Protein AF-0000000081573800 (afdb_homodimer)

InterPro domains:
  IPR002562 3'-5' exonuclease domain [PF01612] (38-206)
  IPR002562 3'-5' exonuclease domain [SM00474] (36-210)
  IPR012337 Ribonuclease H-like superfamily [SSF53098] (54-209)
  IPR036397 Ribonuclease H superfamily [G3DSA:3.30.420.10] (18-210)
  IPR051132 3'-5' Exonuclease domain-containing protein [PTHR13620] (17-208)

Secondary structure (DSSP, 8-state):
----EEEEE--S-TTEEEEEEEETTEEEEEEEE--HHHHHHHHHHHHHHTTT-SSEEEEEEEEE----S--SSPPPEEEEEEEETTEEEEE-GGG-SS--HHHHHHHH-TTEEEEESSHHHHHHHHHHHHS--TT--EEEHHHHHHHHHT-GGGGG--HHHHIIIII--PPPP-HHHHTS-TTSSS--HHHHHHHHHHHHHHHHHHHHHT-/----EEEEE--S-TTEEEEEEEETTEEEEEEEE--HHHHHHHHHHHHHHTTT-SSEEEEEEEEE----S--SSPPPEEEEEEEETTEEEEE-GGG-SS--HHHHHHHH-TTEEEEETTHHHHHHHHHHHHS--TT--EEEHHHHHHHHHT-GGGGG--HHHHIIIII--PPPP-HHHHTS-TTSSS--HHHHHHHHHHHHHHHHHHHHHT-

Solvent-accessible surface area (backbone atoms only — not comparable to full-atom values): 22426 Å² total; per-residue (Å²): 122,62,62,70,45,74,43,82,41,91,61,93,52,82,63,42,45,36,31,41,34,32,52,85,73,43,64,29,46,31,39,39,33,37,38,39,65,58,51,38,52,53,51,51,52,52,49,64,77,43,69,89,49,76,69,42,63,29,3,36,46,68,42,31,39,65,75,85,58,43,61,88,66,77,61,56,66,11,30,42,22,41,11,48,82,53,38,29,41,39,33,33,56,65,70,26,91,55,82,42,63,58,57,45,50,55,35,56,35,86,41,39,34,37,19,10,71,63,33,67,60,48,33,51,48,36,28,62,67,67,71,31,39,69,86,40,47,69,44,48,46,20,51,53,48,11,63,75,66,74,35,72,74,35,46,63,42,52,62,53,56,47,35,32,72,75,68,69,39,82,65,88,82,52,26,68,58,68,60,31,73,44,67,48,91,75,72,51,72,65,48,50,48,51,48,46,46,56,5,38,50,24,25,52,51,46,53,62,69,73,100,123,63,64,70,44,72,42,81,41,91,62,91,53,83,63,44,46,38,30,42,36,32,53,85,74,42,66,29,44,31,39,39,32,39,38,40,65,58,51,38,52,52,51,53,50,52,49,64,76,45,69,88,49,77,70,42,63,27,3,37,45,70,43,31,39,66,73,85,58,43,61,86,66,77,61,55,65,10,30,41,22,41,10,49,82,54,38,29,39,38,35,31,57,66,69,28,89,54,83,43,64,58,58,46,50,55,35,55,35,86,41,40,35,37,18,11,73,62,33,67,60,48,32,50,48,35,29,62,67,66,71,31,39,67,85,37,46,67,45,50,45,19,51,52,49,11,62,76,66,74,36,73,74,35,46,64,41,52,63,54,56,46,36,34,72,76,68,70,39,83,65,87,83,52,26,68,60,68,60,32,73,43,66,48,92,74,72,50,72,66,50,50,47,52,48,47,48,54,6,36,51,24,25,52,50,46,53,61,70,72,100

Radius of gyration: 23.15 Å; Cα contacts (8 Å, |Δi|>4): 867; chains: 2; bounding box: 46×72×55 Å

Structure (mmCIF, N/CA/C/O backbone):
data_AF-0000000081573800-model_v1
#
loop_
_entity.id
_entity.type
_entity.pdbx_description
1 polymer '3-5 exonuclease domain-containing protein'
#
loop_
_atom_site.group_PDB
_atom_site.id
_atom_site.type_symbol
_atom_site.label_atom_id
_atom_site.label_alt_id
_atom_site.label_comp_id
_atom_site.label_asym_id
_atom_site.label_entity_id
_atom_site.label_seq_id
_atom_site.pdbx_PDB_ins_code
_atom_site.Cartn_x
_atom_site.Cartn_y
_atom_site.Cartn_z
_atom_site.occupancy
_atom_site.B_iso_or_equiv
_atom_site.auth_seq_id
_atom_site.auth_comp_id
_atom_site.auth_asym_id
_atom_site.auth_atom_id
_atom_site.pdbx_PDB_model_num
ATOM 1 N N . MET A 1 1 ? -22.828 26.766 14.102 1 31.8 1 MET A N 1
ATOM 2 C CA . MET A 1 1 ? -22.406 25.562 13.383 1 31.8 1 MET A CA 1
ATOM 3 C C . MET A 1 1 ? -21.031 25.75 12.75 1 31.8 1 MET A C 1
ATOM 5 O O . MET A 1 1 ? -20.844 26.656 11.922 1 31.8 1 MET A O 1
ATOM 9 N N . ALA A 1 2 ? -20.047 25.562 13.578 1 44.03 2 ALA A N 1
ATOM 10 C CA . ALA A 1 2 ? -18.719 25.953 13.117 1 44.03 2 ALA A CA 1
ATOM 11 C C . ALA A 1 2 ? -18.469 25.469 11.688 1 44.03 2 ALA A C 1
ATOM 13 O O . ALA A 1 2 ? -18.672 24.297 11.383 1 44.03 2 ALA A O 1
ATOM 14 N N . ILE A 1 3 ? -18.734 26.25 10.695 1 49.31 3 ILE A N 1
ATOM 15 C CA . ILE A 1 3 ? -18.656 25.922 9.273 1 49.31 3 ILE A CA 1
ATOM 16 C C . ILE A 1 3 ? -17.281 25.375 8.938 1 49.31 3 ILE A C 1
ATOM 18 O O . ILE A 1 3 ? -16.266 25.969 9.305 1 49.31 3 ILE A O 1
ATOM 22 N N . ASP A 1 4 ? -17.188 24.031 8.648 1 69.5 4 ASP A N 1
ATOM 23 C CA . ASP A 1 4 ? -15.977 23.5 8.023 1 69.5 4 ASP A CA 1
ATOM 24 C C . ASP A 1 4 ? -15.539 24.359 6.844 1 69.5 4 ASP A C 1
ATOM 26 O O . ASP A 1 4 ? -16.328 24.609 5.93 1 69.5 4 ASP A O 1
ATOM 30 N N . GLY A 1 5 ? -14.469 25.281 7.18 1 86.56 5 GLY A N 1
ATOM 31 C CA . GLY A 1 5 ? -14.039 26.219 6.145 1 86.56 5 GLY A CA 1
ATOM 32 C C . GLY A 1 5 ? -12.531 26.391 6.098 1 86.56 5 GLY A C 1
ATOM 33 O O . GLY A 1 5 ? -11.797 25.719 6.82 1 86.56 5 GLY A O 1
ATOM 34 N N . ILE A 1 6 ? -12.039 27.062 5.113 1 93.12 6 ILE A N 1
ATOM 35 C CA . ILE A 1 6 ? -10.633 27.406 4.922 1 93.12 6 ILE A CA 1
ATOM 36 C C . ILE A 1 6 ? -10.516 28.906 4.648 1 93.12 6 ILE A C 1
ATOM 38 O O . ILE A 1 6 ? -11.289 29.469 3.869 1 93.12 6 ILE A O 1
ATOM 42 N N . ILE A 1 7 ? -9.602 29.578 5.414 1 94.12 7 ILE A N 1
ATOM 43 C CA . ILE A 1 7 ? -9.375 31 5.27 1 94.12 7 ILE A CA 1
ATOM 44 C C . ILE A 1 7 ? -7.887 31.281 5.055 1 94.12 7 ILE A C 1
ATOM 46 O O . ILE A 1 7 ? -7.047 30.797 5.828 1 94.12 7 ILE A O 1
ATOM 50 N N . TYR A 1 8 ? -7.594 31.938 4.039 1 93.69 8 TYR A N 1
ATOM 51 C CA . TYR A 1 8 ? -6.219 32.344 3.779 1 93.69 8 TYR A CA 1
ATOM 52 C C . TYR A 1 8 ? -5.77 33.406 4.785 1 93.69 8 TYR A C 1
ATOM 54 O O . TYR A 1 8 ? -6.52 34.344 5.102 1 93.69 8 TYR A O 1
ATOM 62 N N . ARG A 1 9 ? -4.551 33.219 5.277 1 91.81 9 ARG A N 1
ATOM 63 C CA . ARG A 1 9 ? -3.957 34.188 6.188 1 91.81 9 ARG A CA 1
ATOM 64 C C . ARG A 1 9 ? -2.764 34.875 5.543 1 91.81 9 ARG A C 1
ATOM 66 O O . ARG A 1 9 ? -1.711 34.281 5.348 1 91.81 9 ARG A O 1
ATOM 73 N N . HIS A 1 10 ? -2.941 36.094 5.309 1 87.81 10 HIS A N 1
ATOM 74 C CA . HIS A 1 10 ? -1.877 36.875 4.656 1 87.81 10 HIS A CA 1
ATOM 75 C C . HIS A 1 10 ? -0.611 36.875 5.508 1 87.81 10 HIS A C 1
ATOM 77 O O . HIS A 1 10 ? -0.682 37 6.73 1 87.81 10 HIS A O 1
ATOM 83 N N . SER A 1 11 ? 0.415 36.469 4.852 1 84.06 11 SER A N 1
ATOM 84 C CA . SER A 1 11 ? 1.737 36.531 5.465 1 84.06 11 SER A CA 1
ATOM 85 C C . SER A 1 11 ? 2.74 37.219 4.527 1 84.06 11 SER A C 1
ATOM 87 O O . SER A 1 11 ? 2.701 37 3.312 1 84.06 11 SER A O 1
ATOM 89 N N . PRO A 1 12 ? 3.668 38.062 5.137 1 88.19 12 PRO A N 1
ATOM 90 C CA . PRO A 1 12 ? 4.68 38.719 4.309 1 88.19 12 PRO A CA 1
ATOM 91 C C . PRO A 1 12 ? 5.711 37.75 3.75 1 88.19 12 PRO A C 1
ATOM 93 O O . PRO A 1 12 ? 6.438 38.062 2.809 1 88.19 12 PRO A O 1
ATOM 96 N N . ASP A 1 13 ? 5.82 36.594 4.309 1 91.31 13 ASP A N 1
ATOM 97 C CA . ASP A 1 13 ? 6.777 35.594 3.846 1 91.31 13 ASP A CA 1
ATOM 98 C C . ASP A 1 13 ? 6.273 34.906 2.588 1 91.31 13 ASP A C 1
ATOM 100 O O . ASP A 1 13 ? 5.371 34.062 2.658 1 91.31 13 ASP A O 1
ATOM 104 N N . ARG A 1 14 ? 6.883 35.156 1.521 1 88.56 14 ARG A N 1
ATOM 105 C CA . ARG A 1 14 ? 6.434 34.656 0.227 1 88.56 14 ARG A CA 1
ATOM 106 C C . ARG A 1 14 ? 6.805 33.188 0.052 1 88.56 14 ARG A C 1
ATOM 108 O O . ARG A 1 14 ? 6.34 32.531 -0.883 1 88.56 14 ARG A O 1
ATOM 115 N N . ARG A 1 15 ? 7.66 32.75 0.927 1 91.44 15 ARG A N 1
ATOM 116 C CA . ARG A 1 15 ? 8.117 31.375 0.814 1 91.44 15 ARG A CA 1
ATOM 117 C C . ARG A 1 15 ? 7.035 30.406 1.259 1 91.44 15 ARG A C 1
ATOM 119 O O . ARG A 1 15 ? 7.152 29.188 1.042 1 91.44 15 ARG A O 1
ATOM 126 N N . LYS A 1 16 ? 5.961 30.938 1.878 1 96.12 16 LYS A N 1
ATOM 127 C CA . LYS A 1 16 ? 4.918 30.047 2.385 1 96.12 16 LYS A CA 1
ATOM 128 C C . LYS A 1 16 ? 3.553 30.734 2.348 1 96.12 16 LYS A C 1
ATOM 130 O O . LYS A 1 16 ? 3.469 31.969 2.309 1 96.12 16 LYS A O 1
ATOM 135 N N . GLN A 1 17 ? 2.541 29.938 2.217 1 96.88 17 GLN A N 1
ATOM 136 C CA . GLN A 1 17 ? 1.153 30.359 2.383 1 96.88 17 GLN A CA 1
ATOM 137 C C . GLN A 1 17 ? 0.564 29.812 3.68 1 96.88 17 GLN A C 1
ATOM 139 O O . GLN A 1 17 ? 0.837 28.672 4.059 1 96.88 17 GLN A O 1
ATOM 144 N N . ASN A 1 18 ? -0.19 30.625 4.359 1 97.56 18 ASN A N 1
ATOM 145 C CA . ASN A 1 18 ? -0.8 30.219 5.617 1 97.56 18 ASN A CA 1
ATOM 146 C C . ASN A 1 18 ? -2.324 30.25 5.543 1 97.56 18 ASN A C 1
ATOM 148 O O . ASN A 1 18 ? -2.896 31.156 4.934 1 97.56 18 ASN A O 1
ATOM 152 N N . TYR A 1 19 ? -2.924 29.281 6.109 1 97.88 19 TYR A N 1
ATOM 153 C CA . TYR A 1 19 ? -4.375 29.156 6.148 1 97.88 19 TYR A CA 1
ATOM 154 C C . TYR A 1 19 ? -4.852 28.766 7.539 1 97.88 19 TYR A C 1
ATOM 156 O O . TYR A 1 19 ? -4.09 28.188 8.32 1 97.88 19 TYR A O 1
ATOM 164 N N . ASP A 1 20 ? -6.055 29.141 7.871 1 97.81 20 ASP A N 1
ATOM 165 C CA . ASP A 1 20 ? -6.812 28.547 8.969 1 97.81 20 ASP A CA 1
ATOM 166 C C . ASP A 1 20 ? -7.895 27.609 8.438 1 97.81 20 ASP A C 1
ATOM 168 O O . ASP A 1 20 ? -8.797 28.031 7.715 1 97.81 20 ASP A O 1
ATOM 172 N N . VAL A 1 21 ? -7.746 26.344 8.773 1 97.62 21 VAL A N 1
ATOM 173 C CA . VAL A 1 21 ? -8.766 25.375 8.398 1 97.62 21 VAL A CA 1
ATOM 174 C C . VAL A 1 21 ? -9.625 25.031 9.617 1 97.62 21 VAL A C 1
ATOM 176 O O . VAL A 1 21 ? -9.109 24.766 10.695 1 97.62 21 VAL A O 1
ATOM 179 N N . SER A 1 22 ? -10.906 25.141 9.445 1 96.44 22 SER A N 1
ATOM 180 C CA . SER A 1 22 ? -11.836 24.859 10.531 1 96.44 22 SER A CA 1
ATOM 181 C C . SER A 1 22 ? -12.492 23.5 10.352 1 96.44 22 SER A C 1
ATOM 183 O O . SER A 1 22 ? -12.836 23.109 9.227 1 96.44 22 SER A O 1
ATOM 185 N N . PHE A 1 23 ? -12.633 22.781 11.477 1 95.69 23 PHE A N 1
ATOM 186 C CA . PHE A 1 23 ? -13.219 21.453 11.484 1 95.69 23 PHE A CA 1
ATOM 187 C C . PHE A 1 23 ? -13.875 21.156 12.828 1 95.69 23 PHE A C 1
ATOM 189 O O . PHE A 1 23 ? -13.18 20.906 13.82 1 95.69 23 PHE A O 1
ATOM 196 N N . PHE A 1 24 ? -15.211 21.141 12.914 1 95 24 PHE A N 1
ATOM 197 C CA . PHE A 1 24 ? -16 20.844 14.094 1 95 24 PHE A CA 1
ATOM 198 C C . PHE A 1 24 ? -15.508 21.656 15.289 1 95 24 PHE A C 1
ATOM 200 O O . PHE A 1 24 ? -15.258 21.094 16.359 1 95 24 PHE A O 1
ATOM 207 N N . GLY A 1 25 ? -15.281 22.906 15.109 1 93.94 25 GLY A N 1
ATOM 208 C CA . GLY A 1 25 ? -14.914 23.812 16.188 1 93.94 25 GLY A CA 1
ATOM 209 C C . GLY A 1 25 ? -13.414 23.969 16.359 1 93.94 25 GLY A C 1
ATOM 210 O O . GLY A 1 25 ? -12.953 24.891 17.031 1 93.94 25 GLY A O 1
ATOM 211 N N . ASP A 1 26 ? -12.656 23.109 15.789 1 96.31 26 ASP A N 1
ATOM 212 C CA . ASP A 1 26 ? -11.203 23.25 15.812 1 96.31 26 ASP A CA 1
ATOM 213 C C . ASP A 1 26 ? -10.719 24.172 14.703 1 96.31 26 ASP A C 1
ATOM 215 O O . ASP A 1 26 ? -11.305 24.219 13.617 1 96.31 26 ASP A O 1
ATOM 219 N N . THR A 1 27 ? -9.773 24.922 14.977 1 97.69 27 THR A N 1
ATOM 220 C CA . THR A 1 27 ? -9.062 25.703 13.977 1 97.69 27 THR A CA 1
ATOM 221 C C . THR A 1 27 ? -7.613 25.25 13.852 1 97.69 27 THR A C 1
ATOM 223 O O . THR A 1 27 ? -6.859 25.266 14.828 1 97.69 27 THR A O 1
ATOM 226 N N . ILE A 1 28 ? -7.199 24.859 12.688 1 98.44 28 ILE A N 1
ATOM 227 C CA . ILE A 1 28 ? -5.871 24.297 12.438 1 98.44 28 ILE A CA 1
ATOM 228 C C . ILE A 1 28 ? -5.039 25.297 11.641 1 98.44 28 ILE A C 1
ATOM 230 O O . ILE A 1 28 ? -5.379 25.625 10.5 1 98.44 28 ILE A O 1
ATOM 234 N N . ALA A 1 29 ? -3.988 25.812 12.227 1 98.56 29 ALA A N 1
ATOM 235 C CA . ALA A 1 29 ? -3.041 26.656 11.5 1 98.56 29 ALA A CA 1
ATOM 236 C C . ALA A 1 29 ? -2.258 25.844 10.469 1 98.56 29 ALA A C 1
ATOM 238 O O . ALA A 1 29 ? -1.488 24.953 10.836 1 98.56 29 ALA A O 1
ATOM 239 N N . THR A 1 30 ? -2.445 26.172 9.203 1 98.69 30 THR A N 1
ATOM 240 C CA . THR A 1 30 ? -1.918 25.328 8.133 1 98.69 30 THR A CA 1
ATOM 241 C C . THR A 1 30 ? -0.919 26.109 7.281 1 98.69 30 THR A C 1
ATOM 243 O O . THR A 1 30 ? -1.263 27.141 6.699 1 98.69 30 THR A O 1
ATOM 246 N N . THR A 1 31 ? 0.257 25.641 7.238 1 98.75 31 THR A N 1
ATOM 247 C CA . THR A 1 31 ? 1.308 26.219 6.41 1 98.75 31 THR A CA 1
ATOM 248 C C . THR A 1 31 ? 1.514 25.391 5.145 1 98.75 31 THR A C 1
ATOM 250 O O . THR A 1 31 ? 1.706 24.188 5.215 1 98.75 31 THR A O 1
ATOM 253 N N . VAL A 1 32 ? 1.409 26 3.99 1 98.75 32 VAL A N 1
ATOM 254 C CA . VAL A 1 32 ? 1.66 25.359 2.701 1 98.75 32 VAL A CA 1
ATOM 255 C C . VAL A 1 32 ? 2.953 25.906 2.098 1 98.75 32 VAL A C 1
ATOM 257 O O . VAL A 1 32 ? 3.113 27.125 1.95 1 98.75 32 VAL A O 1
ATOM 260 N N . THR A 1 33 ? 3.92 25.031 1.763 1 98.69 33 THR A N 1
ATOM 261 C CA . THR A 1 33 ? 5.188 25.547 1.252 1 98.69 33 THR A CA 1
ATOM 262 C C . THR A 1 33 ? 5.93 24.469 0.47 1 98.69 33 THR A C 1
ATOM 264 O O . THR A 1 33 ? 5.668 23.266 0.652 1 98.69 33 THR A O 1
ATOM 267 N N . HIS A 1 34 ? 6.734 24.828 -0.453 1 98.62 34 HIS A N 1
ATOM 268 C CA . HIS A 1 34 ? 7.727 23.953 -1.068 1 98.62 34 HIS A CA 1
ATOM 269 C C . HIS A 1 34 ? 9.141 24.391 -0.719 1 98.62 34 HIS A C 1
ATOM 271 O O . HIS A 1 34 ? 10.117 23.844 -1.241 1 98.62 34 HIS A O 1
ATOM 277 N N . ASP A 1 35 ? 9.297 25.375 0.152 1 98.5 35 ASP A N 1
ATOM 278 C CA . ASP A 1 35 ? 10.594 25.938 0.52 1 98.5 35 ASP A CA 1
ATOM 279 C C . ASP A 1 35 ? 11.203 25.188 1.705 1 98.5 35 ASP A C 1
ATOM 281 O O . ASP A 1 35 ? 10.594 25.125 2.777 1 98.5 35 ASP A O 1
ATOM 285 N N . PRO A 1 36 ? 12.445 24.672 1.543 1 98.5 36 PRO A N 1
ATOM 286 C CA . PRO A 1 36 ? 13.062 23.875 2.615 1 98.5 36 PRO A CA 1
ATOM 287 C C . PRO A 1 36 ? 13.32 24.703 3.877 1 98.5 36 PRO A C 1
ATOM 289 O O . PRO A 1 36 ? 13.266 24.172 4.988 1 98.5 36 PRO A O 1
ATOM 292 N N . GLU A 1 37 ? 13.562 25.969 3.732 1 98.38 37 GLU A N 1
ATOM 293 C CA . GLU A 1 37 ? 13.805 26.812 4.902 1 98.38 37 GLU A CA 1
ATOM 294 C C . GLU A 1 37 ? 12.523 27.016 5.707 1 98.38 37 GLU A C 1
ATOM 296 O O . GLU A 1 37 ? 12.547 27 6.941 1 98.38 37 GLU A O 1
ATOM 301 N N . ALA A 1 38 ? 11.453 27.219 5.004 1 98.38 38 ALA A N 1
ATOM 302 C CA . ALA A 1 38 ? 10.164 27.359 5.68 1 98.38 38 ALA A CA 1
ATOM 303 C C . ALA A 1 38 ? 9.805 26.062 6.426 1 98.38 38 ALA A C 1
ATOM 305 O O . ALA A 1 38 ? 9.258 26.109 7.527 1 98.38 38 ALA A O 1
ATOM 306 N N . VAL A 1 39 ? 10.109 24.922 5.84 1 98.75 39 VAL A N 1
ATOM 307 C CA . VAL A 1 39 ? 9.875 23.625 6.484 1 98.75 39 VAL A CA 1
ATOM 308 C C . VAL A 1 39 ? 10.719 23.516 7.75 1 98.75 39 VAL A C 1
ATOM 310 O O . VAL A 1 39 ? 10.227 23.109 8.805 1 98.75 39 VAL A O 1
ATOM 313 N N . THR A 1 40 ? 11.961 23.906 7.629 1 98.69 40 THR A N 1
ATOM 314 C CA . THR A 1 40 ? 12.867 23.875 8.773 1 98.69 40 THR A CA 1
ATOM 315 C C . THR A 1 40 ? 12.328 24.719 9.914 1 98.69 40 THR A C 1
ATOM 317 O O . THR A 1 40 ? 12.352 24.297 11.078 1 98.69 40 THR A O 1
ATOM 320 N N . GLU A 1 41 ? 11.836 25.906 9.57 1 98.44 41 GLU A N 1
ATOM 321 C CA . GLU A 1 41 ? 11.266 26.812 10.578 1 98.44 41 GLU A CA 1
ATOM 322 C C . GLU A 1 41 ? 10.055 26.172 11.25 1 98.44 41 GLU A C 1
ATOM 324 O O . GLU A 1 41 ? 9.906 26.25 12.477 1 98.44 41 GLU A O 1
ATOM 329 N N . TRP A 1 42 ? 9.211 25.578 10.516 1 98.56 42 TRP A N 1
ATOM 330 C CA . TRP A 1 42 ? 8.008 24.938 11.055 1 98.56 42 TRP A CA 1
ATOM 331 C C . TRP A 1 42 ? 8.375 23.797 12.008 1 98.56 42 TRP A C 1
ATOM 333 O O . TRP A 1 42 ? 7.812 23.703 13.102 1 98.56 42 TRP A O 1
ATOM 343 N N . ILE A 1 43 ? 9.305 22.969 11.625 1 98.44 43 ILE A N 1
ATOM 344 C CA . ILE A 1 43 ? 9.734 21.812 12.398 1 98.44 43 ILE A CA 1
ATOM 345 C C . ILE A 1 43 ? 10.375 22.281 13.703 1 98.44 43 ILE A C 1
ATOM 347 O O . ILE A 1 43 ? 10.062 21.75 14.781 1 98.44 43 ILE A O 1
ATOM 351 N N . THR A 1 44 ? 11.258 23.266 13.578 1 98.12 44 THR A N 1
ATOM 352 C CA . THR A 1 44 ? 11.938 23.797 14.758 1 98.12 44 THR A CA 1
ATOM 353 C C . THR A 1 44 ? 10.93 24.312 15.781 1 98.12 44 THR A C 1
ATOM 355 O O . THR A 1 44 ? 11.039 24 16.969 1 98.12 44 THR A O 1
ATOM 358 N N . LEU A 1 45 ? 10 25.078 15.297 1 98 45 LEU A N 1
ATOM 359 C CA . LEU A 1 45 ? 8.969 25.594 16.188 1 98 45 LEU A CA 1
ATOM 360 C C . LEU A 1 45 ? 8.164 24.438 16.812 1 98 45 LEU A C 1
ATOM 362 O O . LEU A 1 45 ? 7.848 24.469 18 1 98 45 LEU A O 1
ATOM 366 N N . THR A 1 46 ? 7.777 23.438 16.062 1 97.62 46 THR A N 1
ATOM 367 C CA . THR A 1 46 ? 7.031 22.281 16.547 1 97.62 46 THR A CA 1
ATOM 368 C C . THR A 1 46 ? 7.812 21.547 17.641 1 97.62 46 THR A C 1
ATOM 370 O O . THR A 1 46 ? 7.242 21.156 18.656 1 97.62 46 THR A O 1
ATOM 373 N N . GLU A 1 47 ? 9.086 21.359 17.406 1 96.62 47 GLU A N 1
ATOM 374 C CA . GLU A 1 47 ? 9.945 20.688 18.391 1 96.62 47 GLU A CA 1
ATOM 375 C C . GLU A 1 47 ? 10.031 21.5 19.672 1 96.62 47 GLU A C 1
ATOM 377 O O . GLU A 1 47 ? 9.984 20.938 20.766 1 96.62 47 GLU A O 1
ATOM 382 N N . GLU A 1 48 ? 10.148 22.844 19.531 1 96.88 48 GLU A N 1
ATOM 383 C CA . GLU A 1 48 ? 10.203 23.734 20.688 1 96.88 48 GLU A CA 1
ATOM 384 C C . GLU A 1 48 ? 8.922 23.656 21.516 1 96.88 48 GLU A C 1
ATOM 386 O O . GLU A 1 48 ? 8.969 23.656 22.75 1 96.88 48 GLU A O 1
ATOM 391 N N . LEU A 1 49 ? 7.84 23.562 20.859 1 96.81 49 LEU A N 1
ATOM 392 C CA . LEU A 1 49 ? 6.539 23.531 21.516 1 96.81 49 LEU A CA 1
ATOM 393 C C . LEU A 1 49 ? 6.305 22.203 22.203 1 96.81 49 LEU A C 1
ATOM 395 O O . LEU A 1 49 ? 5.414 22.078 23.047 1 96.81 49 LEU A O 1
ATOM 399 N N . ASN A 1 50 ? 7.098 21.141 21.875 1 95.88 50 ASN A N 1
ATOM 400 C CA . ASN A 1 50 ? 6.863 19.797 22.391 1 95.88 50 ASN A CA 1
ATOM 401 C C . ASN A 1 50 ? 8.094 19.25 23.109 1 95.88 50 ASN A C 1
ATOM 403 O O . ASN A 1 50 ? 8.281 18.031 23.203 1 95.88 50 ASN A O 1
ATOM 407 N N . LEU A 1 51 ? 8.984 20.062 23.594 1 91.19 51 LEU A N 1
ATOM 408 C CA . LEU A 1 51 ? 10.258 19.703 24.203 1 91.19 51 LEU A CA 1
ATOM 409 C C . LEU A 1 51 ? 10.039 18.828 25.438 1 91.19 51 LEU A C 1
ATOM 411 O O . LEU A 1 51 ? 10.844 17.938 25.719 1 91.19 51 LEU A O 1
ATOM 415 N N . ASP A 1 52 ? 8.977 19.016 26.156 1 91.62 52 ASP A N 1
ATOM 416 C CA . ASP A 1 52 ? 8.773 18.328 27.422 1 91.62 52 ASP A CA 1
ATOM 417 C C . ASP A 1 52 ? 7.762 17.188 27.266 1 91.62 52 ASP A C 1
ATOM 419 O O . ASP A 1 52 ? 7.195 16.719 28.266 1 91.62 52 ASP A O 1
ATOM 423 N N . VAL A 1 53 ? 7.488 16.828 26.109 1 91.69 53 VAL A N 1
ATOM 424 C CA . VAL A 1 53 ? 6.516 15.773 25.859 1 91.69 53 VAL A CA 1
ATOM 425 C C . VAL A 1 53 ? 7.246 14.461 25.578 1 91.69 53 VAL A C 1
ATOM 427 O O . VAL A 1 53 ? 8.125 14.406 24.703 1 91.69 53 VAL A O 1
ATOM 430 N N . ASP A 1 54 ? 6.988 13.422 26.281 1 92.19 54 ASP A N 1
ATOM 431 C CA . ASP A 1 54 ? 7.668 12.133 26.156 1 92.19 54 ASP A CA 1
ATOM 432 C C . ASP A 1 54 ? 7.352 11.461 24.828 1 92.19 54 ASP A C 1
ATOM 434 O O . ASP A 1 54 ? 8.234 10.906 24.188 1 92.19 54 ASP A O 1
ATOM 438 N N . GLN A 1 55 ? 6.086 11.523 24.469 1 95.25 55 GLN A N 1
ATOM 439 C CA . GLN A 1 55 ? 5.656 10.938 23.203 1 95.25 55 GLN A CA 1
ATOM 440 C C . GLN A 1 55 ? 4.781 11.914 22.406 1 95.25 55 GLN A C 1
ATOM 442 O O . GLN A 1 55 ? 3.67 12.234 22.828 1 95.25 55 GLN A O 1
ATOM 447 N N . VAL A 1 56 ? 5.328 12.297 21.328 1 97.56 56 VAL A N 1
ATOM 448 C CA . VAL A 1 56 ? 4.605 13.234 20.484 1 97.56 56 VAL A CA 1
ATOM 449 C C . VAL A 1 56 ? 3.906 12.477 19.359 1 97.56 56 VAL A C 1
ATOM 451 O O . VAL A 1 56 ? 4.551 11.766 18.578 1 97.56 56 VAL A O 1
ATOM 454 N N . ILE A 1 57 ? 2.574 12.555 19.297 1 98.38 57 ILE A N 1
ATOM 455 C CA . ILE A 1 57 ? 1.8 11.945 18.219 1 98.38 57 ILE A CA 1
ATOM 456 C C . ILE A 1 57 ? 1.778 12.875 17 1 98.38 57 ILE A C 1
ATOM 458 O O . ILE A 1 57 ? 1.517 14.078 17.141 1 98.38 57 ILE A O 1
ATOM 462 N N . VAL A 1 58 ? 2.086 12.375 15.875 1 98.81 58 VAL A N 1
ATOM 463 C CA . VAL A 1 58 ? 2.172 13.156 14.641 1 98.81 58 VAL A CA 1
ATOM 464 C C . VAL A 1 58 ? 1.251 12.555 13.586 1 98.81 58 VAL A C 1
ATOM 466 O O . VAL A 1 58 ? 1.434 11.406 13.172 1 98.81 58 VAL A O 1
ATOM 469 N N . GLY A 1 59 ? 0.189 13.273 13.141 1 98.88 59 GLY A N 1
ATOM 470 C CA . GLY A 1 59 ? -0.579 12.844 11.984 1 98.88 59 GLY A CA 1
ATOM 471 C C . GLY A 1 59 ? 0.193 12.953 10.68 1 98.88 59 GLY A C 1
ATOM 472 O O . GLY A 1 59 ? 0.842 13.969 10.422 1 98.88 59 GLY A O 1
ATOM 473 N N . LEU A 1 60 ? 0.202 11.938 9.867 1 98.88 60 LEU A N 1
ATOM 474 C CA . LEU A 1 60 ? 0.945 11.906 8.617 1 98.88 60 LEU A CA 1
ATOM 475 C C . LEU A 1 60 ? 0.063 11.414 7.473 1 98.88 60 LEU A C 1
ATOM 477 O O . LEU A 1 60 ? -0.702 10.461 7.641 1 98.88 60 LEU A O 1
ATOM 481 N N . ASP A 1 61 ? 0.146 12.008 6.402 1 98.25 61 ASP A N 1
ATOM 482 C CA . ASP A 1 61 ? -0.46 11.578 5.148 1 98.25 61 ASP A CA 1
ATOM 483 C C . ASP A 1 61 ? 0.358 12.055 3.951 1 98.25 61 ASP A C 1
ATOM 485 O O . ASP A 1 61 ? 1.352 12.766 4.113 1 98.25 61 ASP A O 1
ATOM 489 N N . ALA A 1 62 ? 0.047 11.594 2.766 1 98.12 62 ALA A N 1
ATOM 490 C CA . ALA A 1 62 ? 0.751 12.016 1.557 1 98.12 62 ALA A CA 1
ATOM 491 C C . ALA A 1 62 ? -0.164 11.945 0.338 1 98.12 62 ALA A C 1
ATOM 493 O O . ALA A 1 62 ? -1.127 11.172 0.32 1 98.12 62 ALA A O 1
ATOM 494 N N . GLU A 1 63 ? 0.09 12.758 -0.61 1 97.06 63 GLU A N 1
ATOM 495 C CA . GLU A 1 63 ? -0.638 12.789 -1.875 1 97.06 63 GLU A CA 1
ATOM 496 C C . GLU A 1 63 ? 0.32 12.82 -3.062 1 97.06 63 GLU A C 1
ATOM 498 O O . GLU A 1 63 ? 1.435 13.336 -2.953 1 97.06 63 GLU A O 1
ATOM 503 N N . TRP A 1 64 ? -0.08 12.312 -4.191 1 95.06 64 TRP A N 1
ATOM 504 C CA . TRP A 1 64 ? 0.675 12.32 -5.441 1 95.06 64 TRP A CA 1
ATOM 505 C C . TRP A 1 64 ? -0.261 12.359 -6.645 1 95.06 64 TRP A C 1
ATOM 507 O O . TRP A 1 64 ? -1.482 12.273 -6.488 1 95.06 64 TRP A O 1
ATOM 517 N N . ARG A 1 65 ? 0.322 12.539 -7.762 1 91.94 65 ARG A N 1
ATOM 518 C CA . ARG A 1 65 ? -0.469 12.539 -8.992 1 91.94 65 ARG A CA 1
ATOM 519 C C . ARG A 1 65 ? -1.024 11.148 -9.281 1 91.94 65 ARG A C 1
ATOM 521 O O . ARG A 1 65 ? -0.268 10.18 -9.375 1 91.94 65 ARG A O 1
ATOM 528 N N . PRO A 1 66 ? -2.334 11.039 -9.406 1 83 66 PRO A N 1
ATOM 529 C CA . PRO A 1 66 ? -2.9 9.734 -9.766 1 83 66 PRO A CA 1
ATOM 530 C C . PRO A 1 66 ? -2.412 9.234 -11.125 1 83 66 PRO A C 1
ATOM 532 O O . PRO A 1 66 ? -2.158 10.031 -12.031 1 83 66 PRO A O 1
ATOM 535 N N . SER A 1 67 ? -2.023 7.984 -11.203 1 74 67 SER A N 1
ATOM 536 C CA . SER A 1 67 ? -1.563 7.398 -12.461 1 74 67 SER A CA 1
ATOM 537 C C . SER A 1 67 ? -2.723 6.797 -13.25 1 74 67 SER A C 1
ATOM 539 O O . SER A 1 67 ? -3.514 6.023 -12.703 1 74 67 SER A O 1
ATOM 541 N N . TYR A 1 68 ? -3.041 7.473 -14.289 1 59.75 68 TYR A N 1
ATOM 542 C CA . TYR A 1 68 ? -4.066 6.93 -15.18 1 59.75 68 TYR A CA 1
ATOM 543 C C . TYR A 1 68 ? -3.449 6.023 -16.234 1 59.75 68 TYR A C 1
ATOM 545 O O . TYR A 1 68 ? -4.164 5.328 -16.969 1 59.75 68 TYR A O 1
ATOM 553 N N . THR A 1 69 ? -2.186 6.301 -16.312 1 49.88 69 THR A N 1
ATOM 554 C CA . THR A 1 69 ? -1.547 5.551 -17.391 1 49.88 69 THR A CA 1
ATOM 555 C C . THR A 1 69 ? -0.844 4.312 -16.844 1 49.88 69 THR A C 1
ATOM 557 O O . THR A 1 69 ? -0.544 4.238 -15.648 1 49.88 69 THR A O 1
ATOM 560 N N . GLY A 1 70 ? -1.017 3.197 -17.375 1 44.94 70 GLY A N 1
ATOM 561 C CA . GLY A 1 70 ? -0.445 1.886 -17.125 1 44.94 70 GLY A CA 1
ATOM 562 C C . GLY A 1 70 ? 1.032 1.935 -16.781 1 44.94 70 GLY A C 1
ATOM 563 O O . GLY A 1 70 ? 1.728 0.92 -16.859 1 44.94 70 GLY A O 1
ATOM 564 N N . SER A 1 71 ? 1.587 3.119 -16.734 1 44.97 71 SER A N 1
ATOM 565 C CA . SER A 1 71 ? 3.021 3.043 -16.484 1 44.97 71 SER A CA 1
ATOM 566 C C . SER A 1 71 ? 3.312 2.385 -15.141 1 44.97 71 SER A C 1
ATOM 568 O O . SER A 1 71 ? 2.529 2.516 -14.195 1 44.97 71 SER A O 1
ATOM 570 N N . SER A 1 72 ? 3.984 1.318 -15.195 1 50.66 72 SER A N 1
ATOM 571 C CA . SER A 1 72 ? 4.461 0.526 -14.07 1 50.66 72 SER A CA 1
ATOM 572 C C . SER A 1 72 ? 5.105 1.411 -13.008 1 50.66 72 SER A C 1
ATOM 574 O O . SER A 1 72 ? 5.312 0.975 -11.875 1 50.66 72 SER A O 1
ATOM 576 N N . MET A 1 73 ? 5.406 2.729 -13.391 1 58.38 73 MET A N 1
ATOM 577 C CA . MET A 1 73 ? 6.129 3.5 -12.383 1 58.38 73 MET A CA 1
ATOM 578 C C . MET A 1 73 ? 5.184 4.426 -11.625 1 58.38 73 MET A C 1
ATOM 580 O O . MET A 1 73 ? 4.438 5.191 -12.234 1 58.38 73 MET A O 1
ATOM 584 N N . ARG A 1 74 ? 5.086 4.16 -10.398 1 72.44 74 ARG A N 1
ATOM 585 C CA . ARG A 1 74 ? 4.281 5.008 -9.531 1 72.44 74 ARG A CA 1
ATOM 586 C C . ARG A 1 74 ? 4.82 6.434 -9.5 1 72.44 74 ARG A C 1
ATOM 588 O O . ARG A 1 74 ? 6.035 6.645 -9.492 1 72.44 74 ARG A O 1
ATOM 595 N N . ASN A 1 75 ? 3.922 7.422 -9.695 1 88.69 75 ASN A N 1
ATOM 596 C CA . ASN A 1 75 ? 4.316 8.812 -9.508 1 88.69 75 ASN A CA 1
ATOM 597 C C . ASN A 1 75 ? 4.879 9.055 -8.109 1 88.69 75 ASN A C 1
ATOM 599 O O . ASN A 1 75 ? 4.426 8.445 -7.141 1 88.69 75 ASN A O 1
ATOM 603 N N . PRO A 1 76 ? 5.879 9.891 -8.047 1 94.5 76 PRO A N 1
ATOM 604 C CA . PRO A 1 76 ? 6.434 10.18 -6.723 1 94.5 76 PRO A CA 1
ATOM 605 C C . PRO A 1 76 ? 5.457 10.938 -5.824 1 94.5 76 PRO A C 1
ATOM 607 O O . PRO A 1 76 ? 4.531 11.586 -6.32 1 94.5 76 PRO A O 1
ATOM 610 N N . VAL A 1 77 ? 5.703 10.859 -4.57 1 97.25 77 VAL A N 1
ATOM 611 C CA . VAL A 1 77 ? 4.945 11.656 -3.613 1 97.25 77 VAL A CA 1
ATOM 612 C C . VAL A 1 77 ? 5.094 13.141 -3.943 1 97.25 77 VAL A C 1
ATOM 614 O O . VAL A 1 77 ? 6.207 13.625 -4.16 1 97.25 77 VAL A O 1
ATOM 617 N N . ALA A 1 78 ? 3.986 13.82 -4.031 1 98.44 78 ALA A N 1
ATOM 618 C CA . ALA A 1 78 ? 4.004 15.242 -4.387 1 98.44 78 ALA A CA 1
ATOM 619 C C . ALA A 1 78 ? 3.855 16.125 -3.146 1 98.44 78 ALA A C 1
ATOM 621 O O . ALA A 1 78 ? 4.469 17.188 -3.055 1 98.44 78 ALA A O 1
ATOM 622 N N . VAL A 1 79 ? 3.031 15.711 -2.201 1 98.69 79 VAL A N 1
ATOM 623 C CA . VAL A 1 79 ? 2.676 16.5 -1.027 1 98.69 79 VAL A CA 1
ATOM 624 C C . VAL A 1 79 ? 2.764 15.633 0.227 1 98.69 79 VAL A C 1
ATOM 626 O O . VAL A 1 79 ? 2.252 14.516 0.25 1 98.69 79 VAL A O 1
ATOM 629 N N . VAL A 1 80 ? 3.418 16.109 1.247 1 98.75 80 VAL A N 1
ATOM 630 C CA . VAL A 1 80 ? 3.457 15.492 2.566 1 98.75 80 VAL A CA 1
ATOM 631 C C . VAL A 1 80 ? 2.699 16.359 3.568 1 98.75 80 VAL A C 1
ATOM 633 O O . VAL A 1 80 ? 2.893 17.578 3.611 1 98.75 80 VAL A O 1
ATOM 636 N N . GLN A 1 81 ? 1.809 15.742 4.289 1 98.88 81 GLN A N 1
ATOM 637 C CA . GLN A 1 81 ? 1.036 16.453 5.305 1 98.88 81 GLN A CA 1
ATOM 638 C C . GLN A 1 81 ? 1.432 15.992 6.707 1 98.88 81 GLN A C 1
ATOM 640 O O . GLN A 1 81 ? 1.465 14.797 6.992 1 98.88 81 GLN A O 1
ATOM 645 N N . ILE A 1 82 ? 1.777 16.906 7.543 1 98.94 82 ILE A N 1
ATOM 646 C CA . ILE A 1 82 ? 2.191 16.625 8.914 1 98.94 82 ILE A CA 1
ATOM 647 C C . ILE A 1 82 ? 1.388 17.5 9.883 1 98.94 82 ILE A C 1
ATOM 649 O O . ILE A 1 82 ? 1.324 18.719 9.719 1 98.94 82 ILE A O 1
ATOM 653 N N . CYS A 1 83 ? 0.812 16.859 10.836 1 98.88 83 CYS A N 1
ATOM 654 C CA . CYS A 1 83 ? 0.025 17.609 11.805 1 98.88 83 CYS A CA 1
ATOM 655 C C . CYS A 1 83 ? 0.407 17.25 13.227 1 98.88 83 CYS A C 1
ATOM 657 O O . CYS A 1 83 ? 0.49 16.062 13.57 1 98.88 83 CYS A O 1
ATOM 659 N N . VAL A 1 84 ? 0.675 18.156 14.07 1 98.56 84 VAL A N 1
ATOM 660 C CA . VAL A 1 84 ? 0.899 18.031 15.508 1 98.56 84 VAL A CA 1
ATOM 661 C C . VAL A 1 84 ? 0.036 19.047 16.25 1 98.56 84 VAL A C 1
ATOM 663 O O . VAL A 1 84 ? 0.252 20.25 16.141 1 98.56 84 VAL A O 1
ATOM 666 N N . GLY A 1 85 ? -0.926 18.594 16.969 1 97.25 85 GLY A N 1
ATOM 667 C CA . GLY A 1 85 ? -1.875 19.516 17.578 1 97.25 85 GLY A CA 1
ATOM 668 C C . GLY A 1 85 ? -2.699 20.281 16.562 1 97.25 85 GLY A C 1
ATOM 669 O O . GLY A 1 85 ? -3.299 19.672 15.664 1 97.25 85 GLY A O 1
ATOM 670 N N . ASP A 1 86 ? -2.721 21.547 16.75 1 97.81 86 ASP A N 1
ATOM 671 C CA . ASP A 1 86 ? -3.504 22.406 15.844 1 97.81 86 ASP A CA 1
ATOM 672 C C . ASP A 1 86 ? -2.619 23.031 14.781 1 97.81 86 ASP A C 1
ATOM 674 O O . ASP A 1 86 ? -2.957 24.094 14.234 1 97.81 86 ASP A O 1
ATOM 678 N N . ARG A 1 87 ? -1.461 22.438 14.516 1 98.69 87 ARG A N 1
ATOM 679 C CA . ARG A 1 87 ? -0.531 22.906 13.492 1 98.69 87 ARG A CA 1
ATOM 680 C C . ARG A 1 87 ? -0.328 21.875 12.398 1 98.69 87 ARG A C 1
ATOM 682 O O . ARG A 1 87 ? -0.012 20.719 12.688 1 98.69 87 ARG A O 1
ATOM 689 N N . CYS A 1 88 ? -0.525 22.297 11.227 1 98.88 88 CYS A N 1
ATOM 690 C CA . CYS A 1 88 ? -0.406 21.391 10.078 1 98.88 88 CYS A CA 1
ATOM 691 C C . CYS A 1 88 ? 0.564 21.969 9.047 1 98.88 88 CYS A C 1
ATOM 693 O O . CYS A 1 88 ? 0.534 23.156 8.75 1 98.88 88 CYS A O 1
ATOM 695 N N . LEU A 1 89 ? 1.454 21.203 8.586 1 98.94 89 LEU A N 1
ATOM 696 C CA . LEU A 1 89 ? 2.354 21.516 7.48 1 98.94 89 LEU A CA 1
ATOM 697 C C . LEU A 1 89 ? 1.956 20.75 6.227 1 98.94 89 LEU A C 1
ATOM 699 O O . LEU A 1 89 ? 1.812 19.531 6.258 1 98.94 89 LEU A O 1
ATOM 703 N N . ILE A 1 90 ? 1.63 21.422 5.211 1 98.88 90 ILE A N 1
ATOM 704 C CA . ILE A 1 90 ? 1.484 20.844 3.877 1 98.88 90 ILE A CA 1
ATOM 705 C C . ILE A 1 90 ? 2.723 21.172 3.043 1 98.88 90 ILE A C 1
ATOM 707 O O . ILE A 1 90 ? 2.891 22.297 2.578 1 98.88 90 ILE A O 1
ATOM 711 N N . TYR A 1 91 ? 3.611 20.234 2.859 1 98.94 91 TYR A N 1
ATOM 712 C CA . TYR A 1 91 ? 4.887 20.391 2.172 1 98.94 91 TYR A CA 1
ATOM 713 C C . TYR A 1 91 ? 4.816 19.844 0.755 1 98.94 91 TYR A C 1
ATOM 715 O O . TYR A 1 91 ? 4.703 18.625 0.564 1 98.94 91 TYR A O 1
ATOM 723 N N . GLN A 1 92 ? 4.883 20.734 -0.218 1 98.81 92 GLN A N 1
ATOM 724 C CA . GLN A 1 92 ? 4.953 20.297 -1.608 1 98.81 92 GLN A CA 1
ATOM 725 C C . GLN A 1 92 ? 6.355 19.812 -1.962 1 98.81 92 GLN A C 1
ATOM 727 O O . GLN A 1 92 ? 7.066 20.453 -2.738 1 98.81 92 GLN A O 1
ATOM 732 N N . ILE A 1 93 ? 6.617 18.672 -1.559 1 98.75 93 ILE A N 1
ATOM 733 C CA . ILE A 1 93 ? 7.965 18.125 -1.553 1 98.75 93 ILE A CA 1
ATOM 734 C C . ILE A 1 93 ? 8.453 17.938 -2.988 1 98.75 93 ILE A C 1
ATOM 736 O O . ILE A 1 93 ? 9.648 18.078 -3.268 1 98.75 93 ILE A O 1
ATOM 740 N N . ILE A 1 94 ? 7.57 17.719 -3.92 1 98.44 9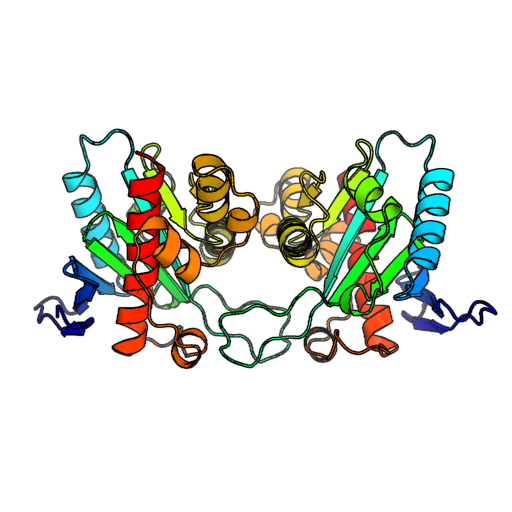4 ILE A N 1
ATOM 741 C CA . ILE A 1 94 ? 7.941 17.469 -5.309 1 98.44 94 ILE A CA 1
ATOM 742 C C . ILE A 1 94 ? 8.586 18.719 -5.906 1 98.44 94 ILE A C 1
ATOM 744 O O . ILE A 1 94 ? 9.367 18.625 -6.855 1 98.44 94 ILE A O 1
ATOM 748 N N . HIS A 1 95 ? 8.32 19.891 -5.359 1 98.44 95 HIS A N 1
ATOM 749 C CA . HIS A 1 95 ? 8.82 21.156 -5.883 1 98.44 95 HIS A CA 1
ATOM 750 C C . HIS A 1 95 ? 9.938 21.703 -5.012 1 98.44 95 HIS A C 1
ATOM 752 O O . HIS A 1 95 ? 10.445 22.812 -5.266 1 98.44 95 HIS A O 1
ATOM 758 N N . SER A 1 96 ? 10.312 20.969 -4.008 1 98.44 96 SER A N 1
ATOM 759 C CA . SER A 1 96 ? 11.344 21.453 -3.09 1 98.44 96 SER A CA 1
ATOM 760 C C . SER A 1 96 ? 12.719 21.422 -3.744 1 98.44 96 SER A C 1
ATOM 762 O O . SER A 1 96 ? 13.047 20.484 -4.469 1 98.44 96 SER A O 1
ATOM 764 N N . ARG A 1 97 ? 13.578 22.375 -3.473 1 97.56 97 ARG A N 1
ATOM 765 C CA . ARG A 1 97 ? 14.93 22.422 -4.02 1 97.56 97 ARG A CA 1
ATOM 766 C C . ARG A 1 97 ? 15.797 21.312 -3.428 1 97.56 97 ARG A C 1
ATOM 768 O O . ARG A 1 97 ? 16.703 20.797 -4.094 1 97.56 97 ARG A O 1
ATOM 775 N N . TYR A 1 98 ? 15.562 20.984 -2.238 1 97.94 98 TYR A N 1
ATOM 776 C CA . TYR A 1 98 ? 16.219 19.906 -1.506 1 97.94 98 TYR A CA 1
ATOM 777 C C . TYR A 1 98 ? 15.383 19.484 -0.298 1 97.94 98 TYR A C 1
ATOM 779 O O . TYR A 1 98 ? 14.438 20.172 0.082 1 97.94 98 TYR A O 1
ATOM 787 N N . ILE A 1 99 ? 15.711 18.375 0.26 1 98 99 ILE A N 1
ATOM 788 C CA . ILE A 1 99 ? 15.07 17.922 1.489 1 98 99 ILE A CA 1
ATOM 789 C C . ILE A 1 99 ? 15.859 18.422 2.697 1 98 99 ILE A C 1
ATOM 791 O O . ILE A 1 99 ? 17.016 18.047 2.893 1 98 99 ILE A O 1
ATOM 795 N N . PRO A 1 100 ? 15.25 19.266 3.498 1 97.94 100 PRO A N 1
ATOM 796 C CA . PRO A 1 100 ? 16.016 19.797 4.621 1 97.94 100 PRO A CA 1
ATOM 797 C C . PRO A 1 100 ? 16.344 18.734 5.672 1 97.94 100 PRO A C 1
ATOM 799 O O . PRO A 1 100 ? 15.531 17.859 5.941 1 97.94 100 PRO A O 1
ATOM 802 N N . ASP A 1 101 ? 17.438 18.828 6.328 1 97.56 101 ASP A N 1
ATOM 803 C CA . ASP A 1 101 ? 17.875 17.906 7.367 1 97.56 101 ASP A CA 1
ATOM 804 C C . ASP A 1 101 ? 16.891 17.875 8.539 1 97.56 101 ASP A C 1
ATOM 806 O O . ASP A 1 101 ? 16.703 16.844 9.172 1 97.56 101 ASP A O 1
ATOM 810 N N . ALA A 1 102 ? 16.359 19.031 8.789 1 97.69 102 ALA A N 1
ATOM 811 C CA . ALA A 1 102 ? 15.391 19.125 9.883 1 97.69 102 ALA A CA 1
ATOM 812 C C . ALA A 1 102 ? 14.25 18.125 9.688 1 97.69 102 ALA A C 1
ATOM 814 O O . ALA A 1 102 ? 13.773 17.531 10.648 1 97.69 102 ALA A O 1
ATOM 815 N N . LEU A 1 103 ? 13.805 17.984 8.461 1 97.94 103 LEU A N 1
ATOM 816 C CA . LEU A 1 103 ? 12.719 17.047 8.172 1 97.94 103 LEU A CA 1
ATOM 817 C C . LEU A 1 103 ? 13.195 15.602 8.328 1 97.94 103 LEU A C 1
ATOM 819 O O . LEU A 1 103 ? 12.477 14.773 8.891 1 97.94 103 LEU A O 1
ATOM 823 N N . ARG A 1 104 ? 14.344 15.297 7.836 1 96.69 104 ARG A N 1
ATOM 824 C CA . ARG A 1 104 ? 14.922 13.969 8 1 96.69 104 ARG A CA 1
ATOM 825 C C . ARG A 1 104 ? 15.023 13.594 9.477 1 96.69 104 ARG A C 1
ATOM 827 O O . ARG A 1 104 ? 14.617 12.5 9.875 1 96.69 104 ARG A O 1
ATOM 834 N N . ASP A 1 105 ? 15.578 14.516 10.242 1 96.5 105 ASP A N 1
ATOM 835 C CA . ASP A 1 105 ? 15.734 14.297 11.672 1 96.5 105 ASP A CA 1
ATOM 836 C C . ASP A 1 105 ? 14.383 14.148 12.359 1 96.5 105 ASP A C 1
ATOM 838 O O . ASP A 1 105 ? 14.25 13.391 13.328 1 96.5 105 ASP A O 1
ATOM 842 N N . PHE A 1 106 ? 13.422 14.875 11.914 1 97.38 106 PHE A N 1
ATOM 843 C CA . PHE A 1 106 ? 12.062 14.836 12.453 1 97.38 106 PHE A CA 1
ATOM 844 C C . PHE A 1 106 ? 11.484 13.43 12.375 1 97.38 106 PHE A C 1
ATOM 846 O O . PHE A 1 106 ? 10.891 12.945 13.336 1 97.38 106 PHE A O 1
ATOM 853 N N . PHE A 1 107 ? 11.719 12.734 11.258 1 97.06 107 PHE A N 1
ATOM 854 C CA . PHE A 1 107 ? 11.211 11.383 11.047 1 97.06 107 PHE A CA 1
ATOM 855 C C . PHE A 1 107 ? 11.969 10.383 11.906 1 97.06 107 PHE A C 1
ATOM 857 O O . PHE A 1 107 ? 11.438 9.312 12.234 1 97.06 107 PHE A O 1
ATOM 864 N N . PHE A 1 108 ? 13.102 10.711 12.328 1 93.56 108 PHE A N 1
ATOM 865 C CA . PHE A 1 108 ? 13.953 9.812 13.094 1 93.56 108 PHE A CA 1
ATOM 866 C C . PHE A 1 108 ? 13.82 10.078 14.594 1 93.56 108 PHE A C 1
ATOM 868 O O . PHE A 1 108 ? 14.398 9.359 15.406 1 93.56 108 PHE A O 1
ATOM 875 N N . HIS A 1 109 ? 13.148 11.086 14.891 1 92.69 109 HIS A N 1
ATOM 876 C CA . HIS A 1 109 ? 13.07 11.484 16.297 1 92.69 109 HIS A CA 1
ATOM 877 C C . HIS A 1 109 ? 12.461 10.383 17.156 1 92.69 109 HIS A C 1
ATOM 879 O O . HIS A 1 109 ? 11.352 9.922 16.875 1 92.69 109 HIS A O 1
ATOM 885 N N . GLU A 1 110 ? 13.055 10.031 18.203 1 91.62 110 GLU A N 1
ATOM 886 C CA . GLU A 1 110 ? 12.711 8.859 19 1 91.62 110 GLU A CA 1
ATOM 887 C C . GLU A 1 110 ? 11.398 9.07 19.766 1 91.62 110 GLU A C 1
ATOM 889 O O . GLU A 1 110 ? 10.703 8.102 20.094 1 91.62 110 GLU A O 1
ATOM 894 N N . ASN A 1 111 ? 11.055 10.344 20.031 1 95 111 ASN A N 1
ATOM 895 C CA . ASN A 1 111 ? 9.852 10.633 20.812 1 95 111 ASN A CA 1
ATOM 896 C C . ASN A 1 111 ? 8.641 10.836 19.906 1 95 111 ASN A C 1
ATOM 898 O O . ASN A 1 111 ? 7.527 11.055 20.391 1 95 111 ASN A O 1
ATOM 902 N N . TYR A 1 112 ? 8.805 10.742 18.656 1 97.25 112 TYR A N 1
ATOM 903 C CA . TYR A 1 112 ? 7.715 11.008 17.719 1 97.25 112 TYR A CA 1
ATOM 904 C C . TYR A 1 112 ? 7.156 9.703 17.156 1 97.25 112 TYR A C 1
ATOM 906 O O . TYR A 1 112 ? 7.914 8.781 16.844 1 97.25 112 TYR A O 1
ATOM 914 N N . ILE A 1 113 ? 5.848 9.602 17.141 1 98.12 113 ILE A N 1
ATOM 915 C CA . ILE A 1 113 ? 5.16 8.469 16.531 1 98.12 113 ILE A CA 1
ATOM 916 C C . ILE A 1 113 ? 4.195 8.969 15.453 1 98.12 113 ILE A C 1
ATOM 918 O O . ILE A 1 113 ? 3.289 9.758 15.742 1 98.12 113 ILE A O 1
ATOM 922 N N . PHE A 1 114 ? 4.41 8.547 14.258 1 98.75 114 PHE A N 1
ATOM 923 C CA . PHE A 1 114 ? 3.578 8.953 13.133 1 98.75 114 PHE A CA 1
ATOM 924 C C . PHE A 1 114 ? 2.352 8.055 13.016 1 98.75 114 PHE A C 1
ATOM 926 O O . PHE A 1 114 ? 2.465 6.828 13.078 1 98.75 114 PHE A O 1
ATOM 933 N N . VAL A 1 115 ? 1.166 8.641 12.867 1 98.75 115 VAL A N 1
ATOM 934 C CA . VAL A 1 115 ? -0.069 7.863 12.844 1 98.75 115 VAL A CA 1
ATOM 935 C C . VAL A 1 115 ? -0.878 8.219 11.594 1 98.75 115 VAL A C 1
ATOM 937 O O . VAL A 1 115 ? -0.8 9.344 11.094 1 98.75 115 VAL A O 1
ATOM 940 N N . GLY A 1 116 ? -1.621 7.352 11.125 1 98.38 116 GLY A N 1
ATOM 941 C CA . GLY A 1 116 ? -2.49 7.496 9.969 1 98.38 116 GLY A CA 1
ATOM 942 C C . GLY A 1 116 ? -3.086 6.184 9.5 1 98.38 116 GLY A C 1
ATOM 943 O O . GLY A 1 116 ? -2.873 5.141 10.125 1 98.38 116 GLY A O 1
ATOM 944 N N . VAL A 1 117 ? -3.898 6.254 8.531 1 97.12 117 VAL A N 1
ATOM 945 C CA . VAL A 1 117 ? -4.379 5.078 7.816 1 97.12 117 VAL A CA 1
ATOM 946 C C . VAL A 1 117 ? -3.484 4.805 6.609 1 97.12 117 VAL A C 1
ATOM 948 O O . VAL A 1 117 ? -3.373 5.641 5.707 1 97.12 117 VAL A O 1
ATOM 951 N N . GLY A 1 118 ? -2.875 3.611 6.613 1 95.06 118 GLY A N 1
ATOM 952 C CA . GLY A 1 118 ? -1.896 3.332 5.574 1 95.06 118 GLY A CA 1
ATOM 953 C C . GLY A 1 118 ? -0.615 4.129 5.73 1 95.06 118 GLY A C 1
ATOM 954 O O . GLY A 1 118 ? 0.05 4.449 4.742 1 95.06 118 GLY A O 1
ATOM 955 N N . VAL A 1 119 ? -0.318 4.465 6.941 1 97.38 119 VAL A N 1
ATOM 956 C CA . VAL A 1 119 ? 0.799 5.367 7.199 1 97.38 119 VAL A CA 1
ATOM 957 C C . VAL A 1 119 ? 2.115 4.668 6.871 1 97.38 119 VAL A C 1
ATOM 959 O O . VAL A 1 119 ? 3.062 5.305 6.398 1 97.38 119 VAL A O 1
ATOM 962 N N . ASN A 1 120 ? 2.236 3.406 7.113 1 94.81 120 ASN A N 1
ATOM 963 C CA . ASN A 1 120 ? 3.447 2.674 6.762 1 94.81 120 ASN A CA 1
ATOM 964 C C . ASN A 1 120 ? 3.715 2.723 5.262 1 94.81 120 ASN A C 1
ATOM 966 O O . ASN A 1 120 ? 4.867 2.818 4.836 1 94.81 120 ASN A O 1
ATOM 970 N N . ASP A 1 121 ? 2.623 2.561 4.496 1 92.94 121 ASP A N 1
ATOM 971 C CA . ASP A 1 121 ? 2.758 2.676 3.047 1 92.94 121 ASP A CA 1
ATOM 972 C C . ASP A 1 121 ? 3.295 4.051 2.654 1 92.94 121 ASP A C 1
ATOM 974 O O . ASP A 1 121 ? 4.148 4.16 1.771 1 92.94 121 ASP A O 1
ATOM 978 N N . ASP A 1 122 ? 2.77 5.051 3.26 1 96.06 122 ASP A N 1
ATOM 979 C CA . ASP A 1 122 ? 3.227 6.41 2.986 1 96.06 122 ASP A CA 1
ATOM 980 C C . ASP A 1 122 ? 4.707 6.574 3.33 1 96.06 122 ASP A C 1
ATOM 982 O O . ASP A 1 122 ? 5.461 7.18 2.568 1 96.06 122 ASP A O 1
ATOM 986 N N . LEU A 1 123 ? 5.07 6.047 4.422 1 96.94 123 LEU A N 1
ATOM 987 C CA . LEU A 1 123 ? 6.461 6.125 4.859 1 96.94 123 LEU A CA 1
ATOM 988 C C . LEU A 1 123 ? 7.379 5.395 3.883 1 96.94 123 LEU A C 1
ATOM 990 O O . LEU A 1 123 ? 8.445 5.902 3.535 1 96.94 123 LEU A O 1
ATOM 994 N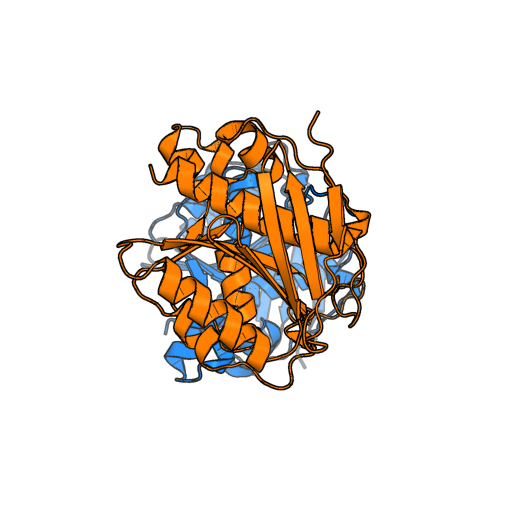 N . GLU A 1 124 ? 6.969 4.258 3.469 1 92.88 124 GLU A N 1
ATOM 995 C CA . GLU A 1 124 ? 7.762 3.506 2.502 1 92.88 124 GLU A CA 1
ATOM 996 C C . GLU A 1 124 ? 7.938 4.289 1.204 1 92.88 124 GLU A C 1
ATOM 998 O O . GLU A 1 124 ? 9.023 4.293 0.616 1 92.88 124 GLU A O 1
ATOM 1003 N N . LYS A 1 125 ? 6.859 4.934 0.783 1 94.44 125 LYS A N 1
ATOM 1004 C CA . LYS A 1 125 ? 6.945 5.746 -0.428 1 94.44 125 LYS A CA 1
ATOM 1005 C C . LYS A 1 125 ? 7.898 6.922 -0.237 1 94.44 125 LYS A C 1
ATOM 1007 O O . LYS A 1 125 ? 8.648 7.273 -1.149 1 94.44 125 LYS A O 1
ATOM 1012 N N . LEU A 1 126 ? 7.844 7.52 0.859 1 97.38 126 LEU A N 1
ATOM 1013 C CA . LEU A 1 126 ? 8.727 8.641 1.156 1 97.38 126 LEU A CA 1
ATOM 1014 C C . LEU A 1 126 ? 10.188 8.195 1.167 1 97.38 126 LEU A C 1
ATOM 1016 O O . LEU A 1 126 ? 11.07 8.922 0.706 1 97.38 126 LEU A O 1
ATOM 1020 N N . VAL A 1 127 ? 10.461 7.02 1.692 1 95.5 127 VAL A N 1
ATOM 1021 C CA . VAL A 1 127 ? 11.805 6.465 1.678 1 95.5 127 VAL A CA 1
ATOM 1022 C C . VAL A 1 127 ? 12.266 6.258 0.236 1 95.5 127 VAL A C 1
ATOM 1024 O O . VAL A 1 127 ? 13.359 6.684 -0.144 1 95.5 127 VAL A O 1
ATOM 1027 N N . CYS A 1 128 ? 11.438 5.703 -0.553 1 94.06 128 CYS A N 1
ATOM 1028 C CA . CYS A 1 128 ? 11.789 5.355 -1.925 1 94.06 128 CYS A CA 1
ATOM 1029 C C . CYS A 1 128 ? 11.961 6.605 -2.779 1 94.06 128 CYS A C 1
ATOM 1031 O O . CYS A 1 128 ? 12.875 6.684 -3.598 1 94.06 128 CYS A O 1
ATOM 1033 N N . ASP A 1 129 ? 11.117 7.559 -2.555 1 95.69 129 ASP A N 1
ATOM 1034 C CA . ASP A 1 129 ? 11.125 8.734 -3.416 1 95.69 129 ASP A CA 1
ATOM 1035 C C . ASP A 1 129 ? 12.164 9.75 -2.953 1 95.69 129 ASP A C 1
ATOM 1037 O O . ASP A 1 129 ? 12.742 10.477 -3.77 1 95.69 129 ASP A O 1
ATOM 1041 N N . TYR A 1 130 ? 12.391 9.812 -1.587 1 96.69 130 TYR A N 1
ATOM 1042 C CA . TYR A 1 130 ? 13.148 10.961 -1.094 1 96.69 130 TYR A CA 1
ATOM 1043 C C . TYR A 1 130 ? 14.148 10.531 -0.027 1 96.69 130 TYR A C 1
ATOM 1045 O O . TYR A 1 130 ? 14.844 11.375 0.549 1 96.69 130 TYR A O 1
ATOM 1053 N N . GLU A 1 131 ? 14.203 9.266 0.304 1 94.94 131 GLU A N 1
ATOM 1054 C CA . GLU A 1 131 ? 15.133 8.734 1.303 1 94.94 131 GLU A CA 1
ATOM 1055 C C . GLU A 1 131 ? 14.875 9.359 2.674 1 94.94 131 GLU A C 1
ATOM 1057 O O . GLU A 1 131 ? 15.82 9.711 3.387 1 94.94 131 GLU A O 1
ATOM 1062 N N . ILE A 1 132 ? 13.594 9.57 2.994 1 96 132 ILE A N 1
ATOM 1063 C CA . ILE A 1 132 ? 13.219 10.031 4.328 1 96 132 ILE A CA 1
ATOM 1064 C C . ILE A 1 132 ? 12.141 9.109 4.91 1 96 132 ILE A C 1
ATOM 1066 O O . ILE A 1 132 ? 11.344 8.531 4.168 1 96 132 ILE A O 1
ATOM 1070 N N . GLY A 1 133 ? 12.148 8.977 6.246 1 93.81 133 GLY A N 1
ATOM 1071 C CA . GLY A 1 133 ? 11.125 8.18 6.906 1 93.81 133 GLY A CA 1
ATOM 1072 C C . GLY A 1 133 ? 11.578 6.766 7.211 1 93.81 133 GLY A C 1
ATOM 1073 O O . GLY A 1 133 ? 10.797 5.953 7.715 1 93.81 133 GLY A O 1
ATOM 1074 N N . ASN A 1 134 ? 12.875 6.527 6.906 1 90.06 134 ASN A N 1
ATOM 1075 C CA . ASN A 1 134 ? 13.406 5.215 7.258 1 90.06 134 ASN A CA 1
ATOM 1076 C C . ASN A 1 134 ? 13.391 4.988 8.766 1 90.06 134 ASN A C 1
ATOM 1078 O O . ASN A 1 134 ? 13.766 5.875 9.531 1 90.06 134 ASN A O 1
ATOM 1082 N N . ASN A 1 135 ? 12.828 3.914 9.227 1 88.62 135 ASN A N 1
ATOM 1083 C CA . ASN A 1 135 ? 12.797 3.498 10.625 1 88.62 135 ASN A CA 1
ATOM 1084 C C . ASN A 1 135 ? 11.914 4.418 11.461 1 88.62 135 ASN A C 1
ATOM 1086 O O . ASN A 1 135 ? 12.031 4.457 12.688 1 88.62 135 ASN A O 1
ATOM 1090 N N . ALA A 1 136 ? 11.164 5.359 10.805 1 96.31 136 ALA A N 1
ATOM 1091 C CA . ALA A 1 136 ? 10.188 6.145 11.562 1 96.31 136 ALA A CA 1
ATOM 1092 C C . ALA A 1 136 ? 9.258 5.238 12.359 1 96.31 136 ALA A C 1
ATOM 1094 O O . ALA A 1 136 ? 8.867 4.168 11.891 1 96.31 136 ALA A O 1
ATOM 1095 N N . ARG A 1 137 ? 9.008 5.625 13.586 1 97.12 137 ARG A N 1
ATOM 1096 C CA . ARG A 1 137 ? 8.008 4.914 14.383 1 97.12 137 ARG A CA 1
ATOM 1097 C C . ARG A 1 137 ? 6.594 5.301 13.961 1 97.12 137 ARG A C 1
ATOM 1099 O O . ARG A 1 137 ? 6.309 6.477 13.727 1 97.12 137 ARG A O 1
ATOM 1106 N N . PHE A 1 138 ? 5.746 4.27 13.844 1 97.5 138 PHE A N 1
ATOM 1107 C CA . PHE A 1 138 ? 4.398 4.59 13.383 1 97.5 138 PHE A CA 1
ATOM 1108 C C . PHE A 1 138 ? 3.375 3.65 14.016 1 97.5 138 PHE A C 1
ATOM 1110 O O . PHE A 1 138 ? 3.73 2.58 14.516 1 97.5 138 PHE A O 1
ATOM 1117 N N . TRP A 1 139 ? 2.115 4.141 14.055 1 97.19 139 TRP A N 1
ATOM 1118 C CA . TRP A 1 139 ? 0.934 3.352 14.391 1 97.19 139 TRP A CA 1
ATOM 1119 C C . TRP A 1 139 ? -0.091 3.396 13.266 1 97.19 139 TRP A C 1
ATOM 1121 O O . TRP A 1 139 ? -0.49 4.477 12.82 1 97.19 139 TRP A O 1
ATOM 1131 N N . GLU A 1 140 ? -0.476 2.18 12.844 1 97.12 140 GLU A N 1
ATOM 1132 C CA . GLU A 1 140 ? -1.646 2.102 11.977 1 97.12 140 GLU A CA 1
ATOM 1133 C C . GLU A 1 140 ? -2.936 2.297 12.766 1 97.12 140 GLU A C 1
ATOM 1135 O O . GLU A 1 140 ? -3.279 1.473 13.617 1 97.12 140 GLU A O 1
ATOM 1140 N N . LEU A 1 141 ? -3.68 3.312 12.414 1 98.25 141 LEU A N 1
ATOM 1141 C CA . LEU A 1 141 ? -4.82 3.689 13.242 1 98.25 141 LEU A CA 1
ATOM 1142 C C . LEU A 1 141 ? -5.871 2.584 13.258 1 98.25 141 LEU A C 1
ATOM 1144 O O . LEU A 1 141 ? -6.508 2.34 14.281 1 98.25 141 LEU A O 1
ATOM 1148 N N . GLY A 1 142 ? -6.086 1.992 12.102 1 97.12 142 GLY A N 1
ATOM 1149 C CA . GLY A 1 142 ? -7.043 0.897 12.078 1 97.12 142 GLY A CA 1
ATOM 1150 C C . GLY A 1 142 ? -6.707 -0.216 13.047 1 97.12 142 GLY A C 1
ATOM 1151 O O . GLY A 1 142 ? -7.59 -0.759 13.711 1 97.12 142 GLY A O 1
ATOM 1152 N N . GLU A 1 143 ? -5.441 -0.56 13.133 1 95.5 143 GLU A N 1
ATOM 1153 C CA . GLU A 1 143 ? -4.988 -1.629 14.016 1 95.5 143 GLU A CA 1
ATOM 1154 C C . GLU A 1 143 ? -5.176 -1.251 15.484 1 95.5 143 GLU A C 1
ATOM 1156 O O . GLU A 1 143 ? -5.672 -2.055 16.281 1 95.5 143 GLU A O 1
ATOM 1161 N N . ILE A 1 144 ? -4.754 -0.047 15.789 1 97.31 144 ILE A N 1
ATOM 1162 C CA . ILE A 1 144 ? -4.859 0.391 17.188 1 97.31 144 ILE A CA 1
ATOM 1163 C C . ILE A 1 144 ? -6.328 0.477 17.594 1 97.31 144 ILE A C 1
ATOM 1165 O O . ILE A 1 144 ? -6.695 0.085 18.703 1 97.31 144 ILE A O 1
ATOM 1169 N N . ALA A 1 145 ? -7.133 0.994 16.703 1 98 145 ALA A N 1
ATOM 1170 C CA . ALA A 1 145 ? -8.562 1.084 16.984 1 98 145 ALA A CA 1
ATOM 1171 C C . ALA A 1 145 ? -9.164 -0.301 17.203 1 98 145 ALA A C 1
ATOM 1173 O O . ALA A 1 145 ? -9.945 -0.508 18.125 1 98 145 ALA A O 1
ATOM 1174 N N . ALA A 1 146 ? -8.852 -1.23 16.328 1 96.69 146 ALA A N 1
ATOM 1175 C CA . ALA A 1 146 ? -9.359 -2.598 16.438 1 96.69 146 ALA A CA 1
ATOM 1176 C C . ALA A 1 146 ? -9.016 -3.197 17.797 1 96.69 146 ALA A C 1
ATOM 1178 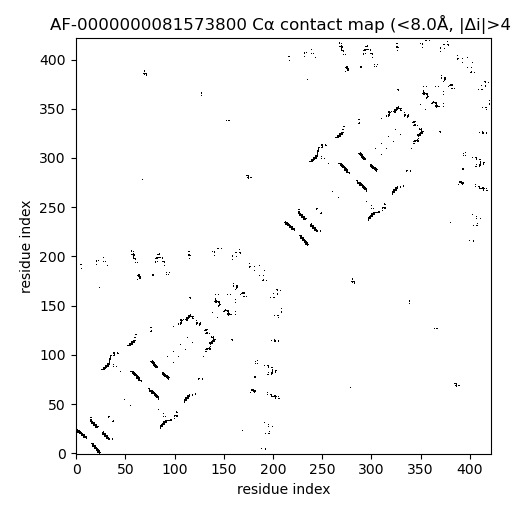O O . ALA A 1 146 ? -9.867 -3.824 18.438 1 96.69 146 ALA A O 1
ATOM 1179 N N . ASP A 1 147 ? -7.812 -2.988 18.234 1 96.38 147 ASP A N 1
ATOM 1180 C CA . ASP A 1 147 ? -7.352 -3.516 19.516 1 96.38 147 ASP A CA 1
ATOM 1181 C C . ASP A 1 147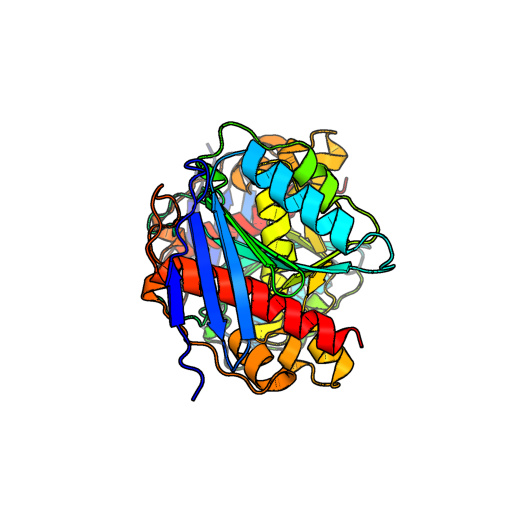 ? -8.055 -2.818 20.688 1 96.38 147 ASP A C 1
ATOM 1183 O O . ASP A 1 147 ? -8.516 -3.475 21.625 1 96.38 147 ASP A O 1
ATOM 1187 N N . THR A 1 148 ? -8.109 -1.497 20.656 1 97.19 148 THR A N 1
ATOM 1188 C CA . THR A 1 148 ? -8.656 -0.684 21.734 1 97.19 148 THR A CA 1
ATOM 1189 C C . THR A 1 148 ? -10.133 -1.007 21.969 1 97.19 148 THR A C 1
ATOM 1191 O O . THR A 1 148 ? -10.578 -1.103 23.109 1 97.19 148 THR A O 1
ATOM 1194 N N . TYR A 1 149 ? -10.867 -1.247 20.891 1 97.19 149 TYR A N 1
ATOM 1195 C CA . TYR A 1 149 ? -12.312 -1.408 21.016 1 97.19 149 TYR A CA 1
ATOM 1196 C C . TYR A 1 149 ? -12.711 -2.871 20.859 1 97.19 149 TYR A C 1
ATOM 1198 O O . TYR A 1 149 ? -13.898 -3.201 20.875 1 97.19 149 TYR A O 1
ATOM 1206 N N . ASP A 1 150 ? -11.766 -3.766 20.703 1 96.69 150 ASP A N 1
ATOM 1207 C CA . ASP A 1 150 ? -12.008 -5.191 20.5 1 96.69 150 ASP A CA 1
ATOM 1208 C C . ASP A 1 150 ? -12.969 -5.418 19.328 1 96.69 150 ASP A C 1
ATOM 1210 O O . ASP A 1 150 ? -13.977 -6.109 19.469 1 96.69 150 ASP A O 1
ATOM 1214 N N . MET A 1 151 ? -12.711 -4.727 18.25 1 96.56 151 MET A N 1
ATOM 1215 C CA . MET A 1 151 ? -13.469 -4.793 17.016 1 96.56 151 MET A CA 1
ATOM 1216 C C . MET A 1 151 ? -12.547 -4.98 15.812 1 96.56 151 MET A C 1
ATOM 1218 O O . MET A 1 151 ? -12.141 -4.004 15.18 1 96.56 151 MET A O 1
ATOM 1222 N N . PRO A 1 152 ? -12.32 -6.246 15.453 1 92.44 152 PRO A N 1
ATOM 1223 C CA . PRO A 1 152 ? -11.344 -6.555 14.406 1 92.44 152 PRO A CA 1
ATOM 1224 C C . PRO A 1 152 ? -11.68 -5.895 13.07 1 92.44 152 PRO A C 1
ATOM 1226 O O . PRO A 1 152 ? -10.781 -5.586 12.281 1 92.44 152 PRO A O 1
ATOM 1229 N N . GLU A 1 153 ? -12.922 -5.566 12.805 1 91.81 153 GLU A N 1
ATOM 1230 C CA . GLU A 1 153 ? -13.352 -4.984 11.531 1 91.81 153 GLU A CA 1
ATOM 1231 C C . GLU A 1 153 ? -12.789 -3.576 11.359 1 91.81 153 GLU A C 1
ATOM 1233 O O . GLU A 1 153 ? -12.727 -3.062 10.234 1 91.81 153 GLU A O 1
ATOM 1238 N N . LEU A 1 154 ? -12.312 -2.91 12.422 1 95.62 154 LEU A N 1
ATOM 1239 C CA . LEU A 1 154 ? -11.781 -1.552 12.344 1 95.62 154 LEU A CA 1
ATOM 1240 C C . LEU A 1 154 ? -10.383 -1.549 11.742 1 95.62 154 LEU A C 1
ATOM 1242 O O . LEU A 1 154 ? -9.875 -0.497 11.352 1 95.62 154 LEU A O 1
ATOM 1246 N N . GLU A 1 155 ? -9.734 -2.711 11.734 1 93.31 155 GLU A N 1
ATOM 1247 C CA . GLU A 1 155 ? -8.406 -2.814 11.141 1 93.31 155 GLU A CA 1
ATOM 1248 C C . GLU A 1 155 ? -8.422 -2.371 9.68 1 93.31 155 GLU A C 1
ATOM 1250 O O . GLU A 1 155 ? -7.438 -1.809 9.188 1 93.31 155 GLU A O 1
ATOM 1255 N N . CYS A 1 156 ? -9.57 -2.52 9.055 1 92.44 156 CYS A N 1
ATOM 1256 C CA . CYS A 1 156 ? -9.688 -2.246 7.625 1 92.44 156 CYS A CA 1
ATOM 1257 C C . CYS A 1 156 ? -10.445 -0.946 7.379 1 92.44 156 CYS A C 1
ATOM 1259 O O . CYS A 1 156 ? -10.805 -0.636 6.242 1 92.44 156 CYS A O 1
ATOM 1261 N N . ALA A 1 157 ? -10.766 -0.249 8.422 1 94.06 157 ALA A N 1
ATOM 1262 C CA . ALA A 1 157 ? -11.562 0.968 8.297 1 94.06 157 ALA A CA 1
ATOM 1263 C C . ALA A 1 157 ? -10.742 2.1 7.684 1 94.06 157 ALA A C 1
ATOM 1265 O O . ALA A 1 157 ? -9.555 2.256 7.996 1 94.06 157 ALA A O 1
ATOM 1266 N N . GLY A 1 158 ? -11.328 2.844 6.785 1 94.38 158 GLY A N 1
ATOM 1267 C CA . GLY A 1 158 ? -10.727 4.066 6.289 1 94.38 158 GLY A CA 1
ATOM 1268 C C .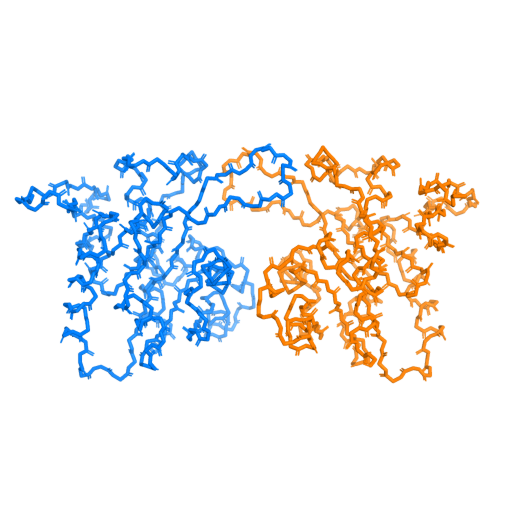 GLY A 1 158 ? -10.742 5.199 7.301 1 94.38 158 GLY A C 1
ATOM 1269 O O . GLY A 1 158 ? -11.344 5.066 8.367 1 94.38 158 GLY A O 1
ATOM 1270 N N . LEU A 1 159 ? -10.18 6.281 6.902 1 95.94 159 LEU A N 1
ATOM 1271 C CA . LEU A 1 159 ? -10.023 7.406 7.816 1 95.94 159 LEU A CA 1
ATOM 1272 C C . LEU A 1 159 ? -11.391 7.977 8.203 1 95.94 159 LEU A C 1
ATOM 1274 O O . LEU A 1 159 ? -11.617 8.305 9.375 1 95.94 159 LEU A O 1
ATOM 1278 N N . ASN A 1 160 ? -12.242 8.109 7.234 1 94.75 160 ASN A N 1
ATOM 1279 C CA . ASN A 1 160 ? -13.562 8.672 7.516 1 94.75 160 ASN A CA 1
ATOM 1280 C C . ASN A 1 160 ? -14.328 7.809 8.516 1 94.75 160 ASN A C 1
ATOM 1282 O O . ASN A 1 160 ? -14.969 8.336 9.43 1 94.75 160 ASN A O 1
ATOM 1286 N N . ARG A 1 161 ? -14.273 6.531 8.352 1 95 161 ARG A N 1
ATOM 1287 C CA . ARG A 1 161 ? -14.953 5.625 9.273 1 95 161 ARG A CA 1
ATOM 1288 C C . ARG A 1 161 ? -14.359 5.723 10.672 1 95 161 ARG A C 1
ATOM 1290 O O . ARG A 1 161 ? -15.094 5.773 11.664 1 95 161 ARG A O 1
ATOM 1297 N N . LEU A 1 162 ? -13.094 5.734 10.711 1 97.38 162 LEU A N 1
ATOM 1298 C CA . LEU A 1 162 ? -12.438 5.848 12.008 1 97.38 162 LEU A CA 1
ATOM 1299 C C . LEU A 1 162 ? -12.766 7.184 12.664 1 97.38 162 LEU A C 1
ATOM 1301 O O . LEU A 1 162 ? -12.969 7.25 13.883 1 97.38 162 LEU A O 1
ATOM 1305 N N . ALA A 1 163 ? -12.758 8.273 11.875 1 97.81 163 ALA A N 1
ATOM 1306 C CA . ALA A 1 163 ? -13.109 9.586 12.398 1 97.81 163 ALA A CA 1
ATOM 1307 C C . ALA A 1 163 ? -14.516 9.586 12.992 1 97.81 163 ALA A C 1
ATOM 1309 O O . ALA A 1 163 ? -14.734 10.102 14.094 1 97.81 163 ALA A O 1
ATOM 1310 N N . ASN A 1 164 ? -15.414 8.992 12.281 1 97 164 ASN A N 1
ATOM 1311 C CA . ASN A 1 164 ? -16.781 8.898 12.766 1 97 164 ASN A CA 1
ATOM 1312 C C . ASN A 1 164 ? -16.875 8.07 14.039 1 97 164 ASN A C 1
ATOM 1314 O O . ASN A 1 164 ? -17.5 8.484 15.016 1 97 164 ASN A O 1
ATOM 1318 N N . PHE A 1 165 ? -16.234 6.945 14.047 1 97.25 165 PHE A N 1
ATOM 1319 C CA . PHE A 1 165 ? -16.344 5.98 15.141 1 97.25 165 PHE A CA 1
ATOM 1320 C C . PHE A 1 165 ? -15.625 6.496 16.391 1 97.25 165 PHE A C 1
ATOM 1322 O O . PHE A 1 165 ? -16.141 6.375 17.5 1 97.25 165 PHE A O 1
ATOM 1329 N N . VAL A 1 166 ? -14.469 7.055 16.25 1 97.94 166 VAL A N 1
ATOM 1330 C CA . VAL A 1 166 ? -13.617 7.406 17.391 1 97.94 166 VAL A CA 1
ATOM 1331 C C . VAL A 1 166 ? -13.914 8.836 17.828 1 97.94 166 VAL A C 1
ATOM 1333 O O . VAL A 1 166 ? -13.922 9.125 19.031 1 97.94 166 VAL A O 1
ATOM 1336 N N . LEU A 1 167 ? -14.172 9.789 16.891 1 97.81 167 LEU A N 1
ATOM 1337 C CA . LEU A 1 167 ? -14.289 11.211 17.188 1 97.81 167 LEU A CA 1
ATOM 1338 C C . LEU A 1 167 ? -15.734 11.68 17.062 1 97.81 167 LEU A C 1
ATOM 1340 O O . LEU A 1 167 ? -16.078 12.789 17.469 1 97.81 167 LEU A O 1
ATOM 1344 N N . ASP A 1 168 ? -16.562 10.82 16.484 1 97.5 168 ASP A N 1
ATOM 1345 C CA . ASP A 1 168 ? -17.938 11.203 16.172 1 97.5 168 ASP A CA 1
ATOM 1346 C C . ASP A 1 168 ? -17.969 12.398 15.219 1 97.5 168 ASP A C 1
ATOM 1348 O O . ASP A 1 168 ? -18.719 13.352 15.438 1 97.5 168 ASP A O 1
ATOM 1352 N N . LYS A 1 169 ? -17.094 12.43 14.281 1 96.12 169 LYS A N 1
ATOM 1353 C CA . LYS A 1 169 ? -17 13.484 13.281 1 96.12 169 LYS A CA 1
ATOM 1354 C C . LYS A 1 169 ? -17.047 12.906 11.867 1 96.12 169 LYS A C 1
ATOM 1356 O O . LYS A 1 169 ? -16.469 11.852 11.602 1 96.12 169 LYS A O 1
ATOM 1361 N N . ASP A 1 170 ? -17.719 13.547 10.992 1 93.38 170 ASP A N 1
ATOM 1362 C CA . ASP A 1 170 ? -17.797 13.148 9.594 1 93.38 170 ASP A CA 1
ATOM 1363 C C . ASP A 1 170 ? -16.922 14.039 8.719 1 93.38 170 ASP A C 1
ATOM 1365 O O . ASP A 1 170 ? -16.984 15.266 8.812 1 93.38 170 ASP A O 1
ATOM 1369 N N . MET A 1 171 ? -16.141 13.43 7.953 1 91.19 171 MET A N 1
ATOM 1370 C CA . MET A 1 171 ? -15.297 14.156 7.012 1 91.19 171 MET A CA 1
ATOM 1371 C C . MET A 1 171 ? -15.953 14.234 5.637 1 91.19 171 MET A C 1
ATOM 1373 O O . MET A 1 171 ? -16.672 13.312 5.238 1 91.19 171 MET A O 1
ATOM 1377 N N . GLU A 1 172 ? -15.734 15.328 5.004 1 83.12 172 GLU A N 1
ATOM 1378 C CA . GLU A 1 172 ? -16.172 15.398 3.611 1 83.12 172 GLU A CA 1
ATOM 1379 C C . GLU A 1 172 ? -15.25 14.578 2.707 1 83.12 172 GLU A C 1
ATOM 1381 O O . GLU A 1 172 ? -14.023 14.719 2.762 1 83.12 172 GLU A O 1
ATOM 1386 N N . LYS A 1 173 ? -15.828 13.648 2.049 1 79.12 173 LYS A N 1
ATOM 1387 C CA . LYS A 1 173 ? -15.062 12.898 1.057 1 79.12 173 LYS A CA 1
ATOM 1388 C C . LYS A 1 173 ? -15.242 13.492 -0.338 1 79.12 173 LYS A C 1
ATOM 1390 O O . LYS A 1 173 ? -16.344 13.891 -0.711 1 79.12 173 LYS A O 1
ATOM 1395 N N . SER A 1 174 ? -14.102 13.711 -0.923 1 83.56 174 SER A N 1
ATOM 1396 C CA . SER A 1 174 ? -14.18 14.172 -2.305 1 83.56 174 SER A CA 1
ATOM 1397 C C . SER A 1 174 ? -13.227 13.391 -3.207 1 83.56 174 SER A C 1
ATOM 1399 O O . SER A 1 174 ? -12.016 13.602 -3.166 1 83.56 174 SER A O 1
ATOM 1401 N N . ARG A 1 175 ? -13.789 12.648 -4.051 1 80.69 175 ARG A N 1
ATOM 1402 C CA . ARG A 1 175 ? -13.023 11.891 -5.031 1 80.69 175 ARG A CA 1
ATOM 1403 C C . ARG A 1 175 ? -12.312 12.82 -6.012 1 80.69 175 ARG A C 1
ATOM 1405 O O . ARG A 1 175 ? -11.188 12.547 -6.434 1 80.69 175 ARG A O 1
ATOM 1412 N N . ARG A 1 176 ? -13.062 13.781 -6.344 1 86.69 176 ARG A N 1
ATOM 1413 C CA . ARG A 1 176 ? -12.492 14.75 -7.281 1 86.69 176 ARG A CA 1
ATOM 1414 C C . ARG A 1 176 ? -11.188 15.32 -6.75 1 86.69 176 ARG A C 1
ATOM 1416 O O . ARG A 1 176 ? -10.211 15.438 -7.488 1 86.69 176 ARG A O 1
ATOM 1423 N N . VAL A 1 177 ? -11.188 15.625 -5.516 1 91.94 177 VAL A N 1
ATOM 1424 C CA . VAL A 1 177 ? -10 16.234 -4.93 1 91.94 177 VAL A CA 1
ATOM 1425 C C . VAL A 1 177 ? -8.875 15.211 -4.848 1 91.94 177 VAL A C 1
ATOM 1427 O O . VAL A 1 177 ? -7.727 15.508 -5.191 1 91.94 177 VAL A O 1
ATOM 1430 N N . THR A 1 178 ? -9.195 13.984 -4.422 1 90.5 178 THR A N 1
ATOM 1431 C CA . THR A 1 178 ? -8.18 12.953 -4.242 1 90.5 178 THR A CA 1
ATOM 1432 C C . THR A 1 178 ? -7.531 12.594 -5.578 1 90.5 178 THR A C 1
ATOM 1434 O O . THR A 1 178 ? -6.359 12.211 -5.621 1 90.5 178 THR A O 1
ATOM 1437 N N . MET A 1 179 ? -8.234 12.773 -6.672 1 89 179 MET A N 1
ATOM 1438 C CA . MET A 1 179 ? -7.742 12.383 -7.992 1 89 179 MET A CA 1
ATOM 1439 C C . MET A 1 179 ? -7.215 13.594 -8.75 1 89 179 MET A C 1
ATOM 1441 O O . MET A 1 179 ? -6.953 13.508 -9.953 1 89 179 MET A O 1
ATOM 1445 N N . SER A 1 180 ? -7.109 14.656 -8.078 1 92.06 180 SER A N 1
ATOM 1446 C CA . SER A 1 180 ? -6.703 15.898 -8.734 1 92.06 180 SER A CA 1
ATOM 1447 C C . SER A 1 180 ? -5.184 15.992 -8.844 1 92.06 180 SER A C 1
ATOM 1449 O O . SER A 1 180 ? -4.469 15.055 -8.477 1 92.06 180 SER A O 1
ATOM 1451 N N . ARG A 1 181 ? -4.727 17.078 -9.367 1 94.06 181 ARG A N 1
ATOM 1452 C CA . ARG A 1 181 ? -3.309 17.266 -9.664 1 94.06 181 ARG A CA 1
ATOM 1453 C C . ARG A 1 181 ? -2.549 17.734 -8.422 1 94.06 181 ARG A C 1
ATOM 1455 O O . ARG A 1 181 ? -2.289 18.922 -8.258 1 94.06 181 ARG A O 1
ATOM 1462 N N . TRP A 1 182 ? -2.035 16.828 -7.785 1 96.81 182 TRP A N 1
ATOM 1463 C CA . TRP A 1 182 ? -1.325 17.109 -6.543 1 96.81 182 TRP A CA 1
ATOM 1464 C C . TRP A 1 182 ? 0.109 17.547 -6.82 1 96.81 182 TRP A C 1
ATOM 1466 O O . TRP A 1 182 ? 0.791 18.062 -5.934 1 96.81 182 TRP A O 1
ATOM 1476 N N . ASP A 1 183 ? 0.549 17.328 -8.023 1 96.88 183 ASP A N 1
ATOM 1477 C CA . ASP A 1 183 ? 1.922 17.656 -8.391 1 96.88 183 ASP A CA 1
ATOM 1478 C C . ASP A 1 183 ? 2.014 19.078 -8.945 1 96.88 183 ASP A C 1
ATOM 1480 O O . ASP A 1 183 ? 3.078 19.5 -9.398 1 96.88 183 ASP A O 1
ATOM 1484 N N . TRP A 1 184 ? 0.95 19.781 -8.898 1 96.88 184 TRP A N 1
ATOM 1485 C CA . TRP A 1 184 ? 0.998 21.172 -9.312 1 96.88 184 TRP A CA 1
ATOM 1486 C C . TRP A 1 184 ? 1.613 22.047 -8.219 1 96.88 184 TRP A C 1
ATOM 1488 O O . TRP A 1 184 ? 1.479 21.75 -7.031 1 96.88 184 TRP A O 1
ATOM 1498 N N . ARG A 1 185 ? 2.168 23.156 -8.641 1 96.31 185 ARG A N 1
ATOM 1499 C CA . ARG A 1 185 ? 2.846 24.047 -7.715 1 96.31 185 ARG A CA 1
ATOM 1500 C C . ARG A 1 185 ? 1.84 24.812 -6.863 1 96.31 185 ARG A C 1
ATOM 1502 O O . ARG A 1 185 ? 2.123 25.156 -5.711 1 96.31 185 ARG A O 1
ATOM 1509 N N . ARG A 1 186 ? 0.761 25.141 -7.461 1 96.44 186 ARG A N 1
ATOM 1510 C CA . ARG A 1 186 ? -0.292 25.844 -6.723 1 96.44 186 ARG A CA 1
ATOM 1511 C C . ARG A 1 186 ? -1.459 24.906 -6.43 1 96.44 186 ARG A C 1
ATOM 1513 O O . ARG A 1 186 ? -2.152 24.453 -7.348 1 96.44 186 ARG A O 1
ATOM 1520 N N . LEU A 1 187 ? -1.654 24.641 -5.254 1 97.94 187 LEU A N 1
ATOM 1521 C CA . LEU A 1 187 ? -2.781 23.812 -4.84 1 97.94 187 LEU A CA 1
ATOM 1522 C C . LEU A 1 187 ? -4.047 24.656 -4.699 1 97.94 187 LEU A C 1
ATOM 1524 O O . LEU A 1 187 ? -3.984 25.828 -4.328 1 97.94 187 LEU A O 1
ATOM 1528 N N . THR A 1 188 ? -5.145 24.047 -4.984 1 97.06 188 THR A N 1
ATOM 1529 C CA . THR A 1 188 ? -6.422 24.719 -4.762 1 97.06 188 THR A CA 1
ATOM 1530 C C . THR A 1 188 ? -6.773 24.734 -3.277 1 97.06 188 THR A C 1
ATOM 1532 O O . THR A 1 188 ? -6.215 23.969 -2.494 1 97.06 188 THR A O 1
ATOM 1535 N N . ALA A 1 189 ? -7.719 25.609 -2.885 1 96.44 189 ALA A N 1
ATOM 1536 C CA . ALA A 1 189 ? -8.188 25.672 -1.502 1 96.44 189 ALA A CA 1
ATOM 1537 C C . ALA A 1 189 ? -8.789 24.344 -1.068 1 96.44 189 ALA A C 1
ATOM 1539 O O . ALA A 1 189 ? -8.648 23.938 0.087 1 96.44 189 ALA A O 1
ATOM 1540 N N . GLU A 1 190 ? -9.414 23.688 -2.021 1 95.88 190 GLU A N 1
ATOM 1541 C CA . GLU A 1 190 ? -10.016 22.391 -1.718 1 95.88 190 GLU A CA 1
ATOM 1542 C C . GLU A 1 190 ? -8.945 21.344 -1.417 1 95.88 190 GLU A C 1
ATOM 1544 O O . GLU A 1 190 ? -9.102 20.547 -0.492 1 95.88 190 GLU A O 1
ATOM 1549 N N . GLN A 1 191 ? -7.91 21.328 -2.201 1 97.19 191 GLN A N 1
ATOM 1550 C CA . GLN A 1 191 ? -6.801 20.406 -1.958 1 97.19 191 GLN A CA 1
ATOM 1551 C C . GLN A 1 191 ? -6.164 20.672 -0.594 1 97.19 191 GLN A C 1
ATOM 1553 O O . GLN A 1 191 ? -5.887 19.719 0.152 1 97.19 191 GLN A O 1
ATOM 1558 N N . ILE A 1 192 ? -5.992 21.938 -0.262 1 98.19 192 ILE A N 1
ATOM 1559 C CA . ILE A 1 192 ? -5.34 22.312 0.986 1 98.19 192 ILE A CA 1
ATOM 1560 C C . ILE A 1 192 ? -6.211 21.891 2.17 1 98.19 192 ILE A C 1
ATOM 1562 O O . ILE A 1 192 ? -5.715 21.297 3.133 1 98.19 192 ILE A O 1
ATOM 1566 N N . LYS A 1 193 ? -7.441 22.219 2.09 1 97.56 193 LYS A N 1
ATOM 1567 C CA . LYS A 1 193 ? -8.367 21.828 3.15 1 97.56 193 LYS A CA 1
ATOM 1568 C C . LYS A 1 193 ? -8.391 20.312 3.33 1 97.56 193 LYS A C 1
ATOM 1570 O O . LYS A 1 193 ? -8.32 19.812 4.453 1 97.56 193 LYS A O 1
ATOM 1575 N N . TYR A 1 194 ? -8.492 19.609 2.217 1 96.44 194 TYR A N 1
ATOM 1576 C CA . TYR A 1 194 ? -8.508 18.141 2.232 1 96.44 194 TYR A CA 1
ATOM 1577 C C . TYR A 1 194 ? -7.25 17.594 2.887 1 96.44 194 TYR A C 1
ATOM 1579 O O . TYR A 1 194 ? -7.324 16.734 3.773 1 96.44 194 TYR A O 1
ATOM 1587 N N . ALA A 1 195 ? -6.102 18.078 2.453 1 97.81 195 ALA A N 1
ATOM 1588 C CA . ALA A 1 195 ? -4.805 17.609 2.939 1 97.81 195 ALA A CA 1
ATOM 1589 C C . ALA A 1 195 ? -4.645 17.891 4.434 1 97.81 195 ALA A C 1
ATOM 1591 O O . ALA A 1 195 ? -4.168 17.047 5.184 1 97.81 195 ALA A O 1
ATOM 1592 N N . CYS A 1 196 ? -5.016 19.047 4.828 1 98.44 196 CYS A N 1
ATOM 1593 C CA . CYS A 1 196 ? -4.941 19.422 6.234 1 98.44 196 CYS A CA 1
ATOM 1594 C C . CYS A 1 196 ? -5.785 18.484 7.094 1 98.44 196 CYS A C 1
ATOM 1596 O O . CYS A 1 196 ? -5.305 17.953 8.094 1 98.44 196 CYS A O 1
ATOM 1598 N N . LEU A 1 197 ? -6.992 18.297 6.695 1 97.88 197 LEU A N 1
ATOM 1599 C CA . LEU A 1 197 ? -7.934 17.547 7.52 1 97.88 197 LEU A CA 1
ATOM 1600 C C . LEU A 1 197 ? -7.52 16.078 7.621 1 97.88 197 LEU A C 1
ATOM 1602 O O . LEU A 1 197 ? -7.699 15.453 8.664 1 97.88 197 LEU A O 1
ATOM 1606 N N . ASP A 1 198 ? -6.961 15.492 6.59 1 97.62 198 ASP A N 1
ATOM 1607 C CA . ASP A 1 198 ? -6.52 14.102 6.637 1 97.62 198 ASP A CA 1
ATOM 1608 C C . ASP A 1 198 ? -5.426 13.906 7.684 1 97.62 198 ASP A C 1
ATOM 1610 O O . ASP A 1 198 ? -5.457 12.945 8.453 1 97.62 198 ASP A O 1
ATOM 1614 N N . ALA A 1 199 ? -4.496 14.828 7.715 1 98.62 199 ALA A N 1
ATOM 1615 C CA . ALA A 1 199 ? -3.422 14.727 8.695 1 98.62 199 ALA A CA 1
ATOM 1616 C C . ALA A 1 199 ? -3.926 15.07 10.102 1 98.62 199 ALA A C 1
ATOM 1618 O O . ALA A 1 199 ? -3.564 14.398 11.07 1 98.62 199 ALA A O 1
ATOM 1619 N N . PHE A 1 200 ? -4.797 16.078 10.203 1 98.75 200 PHE A N 1
ATOM 1620 C CA . PHE A 1 200 ? -5.312 16.516 11.5 1 98.75 200 PHE A CA 1
ATOM 1621 C C . PHE A 1 200 ? -6.164 15.422 12.133 1 98.75 200 PHE A C 1
ATOM 1623 O O . PHE A 1 200 ? -6.012 15.117 13.32 1 98.75 200 PHE A O 1
ATOM 1630 N N . VAL A 1 201 ? -7.035 14.891 11.336 1 98.44 201 VAL A N 1
ATOM 1631 C CA . VAL A 1 201 ? -7.922 13.852 11.852 1 98.44 201 VAL A CA 1
ATOM 1632 C C . VAL A 1 201 ? -7.102 12.625 12.258 1 98.44 201 VAL A C 1
ATOM 1634 O O . VAL A 1 201 ? -7.395 11.984 13.273 1 98.44 201 VAL A O 1
ATOM 1637 N N . SER A 1 202 ? -6.09 12.25 11.461 1 98.62 202 SER A N 1
ATOM 1638 C CA . SER A 1 202 ? -5.184 11.18 11.859 1 98.62 202 SER A CA 1
ATOM 1639 C C . SER A 1 202 ? -4.547 11.469 13.219 1 98.62 202 SER A C 1
ATOM 1641 O O . SER A 1 202 ? -4.527 10.609 14.094 1 98.62 202 SER A O 1
ATOM 1643 N N . PHE A 1 203 ? -4.055 12.734 13.422 1 98.81 203 PHE A N 1
ATOM 1644 C CA . PHE A 1 203 ? -3.473 13.156 14.695 1 98.81 203 PHE A CA 1
ATOM 1645 C C . PHE A 1 203 ? -4.477 13 15.828 1 98.81 203 PHE A C 1
ATOM 1647 O O . PHE A 1 203 ? -4.156 12.406 16.859 1 98.81 203 PHE A O 1
ATOM 1654 N N . GLU A 1 204 ? -5.703 13.484 15.633 1 98.5 204 GLU A N 1
ATOM 1655 C CA . GLU A 1 204 ? -6.719 13.484 16.688 1 98.5 204 GLU A CA 1
ATOM 1656 C C . GLU A 1 204 ? -7.109 12.055 17.062 1 98.5 204 GLU A C 1
ATOM 1658 O O . GLU A 1 204 ? -7.262 11.75 18.25 1 98.5 204 GLU A O 1
ATOM 1663 N N . ILE A 1 205 ? -7.25 11.203 16.062 1 98.62 205 ILE A N 1
ATOM 1664 C CA . ILE A 1 205 ? -7.594 9.812 16.344 1 98.62 205 ILE A CA 1
ATOM 1665 C C . ILE A 1 205 ? -6.465 9.148 17.141 1 98.62 205 ILE A C 1
ATOM 1667 O O . ILE A 1 205 ? -6.715 8.469 18.125 1 98.62 205 ILE A O 1
ATOM 1671 N N . GLY A 1 206 ? -5.23 9.32 16.641 1 98.44 206 GLY A N 1
ATOM 1672 C CA . GLY A 1 206 ? -4.086 8.789 17.359 1 98.44 206 GLY A CA 1
ATOM 1673 C C . GLY A 1 206 ? -4.02 9.25 18.797 1 98.44 206 GLY A C 1
ATOM 1674 O O . GLY A 1 206 ? -3.719 8.461 19.703 1 98.44 206 GLY A O 1
ATOM 1675 N N . ARG A 1 207 ? -4.289 10.516 19.047 1 97.62 207 ARG A N 1
ATOM 1676 C CA . ARG A 1 207 ? -4.281 11.086 20.391 1 97.62 207 ARG A CA 1
ATOM 1677 C C . ARG A 1 207 ? -5.312 10.406 21.281 1 97.62 207 ARG A C 1
ATOM 1679 O O . ARG A 1 207 ? -5.012 10.039 22.422 1 97.62 207 ARG A O 1
ATOM 1686 N N . VAL A 1 208 ? -6.496 10.219 20.75 1 97.69 208 VAL A N 1
ATOM 1687 C CA . VAL A 1 208 ? -7.586 9.633 21.531 1 97.69 208 VAL A CA 1
ATOM 1688 C C . VAL A 1 208 ? -7.273 8.164 21.828 1 97.69 208 VAL A C 1
ATOM 1690 O O . VAL A 1 208 ? -7.539 7.688 22.938 1 97.69 208 VAL A O 1
ATOM 1693 N N . LEU A 1 209 ? -6.723 7.457 20.859 1 96.88 209 LEU A N 1
ATOM 1694 C CA . LEU A 1 209 ? -6.469 6.027 21.016 1 96.88 209 LEU A CA 1
ATOM 1695 C C . LEU A 1 209 ? -5.25 5.789 21.906 1 96.88 209 LEU A C 1
ATOM 1697 O O . LEU A 1 209 ? -5.062 4.684 22.422 1 96.88 209 LEU A O 1
ATOM 1701 N N . ASN A 1 210 ? -4.336 6.648 21.906 1 88.38 210 ASN A N 1
ATOM 1702 C CA . ASN A 1 210 ? -3.156 6.543 22.766 1 88.38 210 ASN A CA 1
ATOM 1703 C C . ASN A 1 210 ? -3.461 6.973 24.188 1 88.38 210 ASN A C 1
ATOM 1705 O O . ASN A 1 210 ? -2.592 6.902 25.062 1 88.38 210 ASN A O 1
ATOM 1709 N N . THR A 1 211 ? -4.578 7.414 24.547 1 73.31 211 THR A N 1
ATOM 1710 C CA . THR A 1 211 ? -4.953 7.781 25.906 1 73.31 211 THR A CA 1
ATOM 1711 C C . THR A 1 211 ? -5.504 6.57 26.656 1 73.31 211 THR A C 1
ATOM 1713 O O . THR A 1 211 ? -6.117 5.688 26.047 1 73.31 211 THR A O 1
ATOM 1716 N N . MET B 1 1 ? 15.125 -20.375 -28.547 1 31.31 1 MET B N 1
ATOM 1717 C CA . MET B 1 1 ? 14.711 -19.203 -27.797 1 31.31 1 MET B CA 1
ATOM 1718 C C . MET B 1 1 ? 13.352 -19.422 -27.125 1 31.31 1 MET B C 1
ATOM 1720 O O . MET B 1 1 ? 12.359 -19.656 -27.812 1 31.31 1 MET B O 1
ATOM 1724 N N . ALA B 1 2 ? 13.391 -20.156 -26.047 1 43.53 2 ALA B N 1
ATOM 1725 C CA . ALA B 1 2 ? 12.117 -20.594 -25.484 1 43.53 2 ALA B CA 1
ATOM 1726 C C . ALA B 1 2 ? 11.109 -19.453 -25.438 1 43.53 2 ALA B C 1
ATOM 1728 O O . ALA B 1 2 ? 11.422 -18.359 -24.953 1 43.53 2 ALA B O 1
ATOM 1729 N N . ILE B 1 3 ? 10.266 -19.297 -26.406 1 49.12 3 ILE B N 1
ATOM 1730 C CA . ILE B 1 3 ? 9.297 -18.219 -26.609 1 49.12 3 ILE B CA 1
ATOM 1731 C C . ILE B 1 3 ? 8.43 -18.078 -25.359 1 49.12 3 ILE B C 1
ATOM 1733 O O . ILE B 1 3 ? 7.906 -19.062 -24.828 1 49.12 3 ILE B O 1
ATOM 1737 N N . ASP B 1 4 ? 8.641 -16.984 -24.562 1 68.56 4 ASP B N 1
ATOM 1738 C CA . ASP B 1 4 ? 7.652 -16.594 -23.562 1 68.56 4 ASP B CA 1
ATOM 1739 C C . ASP B 1 4 ? 6.234 -16.656 -24.125 1 68.56 4 ASP B C 1
ATOM 1741 O O . ASP B 1 4 ? 5.945 -16.047 -25.156 1 68.56 4 ASP B O 1
ATOM 1745 N N . GLY B 1 5 ? 5.527 -17.875 -23.766 1 85.75 5 GLY B N 1
ATOM 1746 C CA . GLY B 1 5 ? 4.195 -18.062 -24.328 1 85.75 5 GLY B CA 1
ATOM 1747 C C . GLY B 1 5 ? 3.221 -18.688 -23.344 1 85.75 5 GLY B C 1
ATOM 1748 O O . GLY B 1 5 ? 3.549 -18.859 -22.156 1 85.75 5 GLY B O 1
ATOM 1749 N N . ILE B 1 6 ? 1.994 -18.75 -23.672 1 92.31 6 ILE B N 1
ATOM 1750 C CA . ILE B 1 6 ? 0.911 -19.359 -22.906 1 92.31 6 ILE B CA 1
ATOM 1751 C C . ILE B 1 6 ? 0.136 -20.328 -23.812 1 92.31 6 ILE B C 1
ATOM 1753 O O . ILE B 1 6 ? -0.173 -20.016 -24.953 1 92.31 6 ILE B O 1
ATOM 1757 N N . ILE B 1 7 ? -0.052 -21.578 -23.297 1 93.31 7 ILE B N 1
ATOM 1758 C CA . ILE B 1 7 ? -0.774 -22.609 -24.031 1 93.31 7 ILE B CA 1
ATOM 1759 C C . ILE B 1 7 ? -1.894 -23.188 -23.156 1 93.31 7 ILE B C 1
ATOM 1761 O O . ILE B 1 7 ? -1.657 -23.578 -22.016 1 93.31 7 ILE B O 1
ATOM 1765 N N . TYR B 1 8 ? -3.041 -23.156 -23.656 1 93 8 TYR B N 1
ATOM 1766 C CA . TYR B 1 8 ? -4.18 -23.766 -22.984 1 93 8 TYR B CA 1
ATOM 1767 C C . TYR B 1 8 ? -4.055 -25.281 -22.969 1 93 8 TYR B C 1
ATOM 1769 O O . TYR B 1 8 ? -3.715 -25.906 -23.984 1 93 8 TYR B O 1
ATOM 1777 N N . ARG B 1 9 ? -4.336 -25.844 -21.797 1 91.25 9 ARG B N 1
ATOM 1778 C CA . ARG B 1 9 ? -4.336 -27.297 -21.656 1 91.25 9 ARG B CA 1
ATOM 1779 C C . ARG B 1 9 ? -5.746 -27.828 -21.391 1 91.25 9 ARG B C 1
ATOM 1781 O O . ARG B 1 9 ? -6.297 -27.609 -20.297 1 91.25 9 ARG B O 1
ATOM 1788 N N . HIS B 1 10 ? -6.23 -28.5 -22.328 1 87.44 10 HIS B N 1
ATOM 1789 C CA . HIS B 1 10 ? -7.59 -29.016 -22.203 1 87.44 10 HIS B CA 1
ATOM 1790 C C . HIS B 1 10 ? -7.707 -29.969 -21 1 87.44 10 HIS B C 1
ATOM 1792 O O . HIS B 1 10 ? -6.812 -30.781 -20.766 1 87.44 10 HIS B O 1
ATOM 1798 N N . SER B 1 11 ? -8.664 -29.625 -20.203 1 83.69 11 SER B N 1
ATOM 1799 C CA . SER B 1 11 ? -9.008 -30.5 -19.078 1 83.69 11 SER B CA 1
ATOM 1800 C C . SER B 1 11 ? -10.508 -30.75 -19.031 1 83.69 11 SER B C 1
ATOM 1802 O O . SER B 1 11 ? -11.312 -29.859 -19.312 1 83.69 11 SER B O 1
ATOM 1804 N N . PRO B 1 12 ? -10.883 -32.062 -18.641 1 87.81 12 PRO B N 1
ATOM 1805 C CA . PRO B 1 12 ? -12.312 -32.375 -18.547 1 87.81 12 PRO B CA 1
ATOM 1806 C C . PRO B 1 12 ? -13 -31.688 -17.375 1 87.81 12 PRO B C 1
ATOM 1808 O O . PRO B 1 12 ? -14.234 -31.609 -17.344 1 87.81 12 PRO B O 1
ATOM 1811 N N . ASP B 1 13 ? -12.273 -31.234 -16.453 1 91.06 13 ASP B N 1
ATOM 1812 C CA . ASP B 1 13 ? -12.836 -30.547 -15.297 1 91.06 13 ASP B CA 1
ATOM 1813 C C . ASP B 1 13 ? -13.242 -29.125 -15.641 1 91.06 13 ASP B C 1
ATOM 1815 O O . ASP B 1 13 ? -12.383 -28.25 -15.812 1 91.06 13 ASP B O 1
ATOM 1819 N N . ARG B 1 14 ? -14.477 -28.875 -15.703 1 88.56 14 ARG B N 1
ATOM 1820 C CA . ARG B 1 14 ? -15.008 -27.578 -16.141 1 88.56 14 ARG B CA 1
ATOM 1821 C C . ARG B 1 14 ? -14.852 -26.531 -15.039 1 88.56 14 ARG B C 1
ATOM 1823 O O . ARG B 1 14 ? -15.055 -25.344 -15.281 1 88.56 14 ARG B O 1
ATOM 1830 N N . ARG B 1 15 ? -14.555 -27.031 -13.867 1 91 15 ARG B N 1
ATOM 1831 C CA . ARG B 1 15 ? -14.445 -26.109 -12.734 1 91 15 ARG B CA 1
ATOM 1832 C C . ARG B 1 15 ? -13.148 -25.297 -12.812 1 91 15 ARG B C 1
ATOM 1834 O O . ARG B 1 15 ? -12.969 -24.328 -12.07 1 91 15 ARG B O 1
ATOM 1841 N N . LYS B 1 16 ? -12.25 -25.703 -13.734 1 95.94 16 LYS B N 1
ATOM 1842 C CA . LYS B 1 16 ? -10.961 -25.016 -13.82 1 95.94 16 LYS B CA 1
ATOM 1843 C C . LYS B 1 16 ? -10.414 -25.031 -15.242 1 95.94 16 LYS B C 1
ATOM 1845 O O . LYS B 1 16 ? -10.812 -25.875 -16.047 1 95.94 16 LYS B O 1
ATOM 1850 N N . GLN B 1 17 ? -9.641 -24.031 -15.562 1 96.81 17 GLN B N 1
ATOM 1851 C CA . GLN B 1 17 ? -8.852 -23.969 -16.781 1 96.81 17 GLN B CA 1
ATOM 1852 C C . GLN B 1 17 ? -7.363 -24.156 -16.484 1 96.81 17 GLN B C 1
ATOM 1854 O O . GLN B 1 17 ? -6.859 -23.641 -15.484 1 96.81 17 GLN B O 1
ATOM 1859 N N . ASN B 1 18 ? -6.699 -24.906 -17.312 1 97.5 18 ASN B N 1
ATOM 1860 C CA . ASN B 1 18 ? -5.277 -25.156 -17.125 1 97.5 18 ASN B CA 1
ATOM 1861 C C . ASN B 1 18 ? -4.453 -24.625 -18.297 1 97.5 18 ASN B C 1
ATOM 1863 O O . ASN B 1 18 ? -4.867 -24.734 -19.453 1 97.5 18 ASN B O 1
ATOM 1867 N N . TYR B 1 19 ? -3.357 -24.062 -17.984 1 97.81 19 TYR B N 1
ATOM 1868 C CA . TYR B 1 19 ? -2.438 -23.5 -18.969 1 97.81 19 TYR B CA 1
ATOM 1869 C C . TYR B 1 19 ? -0.997 -23.875 -18.641 1 97.81 19 TYR B C 1
ATOM 1871 O O . TYR B 1 19 ? -0.674 -24.188 -17.5 1 97.81 19 TYR B O 1
ATOM 1879 N N . ASP B 1 20 ? -0.173 -23.938 -19.641 1 97.75 20 ASP B N 1
ATOM 1880 C CA . ASP B 1 20 ? 1.279 -23.906 -19.5 1 97.75 20 ASP B CA 1
ATOM 1881 C C . ASP B 1 20 ? 1.837 -22.531 -19.906 1 97.75 20 ASP B C 1
ATOM 1883 O O . ASP B 1 20 ? 1.688 -22.109 -21.047 1 97.75 20 ASP B O 1
ATOM 1887 N N . VAL B 1 21 ? 2.414 -21.875 -18.953 1 97.56 21 VAL B N 1
ATOM 1888 C CA . VAL B 1 21 ? 3.064 -20.594 -19.219 1 97.56 21 VAL B CA 1
ATOM 1889 C C . VAL B 1 21 ? 4.578 -20.781 -19.281 1 97.56 21 VAL B C 1
ATOM 1891 O O . VAL B 1 21 ? 5.164 -21.406 -18.391 1 97.56 21 VAL B O 1
ATOM 1894 N N . SER B 1 22 ? 5.168 -20.328 -20.328 1 96.31 22 SER B N 1
ATOM 1895 C CA . SER B 1 22 ? 6.609 -20.453 -20.5 1 96.31 22 SER B CA 1
ATOM 1896 C C . SER B 1 22 ? 7.32 -19.141 -20.234 1 96.31 22 SER B C 1
ATOM 1898 O O . SER B 1 22 ? 6.82 -18.078 -20.609 1 96.31 22 SER B O 1
ATOM 1900 N N . PHE B 1 23 ? 8.469 -19.25 -19.562 1 95.56 23 PHE B N 1
ATOM 1901 C CA . PHE B 1 23 ? 9.266 -18.078 -19.188 1 95.56 23 PHE B CA 1
ATOM 1902 C C . PHE B 1 23 ? 10.734 -18.453 -19.078 1 95.56 23 PHE B C 1
ATOM 1904 O O . PHE B 1 23 ? 11.148 -19.109 -18.109 1 95.56 23 PHE B O 1
ATOM 1911 N N . PHE B 1 24 ? 11.586 -18.031 -20.016 1 94.81 24 PHE B N 1
ATOM 1912 C CA . PHE B 1 24 ? 13.023 -18.266 -20.062 1 94.81 24 PHE B CA 1
ATOM 1913 C C . PHE B 1 24 ? 13.344 -19.719 -19.812 1 94.81 24 PHE B C 1
ATOM 1915 O O . PHE B 1 24 ? 14.18 -20.047 -18.953 1 94.81 24 PHE B O 1
ATOM 1922 N N . GLY B 1 25 ? 12.656 -20.625 -20.453 1 93.75 25 GLY B N 1
ATOM 1923 C CA . GLY B 1 25 ? 12.938 -22.047 -20.391 1 93.75 25 GLY B CA 1
ATOM 1924 C C . GLY B 1 25 ? 12.125 -22.766 -19.328 1 93.75 25 GLY B C 1
ATOM 1925 O O . GLY B 1 25 ? 12.047 -23.984 -19.328 1 93.75 25 GLY B O 1
ATOM 1926 N N . ASP B 1 26 ? 11.547 -22.047 -18.422 1 96.25 26 ASP B N 1
ATOM 1927 C CA . ASP B 1 26 ? 10.672 -22.656 -17.438 1 96.25 26 ASP B CA 1
ATOM 1928 C C . ASP B 1 26 ? 9.258 -22.828 -17.984 1 96.25 26 ASP B C 1
ATOM 1930 O O . ASP B 1 26 ? 8.781 -22 -18.766 1 96.25 26 ASP B O 1
ATOM 1934 N N . THR B 1 27 ? 8.664 -23.859 -17.641 1 97.62 27 THR B N 1
ATOM 1935 C CA . THR B 1 27 ? 7.242 -24.078 -17.891 1 97.62 27 THR B CA 1
ATOM 1936 C C . THR B 1 27 ? 6.457 -24.156 -16.594 1 97.62 27 THR B C 1
ATOM 1938 O O . THR B 1 27 ? 6.73 -25 -15.742 1 97.62 27 THR B O 1
ATOM 1941 N N . ILE B 1 28 ? 5.488 -23.312 -16.406 1 98.38 28 ILE B N 1
ATOM 1942 C CA . ILE B 1 28 ? 4.715 -23.203 -15.18 1 98.38 28 ILE B CA 1
ATOM 1943 C C . ILE B 1 28 ? 3.299 -23.734 -15.414 1 98.38 28 ILE B C 1
ATOM 1945 O O . ILE B 1 28 ? 2.547 -23.172 -16.219 1 98.38 28 ILE B O 1
ATOM 1949 N N . ALA B 1 29 ? 2.945 -24.812 -14.773 1 98.5 29 ALA B N 1
ATOM 1950 C CA . ALA B 1 29 ? 1.571 -25.312 -14.805 1 98.5 29 ALA B CA 1
ATOM 1951 C C . ALA B 1 29 ? 0.629 -24.375 -14.062 1 98.5 29 ALA B C 1
ATOM 1953 O O . ALA B 1 29 ? 0.746 -24.188 -12.852 1 98.5 29 ALA B O 1
ATOM 1954 N N . THR B 1 30 ? -0.303 -23.781 -14.789 1 98.69 30 THR B N 1
ATOM 1955 C CA . THR B 1 30 ? -1.126 -22.719 -14.234 1 98.69 30 THR B CA 1
ATOM 1956 C C . THR B 1 30 ? -2.6 -23.109 -14.234 1 98.69 30 THR B C 1
ATOM 1958 O O . THR B 1 30 ? -3.172 -23.406 -15.281 1 98.69 30 THR B O 1
ATOM 1961 N N . THR B 1 31 ? -3.16 -23.141 -13.109 1 98.75 31 THR B N 1
ATOM 1962 C CA . THR B 1 31 ? -4.582 -23.422 -12.938 1 98.75 31 THR B CA 1
ATOM 1963 C C . THR B 1 31 ? -5.355 -22.125 -12.688 1 98.75 31 THR B C 1
ATOM 1965 O O . THR B 1 31 ? -5.004 -21.359 -11.797 1 98.75 31 THR B O 1
ATOM 1968 N N . VAL B 1 32 ? -6.348 -21.844 -13.477 1 98.69 32 VAL B N 1
ATOM 1969 C CA . VAL B 1 32 ? -7.23 -20.703 -13.32 1 98.69 32 VAL B CA 1
ATOM 1970 C C . VAL B 1 32 ? -8.617 -21.172 -12.883 1 98.69 32 VAL B C 1
ATOM 1972 O O . VAL B 1 32 ? -9.227 -22.016 -13.539 1 98.69 32 VAL B O 1
ATOM 1975 N N . THR B 1 33 ? -9.141 -20.656 -11.758 1 98.69 33 THR B N 1
ATOM 1976 C CA . THR B 1 33 ? -10.43 -21.141 -11.289 1 98.69 33 THR B CA 1
ATOM 1977 C C . THR B 1 33 ? -11.078 -20.141 -10.336 1 98.69 33 THR B C 1
ATOM 1979 O O . THR B 1 33 ? -10.391 -19.297 -9.758 1 98.69 33 THR B O 1
ATOM 1982 N N . HIS B 1 34 ? -12.352 -20.141 -10.242 1 98.56 34 HIS B N 1
ATOM 1983 C CA . HIS B 1 34 ? -13.086 -19.469 -9.18 1 98.56 34 HIS B CA 1
ATOM 1984 C C . HIS B 1 34 ? -13.805 -20.469 -8.289 1 98.56 34 HIS B C 1
ATOM 1986 O O . HIS B 1 34 ? -14.562 -20.094 -7.395 1 98.56 34 HIS B O 1
ATOM 1992 N N . ASP B 1 35 ? -13.586 -21.75 -8.484 1 98.5 35 ASP B N 1
ATOM 1993 C CA . ASP B 1 35 ? -14.266 -22.812 -7.754 1 98.5 35 ASP B CA 1
ATOM 1994 C C . ASP B 1 35 ? -13.5 -23.188 -6.488 1 98.5 35 ASP B C 1
ATOM 1996 O O . ASP B 1 35 ? -12.328 -23.562 -6.555 1 98.5 35 ASP B O 1
ATOM 2000 N N . PRO B 1 36 ? -14.172 -23.125 -5.312 1 98.5 36 PRO B N 1
ATOM 2001 C CA . PRO B 1 36 ? -13.477 -23.406 -4.055 1 98.5 36 PRO B CA 1
ATOM 2002 C C . PRO B 1 36 ? -12.977 -24.844 -3.957 1 98.5 36 PRO B C 1
ATOM 2004 O O . PRO B 1 36 ? -11.945 -25.109 -3.33 1 98.5 36 PRO B O 1
ATOM 2007 N N . GLU B 1 37 ? -13.656 -25.766 -4.582 1 98.38 37 GLU B N 1
ATOM 2008 C CA . GLU B 1 37 ? -13.219 -27.156 -4.543 1 98.38 37 GLU B CA 1
ATOM 2009 C C . GLU B 1 37 ? -11.945 -27.359 -5.355 1 98.38 37 GLU B C 1
ATOM 2011 O O . GLU B 1 37 ? -11.047 -28.094 -4.941 1 98.38 37 GLU B O 1
ATOM 2016 N N . ALA B 1 38 ? -11.898 -26.719 -6.492 1 98.31 38 ALA B N 1
ATOM 2017 C CA . ALA B 1 38 ? -10.688 -26.781 -7.305 1 98.31 38 ALA B CA 1
ATOM 2018 C C . ALA B 1 38 ? -9.5 -26.172 -6.57 1 98.31 38 ALA B C 1
ATOM 2020 O O . ALA B 1 38 ? -8.383 -26.688 -6.66 1 98.31 38 ALA B O 1
ATOM 2021 N N . VAL B 1 39 ? -9.719 -25.094 -5.84 1 98.75 39 VAL B N 1
ATOM 2022 C CA . VAL B 1 39 ? -8.68 -24.453 -5.039 1 98.75 39 VAL B CA 1
ATOM 2023 C C . VAL B 1 39 ? -8.203 -25.422 -3.957 1 98.75 39 VAL B C 1
ATOM 2025 O O . VAL B 1 39 ? -6.996 -25.594 -3.746 1 98.75 39 VAL B O 1
ATOM 2028 N N . THR B 1 40 ? -9.148 -26.047 -3.309 1 98.69 40 THR B N 1
ATOM 2029 C CA . THR B 1 40 ? -8.82 -27.016 -2.264 1 98.69 40 THR B CA 1
ATOM 2030 C C . THR B 1 40 ? -7.945 -28.141 -2.814 1 98.69 40 THR B C 1
ATOM 2032 O O . THR B 1 40 ? -6.961 -28.531 -2.184 1 98.69 40 THR B O 1
ATOM 2035 N N . GLU B 1 41 ? -8.328 -28.625 -3.994 1 98.44 41 GLU B N 1
ATOM 2036 C CA . GLU B 1 41 ? -7.551 -29.688 -4.633 1 98.44 41 GLU B CA 1
ATOM 2037 C C . GLU B 1 41 ? -6.129 -29.234 -4.938 1 98.44 41 GLU B C 1
ATOM 2039 O O . GLU B 1 41 ? -5.168 -29.969 -4.715 1 98.44 41 GLU B O 1
ATOM 2044 N N . TRP B 1 42 ? -5.957 -28.062 -5.441 1 98.56 42 TRP B N 1
ATOM 2045 C CA . TRP B 1 42 ? -4.648 -27.516 -5.773 1 98.56 42 TRP B CA 1
ATOM 2046 C C . TRP B 1 42 ? -3.777 -27.391 -4.527 1 98.56 42 TRP B C 1
ATOM 2048 O O . TRP B 1 42 ? -2.607 -27.766 -4.539 1 98.56 42 TRP B O 1
ATOM 2058 N N . ILE B 1 43 ? -4.332 -26.859 -3.465 1 98.44 43 ILE B N 1
ATOM 2059 C CA . ILE B 1 43 ? -3.615 -26.641 -2.215 1 98.44 43 ILE B CA 1
ATOM 2060 C C . ILE B 1 43 ? -3.184 -27.969 -1.611 1 98.44 43 ILE B C 1
ATOM 2062 O O . ILE B 1 43 ? -2.035 -28.125 -1.191 1 98.44 43 ILE B O 1
ATOM 2066 N N . THR B 1 44 ? -4.133 -28.906 -1.587 1 98.12 44 THR B N 1
ATOM 2067 C CA . THR B 1 44 ? -3.844 -30.219 -1.032 1 98.12 44 THR B CA 1
ATOM 2068 C C . THR B 1 44 ? -2.668 -30.875 -1.761 1 98.12 44 THR B C 1
ATOM 2070 O O . THR B 1 44 ? -1.751 -31.391 -1.127 1 98.12 44 THR B O 1
ATOM 2073 N N . LEU B 1 45 ? -2.734 -30.828 -3.062 1 98 45 LEU B N 1
ATOM 2074 C CA . LEU B 1 45 ? -1.641 -31.391 -3.852 1 98 45 LEU B CA 1
ATOM 2075 C C . LEU B 1 45 ? -0.334 -30.656 -3.562 1 98 45 LEU B C 1
ATOM 2077 O O . LEU B 1 45 ? 0.722 -31.281 -3.451 1 98 45 LEU B O 1
ATOM 2081 N N . THR B 1 46 ? -0.319 -29.344 -3.471 1 97.62 46 THR B N 1
ATOM 2082 C CA . THR B 1 46 ? 0.868 -28.547 -3.18 1 97.62 46 THR B CA 1
ATOM 2083 C C . THR B 1 46 ? 1.458 -28.922 -1.826 1 97.62 46 THR B C 1
ATOM 2085 O O . THR B 1 46 ? 2.676 -29.062 -1.69 1 97.62 46 THR B O 1
ATOM 2088 N N . GLU B 1 47 ? 0.603 -29.078 -0.841 1 96.56 47 GLU B N 1
ATOM 2089 C CA . GLU B 1 47 ? 1.05 -29.469 0.492 1 96.56 47 GLU B CA 1
ATOM 2090 C C . GLU B 1 47 ? 1.677 -30.859 0.475 1 96.56 47 GLU B C 1
ATOM 2092 O O . GLU B 1 47 ? 2.703 -31.094 1.118 1 96.56 47 GLU B O 1
ATOM 2097 N N . GLU B 1 48 ? 1.047 -31.797 -0.292 1 96.88 48 GLU B N 1
ATOM 2098 C CA . GLU B 1 48 ? 1.569 -33.156 -0.417 1 96.88 48 GLU B CA 1
ATOM 2099 C C . GLU B 1 48 ? 2.955 -33.156 -1.056 1 96.88 48 GLU B C 1
ATOM 2101 O O . GLU B 1 48 ? 3.84 -33.906 -0.632 1 96.88 48 GLU B O 1
ATOM 2106 N N . LEU B 1 49 ? 3.127 -32.312 -2.014 1 96.81 49 LEU B N 1
ATOM 2107 C CA . LEU B 1 49 ? 4.383 -32.25 -2.75 1 96.81 49 LEU B CA 1
ATOM 2108 C C . LEU B 1 49 ? 5.477 -31.625 -1.904 1 96.81 49 LEU B C 1
ATOM 2110 O O . LEU B 1 49 ? 6.664 -31.734 -2.223 1 96.81 49 LEU B O 1
ATOM 2114 N N . ASN B 1 50 ? 5.137 -30.906 -0.792 1 95.88 50 ASN B N 1
ATOM 2115 C CA . ASN B 1 50 ? 6.113 -30.172 0.002 1 95.88 50 ASN B CA 1
ATOM 2116 C C . ASN B 1 50 ? 6.105 -30.625 1.46 1 95.88 50 ASN B C 1
ATOM 2118 O O . ASN B 1 50 ? 6.484 -29.859 2.352 1 95.88 50 ASN B O 1
ATOM 2122 N N . LEU B 1 51 ? 5.652 -31.797 1.779 1 91.19 51 LEU B N 1
ATOM 2123 C CA . LEU B 1 51 ? 5.48 -32.344 3.127 1 91.19 51 LEU B CA 1
ATOM 2124 C C . LEU B 1 51 ? 6.812 -32.375 3.871 1 91.19 51 LEU B C 1
ATOM 2126 O O . LEU B 1 51 ? 6.855 -32.156 5.086 1 91.19 51 LEU B O 1
ATOM 2130 N N . ASP B 1 52 ? 7.895 -32.562 3.205 1 91.5 52 ASP B N 1
ATOM 2131 C CA . ASP B 1 52 ? 9.188 -32.75 3.861 1 91.5 52 ASP B CA 1
ATOM 2132 C C . ASP B 1 52 ? 10.047 -31.5 3.75 1 91.5 52 ASP B C 1
ATOM 2134 O O . ASP B 1 52 ? 11.266 -31.562 3.926 1 91.5 52 ASP B O 1
ATOM 2138 N N . VAL B 1 53 ? 9.477 -30.453 3.393 1 91.62 53 VAL B N 1
ATOM 2139 C CA . VAL B 1 53 ? 10.227 -29.203 3.232 1 91.62 53 VAL B CA 1
ATOM 2140 C C . VAL B 1 53 ? 10.023 -28.328 4.465 1 91.62 53 VAL B C 1
ATOM 2142 O O . VAL B 1 53 ? 8.891 -28.062 4.871 1 91.62 53 VAL B O 1
ATOM 2145 N N . ASP B 1 54 ? 11.047 -27.906 5.125 1 92.19 54 ASP B N 1
ATOM 2146 C CA . ASP B 1 54 ? 10.992 -27.141 6.363 1 92.19 54 ASP B CA 1
ATOM 2147 C C . ASP B 1 54 ? 10.422 -25.75 6.121 1 92.19 54 ASP B C 1
ATOM 2149 O O . ASP B 1 54 ? 9.609 -25.25 6.906 1 92.19 54 ASP B O 1
ATOM 2153 N N . GLN B 1 55 ? 10.875 -25.141 5.043 1 95.19 55 GLN B N 1
ATOM 2154 C CA . GLN B 1 55 ? 10.383 -23.812 4.68 1 95.19 55 GLN B CA 1
ATOM 2155 C C . GLN B 1 55 ? 9.992 -23.75 3.207 1 95.19 55 GLN B C 1
ATOM 2157 O O . GLN B 1 55 ? 10.844 -23.859 2.326 1 95.19 55 GLN B O 1
ATOM 2162 N N . VAL B 1 56 ? 8.742 -23.578 3.033 1 97.5 56 VAL B N 1
ATOM 2163 C CA . VAL B 1 56 ? 8.227 -23.5 1.67 1 97.5 56 VAL B CA 1
ATOM 2164 C C . VAL B 1 56 ? 8.062 -22.047 1.257 1 97.5 56 VAL B C 1
ATOM 2166 O O . VAL B 1 56 ? 7.355 -21.281 1.921 1 97.5 56 VAL B O 1
ATOM 2169 N N . ILE B 1 57 ? 8.773 -21.609 0.214 1 98.38 57 ILE B N 1
ATOM 2170 C CA . ILE B 1 57 ? 8.633 -20.266 -0.327 1 98.38 57 ILE B CA 1
ATOM 2171 C C . ILE B 1 57 ? 7.445 -20.219 -1.28 1 98.38 57 ILE B C 1
ATOM 2173 O O . ILE B 1 57 ? 7.297 -21.078 -2.15 1 98.38 57 ILE B O 1
ATOM 2177 N N . VAL B 1 58 ? 6.598 -19.281 -1.103 1 98.81 58 VAL B N 1
ATOM 2178 C CA . VAL B 1 58 ? 5.379 -19.141 -1.891 1 98.81 58 VAL B CA 1
ATOM 2179 C C . VAL B 1 58 ? 5.34 -17.75 -2.541 1 98.81 58 VAL B C 1
ATOM 2181 O O . VAL B 1 58 ? 5.316 -16.734 -1.847 1 98.81 58 VAL B O 1
ATOM 2184 N N . GLY B 1 59 ? 5.387 -17.656 -3.902 1 98.88 59 GLY B N 1
ATOM 2185 C CA . GLY B 1 59 ? 5.129 -16.391 -4.574 1 98.88 59 GLY B CA 1
ATOM 2186 C C . GLY B 1 59 ? 3.68 -15.953 -4.48 1 98.88 59 GLY B C 1
ATOM 2187 O O . GLY B 1 59 ? 2.768 -16.75 -4.691 1 98.88 59 GLY B O 1
ATOM 2188 N N . LEU B 1 60 ? 3.418 -14.734 -4.121 1 98.88 60 LEU B N 1
ATOM 2189 C CA . LEU B 1 60 ? 2.068 -14.211 -3.945 1 98.88 60 LEU B CA 1
ATOM 2190 C C . LEU B 1 60 ? 1.909 -12.867 -4.652 1 98.88 60 LEU B C 1
ATOM 2192 O O . LEU B 1 60 ? 2.801 -12.016 -4.59 1 98.88 60 LEU B O 1
ATOM 2196 N N . ASP B 1 61 ? 0.871 -12.695 -5.281 1 98.19 61 ASP B N 1
ATOM 2197 C CA . ASP B 1 61 ? 0.442 -11.43 -5.859 1 98.19 61 ASP B CA 1
ATOM 2198 C C . ASP B 1 61 ? -1.081 -11.336 -5.918 1 98.19 61 ASP B C 1
ATOM 2200 O O . ASP B 1 61 ? -1.778 -12.289 -5.57 1 98.19 61 ASP B O 1
ATOM 2204 N N . ALA B 1 62 ? -1.617 -10.18 -6.234 1 98.06 62 ALA B N 1
ATOM 2205 C CA . ALA B 1 62 ? -3.062 -10 -6.344 1 98.06 62 ALA B CA 1
ATOM 2206 C C . ALA B 1 62 ? -3.4 -8.914 -7.359 1 98.06 62 ALA B C 1
ATOM 2208 O O . ALA B 1 62 ? -2.59 -8.016 -7.609 1 98.06 62 ALA B O 1
ATOM 2209 N N . GLU B 1 63 ? -4.535 -9.023 -7.961 1 96.94 63 GLU B N 1
ATOM 2210 C CA . GLU B 1 63 ? -5.051 -8.039 -8.906 1 96.94 63 GLU B CA 1
ATOM 2211 C C . GLU B 1 63 ? -6.496 -7.672 -8.594 1 96.94 63 GLU B C 1
ATOM 2213 O O . GLU B 1 63 ? -7.242 -8.492 -8.047 1 96.94 63 GLU B O 1
ATOM 2218 N N . TRP B 1 64 ? -6.918 -6.492 -8.93 1 94.94 64 TRP B N 1
ATOM 2219 C CA . TRP B 1 64 ? -8.281 -6.004 -8.766 1 94.94 64 TRP B CA 1
ATOM 2220 C C . TRP B 1 64 ? -8.633 -5 -9.859 1 94.94 64 TRP B C 1
ATOM 2222 O O . TRP B 1 64 ? -7.777 -4.617 -10.656 1 94.94 64 TRP B O 1
ATOM 2232 N N . ARG B 1 65 ? -9.859 -4.656 -9.891 1 91.81 65 ARG B N 1
ATOM 2233 C CA . ARG B 1 65 ? -10.297 -3.656 -10.859 1 91.81 65 ARG B CA 1
ATOM 2234 C C . ARG B 1 65 ? -9.727 -2.285 -10.523 1 91.81 65 ARG B C 1
ATOM 2236 O O . ARG B 1 65 ? -9.914 -1.777 -9.414 1 91.81 65 ARG B O 1
ATOM 2243 N N . PRO B 1 66 ? -9.023 -1.687 -11.461 1 82.69 66 PRO B N 1
ATOM 2244 C CA . PRO B 1 66 ? -8.516 -0.336 -11.211 1 82.69 66 PRO B CA 1
ATOM 2245 C C . PRO B 1 66 ? -9.633 0.68 -10.977 1 82.69 66 PRO B C 1
ATOM 2247 O O . PRO B 1 66 ? -10.711 0.556 -11.555 1 82.69 66 PRO B O 1
ATOM 2250 N N . SER B 1 67 ? -9.5 1.515 -9.961 1 73.75 67 SER B N 1
ATOM 2251 C CA . SER B 1 67 ? -10.5 2.535 -9.664 1 73.75 67 SER B CA 1
ATOM 2252 C C . SER B 1 67 ? -10.211 3.832 -10.406 1 73.75 67 SER B C 1
ATOM 2254 O O . SER B 1 67 ? -9.086 4.336 -10.375 1 73.75 67 SER B O 1
ATOM 2256 N N . TYR B 1 68 ? -11.016 4.07 -11.383 1 59.56 68 TYR B N 1
ATOM 2257 C CA . TYR B 1 68 ? -10.891 5.34 -12.086 1 59.56 68 TYR B CA 1
ATOM 2258 C C . TYR B 1 68 ? -11.734 6.418 -11.422 1 59.56 68 TYR B C 1
ATOM 2260 O O . TYR B 1 68 ? -11.625 7.598 -11.766 1 59.56 68 TYR B O 1
ATOM 2268 N N . THR B 1 69 ? -12.633 5.828 -10.688 1 49.72 69 THR B N 1
ATOM 2269 C CA . THR B 1 69 ? -13.555 6.797 -10.109 1 49.72 69 THR B CA 1
ATOM 2270 C C . THR B 1 69 ? -13.148 7.137 -8.672 1 49.72 69 THR B C 1
ATOM 2272 O O . THR B 1 69 ? -12.422 6.379 -8.031 1 49.72 69 THR B O 1
ATOM 2275 N N . GLY B 1 70 ? -13.078 8.312 -8.305 1 45 70 GLY B N 1
ATOM 2276 C CA . GLY B 1 70 ? -12.789 8.93 -7.016 1 45 70 GLY B CA 1
ATOM 2277 C C . GLY B 1 70 ? -13.414 8.188 -5.848 1 45 70 GLY B C 1
ATOM 2278 O O . GLY B 1 70 ? -13.539 8.742 -4.754 1 45 70 GLY B O 1
ATOM 2279 N N . SER B 1 71 ? -14.102 7.117 -6.129 1 44.94 71 SER B N 1
ATOM 2280 C CA . SER B 1 71 ? -14.719 6.543 -4.941 1 44.94 71 SER B CA 1
ATOM 2281 C C . SER B 1 71 ? -13.672 6.121 -3.92 1 44.94 71 SER B C 1
ATOM 2283 O O . SER B 1 71 ? -12.562 5.73 -4.289 1 44.94 71 SER B O 1
ATOM 2285 N N . SER B 1 72 ? -13.734 6.703 -2.809 1 50.53 72 SER B N 1
ATOM 2286 C CA . SER B 1 72 ? -12.906 6.449 -1.635 1 50.53 72 SER B CA 1
ATOM 2287 C C . SER B 1 72 ? -12.789 4.957 -1.349 1 50.53 72 SER B C 1
ATOM 2289 O O . SER B 1 72 ? -11.93 4.527 -0.581 1 50.53 72 SER B O 1
ATOM 2291 N N . MET B 1 73 ? -13.711 4.117 -2.016 1 58.25 73 MET B N 1
ATOM 2292 C CA . MET B 1 73 ? -13.641 2.715 -1.623 1 58.25 73 MET B CA 1
ATOM 2293 C C . MET B 1 73 ? -12.836 1.903 -2.635 1 58.25 73 MET B C 1
ATOM 2295 O O . MET B 1 73 ? -13.109 1.959 -3.836 1 58.25 73 MET B O 1
ATOM 2299 N N . ARG B 1 74 ? -11.789 1.396 -2.162 1 72.19 74 ARG B N 1
ATOM 2300 C CA . ARG B 1 74 ? -10.961 0.531 -2.99 1 72.19 74 ARG B CA 1
ATOM 2301 C C . ARG B 1 74 ? -11.727 -0.705 -3.441 1 72.19 74 ARG B C 1
ATOM 2303 O O . ARG B 1 74 ? -12.5 -1.278 -2.666 1 72.19 74 ARG B O 1
ATOM 2310 N N . ASN B 1 75 ? -11.672 -0.995 -4.77 1 88.5 75 ASN B N 1
ATOM 2311 C CA . ASN B 1 75 ? -12.234 -2.248 -5.258 1 88.5 75 ASN B CA 1
ATOM 2312 C C . ASN B 1 75 ? -11.617 -3.453 -4.559 1 88.5 75 ASN B C 1
ATOM 2314 O O . ASN B 1 75 ? -10.43 -3.441 -4.227 1 88.5 75 ASN B O 1
ATOM 2318 N N . PRO B 1 76 ? -12.438 -4.449 -4.305 1 94.44 76 PRO B N 1
ATOM 2319 C CA . PRO B 1 76 ? -11.883 -5.637 -3.654 1 94.44 76 PRO B CA 1
ATOM 2320 C C . PRO B 1 76 ? -10.906 -6.398 -4.547 1 94.44 76 PRO B C 1
ATOM 2322 O O . PRO B 1 76 ? -10.945 -6.254 -5.773 1 94.44 76 PRO B O 1
ATOM 2325 N N . VAL B 1 77 ? -10.094 -7.172 -3.922 1 97.19 77 VAL B N 1
ATOM 2326 C CA . VAL B 1 77 ? -9.211 -8.07 -4.664 1 97.19 77 VAL B CA 1
ATOM 2327 C C . VAL B 1 77 ? -10.047 -9 -5.547 1 97.19 77 VAL B C 1
ATOM 2329 O O . VAL B 1 77 ? -11.023 -9.594 -5.086 1 97.19 77 VAL B O 1
ATOM 2332 N N . ALA B 1 78 ? -9.695 -9.062 -6.801 1 98.38 78 ALA B N 1
ATOM 2333 C CA . ALA B 1 78 ? -10.438 -9.883 -7.75 1 98.38 78 ALA B CA 1
ATOM 2334 C C . ALA B 1 78 ? -9.727 -11.211 -7.996 1 98.38 78 ALA B C 1
ATOM 2336 O O . ALA B 1 78 ? -10.383 -12.25 -8.156 1 98.38 78 ALA B O 1
ATOM 2337 N N . VAL B 1 79 ? -8.414 -11.203 -8.055 1 98.69 79 VAL B N 1
ATOM 2338 C CA . VAL B 1 79 ? -7.602 -12.359 -8.43 1 98.69 79 VAL B CA 1
ATOM 2339 C C . VAL B 1 79 ? -6.438 -12.508 -7.453 1 98.69 79 VAL B C 1
ATOM 2341 O O . VAL B 1 79 ? -5.75 -11.531 -7.141 1 98.69 79 VAL B O 1
ATOM 2344 N N . VAL B 1 80 ? -6.223 -13.695 -6.941 1 98.75 80 VAL B N 1
ATOM 2345 C CA . VAL B 1 80 ? -5.062 -14.047 -6.129 1 98.75 80 VAL B CA 1
ATOM 2346 C C . VAL B 1 80 ? -4.176 -15.023 -6.895 1 98.75 80 VAL B C 1
ATOM 2348 O O . VAL B 1 80 ? -4.664 -15.992 -7.473 1 98.75 80 VAL B O 1
ATOM 2351 N N . GLN B 1 81 ? -2.924 -14.703 -6.957 1 98.88 81 GLN B N 1
ATOM 2352 C CA . GLN B 1 81 ? -1.958 -15.562 -7.633 1 98.88 81 GLN B CA 1
ATOM 2353 C C . GLN B 1 81 ? -1.003 -16.203 -6.629 1 98.88 81 GLN B C 1
ATOM 2355 O O . GLN B 1 81 ? -0.413 -15.516 -5.797 1 98.88 81 GLN B O 1
ATOM 2360 N N . ILE B 1 82 ? -0.891 -17.484 -6.66 1 98.94 82 ILE B N 1
ATOM 2361 C CA . ILE B 1 82 ? -0.029 -18.25 -5.758 1 98.94 82 ILE B CA 1
ATOM 2362 C C . ILE B 1 82 ? 0.862 -19.188 -6.57 1 98.94 82 ILE B C 1
ATOM 2364 O O . ILE B 1 82 ? 0.371 -19.953 -7.398 1 98.94 82 ILE B O 1
ATOM 2368 N N . CYS B 1 83 ? 2.123 -19.094 -6.312 1 98.88 83 CYS B N 1
ATOM 2369 C CA . CYS B 1 83 ? 3.041 -19.953 -7.043 1 98.88 83 CYS B CA 1
ATOM 2370 C C . CYS B 1 83 ? 3.994 -20.672 -6.094 1 98.88 83 CYS B C 1
ATOM 2372 O O . CYS B 1 83 ? 4.59 -20.047 -5.215 1 98.88 83 CYS B O 1
ATOM 2374 N N . VAL B 1 84 ? 4.148 -21.922 -6.168 1 98.56 84 VAL B N 1
ATOM 2375 C CA . VAL B 1 84 ? 5.117 -22.781 -5.48 1 98.56 84 VAL B CA 1
ATOM 2376 C C . VAL B 1 84 ? 5.828 -23.672 -6.492 1 98.56 84 VAL B C 1
ATOM 2378 O O . VAL B 1 84 ? 5.215 -24.562 -7.09 1 98.56 84 VAL B O 1
ATOM 2381 N N . GLY B 1 85 ? 7.086 -23.438 -6.703 1 97.19 85 GLY B N 1
ATOM 2382 C CA . GLY B 1 85 ? 7.781 -24.141 -7.762 1 97.19 85 GLY B CA 1
ATOM 2383 C C . GLY B 1 85 ? 7.258 -23.828 -9.148 1 97.19 85 GLY B C 1
ATOM 2384 O O . GLY B 1 85 ? 7.152 -22.656 -9.516 1 97.19 85 GLY B O 1
ATOM 2385 N N . ASP B 1 86 ? 6.957 -24.859 -9.859 1 97.75 86 ASP B N 1
ATOM 2386 C CA . ASP B 1 86 ? 6.477 -24.672 -11.227 1 97.75 86 ASP B CA 1
ATOM 2387 C C . ASP B 1 86 ? 4.957 -24.797 -11.289 1 97.75 86 ASP B C 1
ATOM 2389 O O . ASP B 1 86 ? 4.398 -25.109 -12.344 1 97.75 86 ASP B O 1
ATOM 2393 N N . ARG B 1 87 ?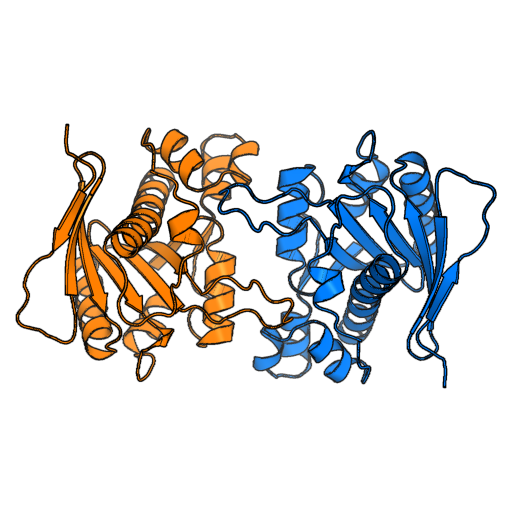 4.285 -24.578 -10.164 1 98.69 87 ARG B N 1
ATOM 2394 C CA . ARG B 1 87 ? 2.83 -24.641 -10.086 1 98.69 87 ARG B CA 1
ATOM 2395 C C . ARG B 1 87 ? 2.256 -23.297 -9.656 1 98.69 87 ARG B C 1
ATOM 2397 O O . ARG B 1 87 ? 2.672 -22.734 -8.641 1 98.69 87 ARG B O 1
ATOM 2404 N N . CYS B 1 88 ? 1.361 -22.828 -10.422 1 98.88 88 CYS B N 1
ATOM 2405 C CA . CYS B 1 88 ? 0.744 -21.531 -10.156 1 98.88 88 CYS B CA 1
ATOM 2406 C C . CYS B 1 88 ? -0.774 -21.656 -10.102 1 98.88 88 CYS B C 1
ATOM 2408 O O . CYS B 1 88 ? -1.378 -22.328 -10.938 1 98.88 88 CYS B O 1
ATOM 2410 N N . LEU B 1 89 ? -1.373 -21.125 -9.141 1 98.94 89 LEU B N 1
ATOM 2411 C CA . LEU B 1 89 ? -2.82 -21 -9.016 1 98.94 89 LEU B CA 1
ATOM 2412 C C . LEU B 1 89 ? -3.254 -19.547 -9.242 1 98.94 89 LEU B C 1
ATOM 2414 O O . LEU B 1 89 ? -2.732 -18.641 -8.602 1 98.94 89 LEU B O 1
ATOM 2418 N N . ILE B 1 90 ? -4.043 -19.328 -10.195 1 98.88 90 ILE B N 1
ATOM 2419 C CA . ILE B 1 90 ? -4.75 -18.062 -10.383 1 98.88 90 ILE B CA 1
ATOM 2420 C C . ILE B 1 90 ? -6.199 -18.219 -9.914 1 98.88 90 ILE B C 1
ATOM 2422 O O . ILE B 1 90 ? -7.02 -18.812 -10.617 1 98.88 90 ILE B O 1
ATOM 2426 N N . TYR B 1 91 ? -6.543 -17.719 -8.766 1 98.94 91 TYR B N 1
ATOM 2427 C CA . TYR B 1 91 ? -7.855 -17.859 -8.133 1 98.94 91 TYR B CA 1
ATOM 2428 C C . TYR B 1 91 ? -8.672 -16.578 -8.297 1 98.94 91 TYR B C 1
ATOM 2430 O O . TYR B 1 91 ? -8.328 -15.539 -7.723 1 98.94 91 TYR B O 1
ATOM 2438 N N . GLN B 1 92 ? -9.719 -16.672 -9.086 1 98.81 92 GLN B N 1
ATOM 2439 C CA . GLN B 1 92 ? -10.641 -15.547 -9.211 1 98.81 92 GLN B CA 1
ATOM 2440 C C . GLN B 1 92 ? -11.562 -15.453 -7.992 1 98.81 92 GLN B C 1
ATOM 2442 O O . GLN B 1 92 ? -12.766 -15.695 -8.094 1 98.81 92 GLN B O 1
ATOM 2447 N N . ILE B 1 93 ? -11.031 -14.953 -6.984 1 98.75 93 ILE B N 1
ATOM 2448 C CA . ILE B 1 93 ? -11.633 -15.008 -5.656 1 98.75 93 ILE B CA 1
ATOM 2449 C C . ILE B 1 93 ? -12.914 -14.18 -5.629 1 98.75 93 ILE B C 1
ATOM 2451 O O . ILE B 1 93 ? -13.867 -14.508 -4.918 1 98.75 93 ILE B O 1
ATOM 2455 N N . ILE B 1 94 ? -13.008 -13.164 -6.453 1 98.38 94 ILE B N 1
ATOM 2456 C CA . ILE B 1 94 ? -14.164 -12.273 -6.461 1 98.38 94 ILE B CA 1
ATOM 2457 C C . ILE B 1 94 ? -15.398 -13.039 -6.918 1 98.38 94 ILE B C 1
ATOM 2459 O O . ILE B 1 94 ? -16.531 -12.672 -6.578 1 98.38 94 ILE B O 1
ATOM 2463 N N . HIS B 1 95 ? -15.234 -14.133 -7.648 1 98.44 95 HIS B N 1
ATOM 2464 C CA . HIS B 1 95 ? -16.344 -14.906 -8.203 1 98.44 95 HIS B CA 1
ATOM 2465 C C . HIS B 1 95 ? -16.547 -16.219 -7.434 1 98.44 95 HIS B C 1
ATOM 2467 O O . HIS B 1 95 ? -17.391 -17.031 -7.797 1 98.44 95 HIS B O 1
ATOM 2473 N N . SER B 1 96 ? -15.766 -16.406 -6.406 1 98.44 96 SER B N 1
ATOM 2474 C CA . SER B 1 96 ? -15.852 -17.656 -5.645 1 98.44 96 SER B CA 1
ATOM 2475 C C . SER B 1 96 ? -17.125 -17.703 -4.812 1 98.44 96 SER B C 1
ATOM 2477 O O . SER B 1 96 ? -17.531 -16.703 -4.227 1 98.44 96 SER B O 1
ATOM 2479 N N . ARG B 1 97 ? -17.734 -18.844 -4.676 1 97.62 97 ARG B N 1
ATOM 2480 C CA . ARG B 1 97 ? -18.953 -19.016 -3.877 1 97.62 97 ARG B CA 1
ATOM 2481 C C . ARG B 1 97 ? -18.656 -18.859 -2.391 1 97.62 97 ARG B C 1
ATOM 2483 O O . ARG B 1 97 ? -19.5 -18.391 -1.625 1 97.62 97 ARG B O 1
ATOM 2490 N N . TYR B 1 98 ? -17.547 -19.234 -1.98 1 97.94 98 TYR B N 1
ATOM 2491 C CA . TYR B 1 98 ? -17.031 -19.109 -0.623 1 97.94 98 TYR B CA 1
ATOM 2492 C C . TYR B 1 98 ? -15.516 -19.25 -0.603 1 97.94 98 TYR B C 1
ATOM 2494 O O . TYR B 1 98 ? -14.906 -19.656 -1.598 1 97.94 98 TYR B O 1
ATOM 2502 N N . ILE B 1 99 ? -14.922 -18.891 0.459 1 98 99 ILE B N 1
ATOM 2503 C CA . ILE B 1 99 ? -13.484 -19.078 0.645 1 98 99 ILE B CA 1
ATOM 2504 C C . ILE B 1 99 ? -13.227 -20.438 1.304 1 98 99 ILE B C 1
ATOM 2506 O O . ILE B 1 99 ? -13.633 -20.656 2.443 1 98 99 ILE B O 1
ATOM 2510 N N . PRO B 1 100 ? -12.562 -21.312 0.612 1 97.94 100 PRO B N 1
ATOM 2511 C CA . PRO B 1 100 ? -12.367 -22.625 1.213 1 97.94 100 PRO B CA 1
ATOM 2512 C C . PRO B 1 100 ? -11.43 -22.594 2.418 1 97.94 100 PRO B C 1
ATOM 2514 O O . PRO B 1 100 ? -10.453 -21.844 2.426 1 97.94 100 PRO B O 1
ATOM 2517 N N . ASP B 1 101 ? -11.617 -23.438 3.355 1 97.5 101 ASP B N 1
ATOM 2518 C CA . ASP B 1 101 ? -10.797 -23.531 4.562 1 97.5 101 ASP B CA 1
ATOM 2519 C C . ASP B 1 101 ? -9.352 -23.875 4.219 1 97.5 101 ASP B C 1
ATOM 2521 O O . ASP B 1 101 ? -8.422 -23.438 4.902 1 97.5 101 ASP B O 1
ATOM 2525 N N . ALA B 1 102 ? -9.227 -24.688 3.207 1 97.62 102 ALA B N 1
ATOM 2526 C CA . ALA B 1 102 ? -7.883 -25.078 2.785 1 97.62 102 ALA B CA 1
ATOM 2527 C C . ALA B 1 102 ? -7.02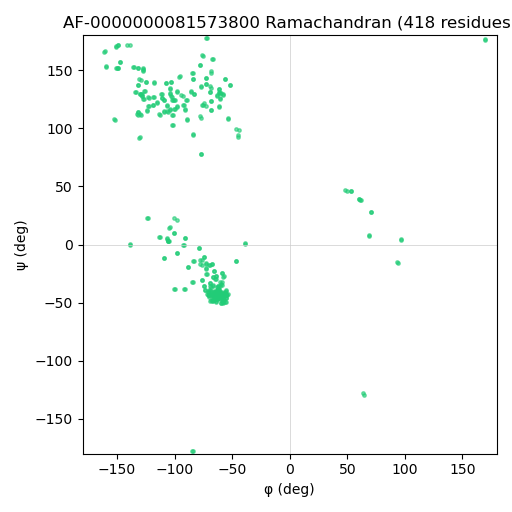3 -23.859 2.48 1 97.62 102 ALA B C 1
ATOM 2529 O O . ALA B 1 102 ? -5.832 -23.828 2.795 1 97.62 102 ALA B O 1
ATOM 2530 N N . LEU B 1 103 ? -7.629 -22.859 1.861 1 97.88 103 LEU B N 1
ATOM 2531 C CA . LEU B 1 103 ? -6.898 -21.641 1.533 1 97.88 103 LEU B CA 1
ATOM 2532 C C . LEU B 1 103 ? -6.57 -20.859 2.795 1 97.88 103 LEU B C 1
ATOM 2534 O O . LEU B 1 103 ? -5.457 -20.344 2.938 1 97.88 103 LEU B O 1
ATOM 2538 N N . ARG B 1 104 ? -7.5 -20.719 3.668 1 96.56 104 ARG B N 1
ATOM 2539 C CA . ARG B 1 104 ? -7.266 -20.047 4.945 1 96.56 104 ARG B CA 1
ATOM 2540 C C . ARG B 1 104 ? -6.109 -20.703 5.695 1 96.56 104 ARG B C 1
ATOM 2542 O O . ARG B 1 104 ? -5.207 -20.016 6.172 1 96.56 104 ARG B O 1
ATOM 2549 N N . ASP B 1 105 ? -6.184 -22.016 5.797 1 96.44 105 ASP B N 1
ATOM 2550 C CA . ASP B 1 105 ? -5.145 -22.766 6.492 1 96.44 105 ASP B CA 1
ATOM 2551 C C . ASP B 1 105 ? -3.795 -22.609 5.797 1 96.44 105 ASP B C 1
ATOM 2553 O O . ASP B 1 105 ? -2.752 -22.609 6.453 1 96.44 105 ASP B O 1
ATOM 2557 N N . PHE B 1 106 ? -3.807 -22.531 4.516 1 97.31 106 PHE B N 1
ATOM 2558 C CA . PHE B 1 106 ? -2.604 -22.391 3.705 1 97.31 106 PHE B CA 1
ATOM 2559 C C . PHE B 1 106 ? -1.848 -21.125 4.094 1 97.31 106 PHE B C 1
ATOM 2561 O O . PHE B 1 106 ? -0.625 -21.141 4.246 1 97.31 106 PHE B O 1
ATOM 2568 N N . PHE B 1 107 ? -2.572 -20.016 4.336 1 97 107 PHE B N 1
ATOM 2569 C CA . PHE B 1 107 ? -1.973 -18.75 4.703 1 97 107 PHE B CA 1
ATOM 2570 C C . PHE B 1 107 ? -1.439 -18.781 6.133 1 97 107 PHE B C 1
ATOM 2572 O O . PHE B 1 107 ? -0.528 -18.031 6.484 1 97 107 PHE B O 1
ATOM 2579 N N . PHE B 1 108 ? -1.914 -19.672 6.902 1 93.5 108 PHE B N 1
ATOM 2580 C CA . PHE B 1 108 ? -1.551 -19.766 8.312 1 93.5 108 PHE B CA 1
ATOM 2581 C C . PHE B 1 108 ? -0.457 -20.812 8.516 1 93.5 108 PHE B C 1
ATOM 2583 O O . PHE B 1 108 ? 0.047 -20.969 9.633 1 93.5 108 PHE B O 1
ATOM 2590 N N . HIS B 1 109 ? -0.176 -21.484 7.512 1 92.62 109 HIS B N 1
ATOM 2591 C CA . HIS B 1 109 ? 0.769 -22.594 7.652 1 92.62 109 HIS B CA 1
ATOM 2592 C C . HIS B 1 109 ? 2.127 -22.094 8.133 1 92.62 109 HIS B C 1
ATOM 2594 O O . HIS B 1 109 ? 2.732 -21.219 7.508 1 92.62 109 HIS B O 1
ATOM 2600 N N . GLU B 1 110 ? 2.678 -22.672 9.109 1 91.5 110 GLU B N 1
ATOM 2601 C CA . GLU B 1 110 ? 3.861 -22.172 9.812 1 91.5 110 GLU B CA 1
ATOM 2602 C C . GLU B 1 110 ? 5.117 -22.328 8.961 1 91.5 110 GLU B C 1
ATOM 2604 O O . GLU B 1 110 ? 6.09 -21.594 9.133 1 91.5 110 GLU B O 1
ATOM 2609 N N . ASN B 1 111 ? 5.098 -23.297 8.023 1 94.94 111 ASN B N 1
ATOM 2610 C CA . ASN B 1 111 ? 6.277 -23.578 7.215 1 94.94 111 ASN B CA 1
ATOM 2611 C C . ASN B 1 111 ? 6.254 -22.781 5.91 1 94.94 111 ASN B C 1
ATOM 2613 O O . ASN B 1 111 ? 7.191 -22.859 5.113 1 94.94 111 ASN B O 1
ATOM 2617 N N . TYR B 1 112 ? 5.266 -22.016 5.691 1 97.19 112 TYR B N 1
ATOM 2618 C CA . TYR B 1 112 ? 5.137 -21.281 4.438 1 97.19 112 TYR B CA 1
ATOM 2619 C C . TYR B 1 112 ? 5.488 -19.812 4.629 1 97.19 112 TYR B C 1
ATOM 2621 O O . TYR B 1 112 ? 5.121 -19.203 5.641 1 97.19 112 TYR B O 1
ATOM 2629 N N . ILE B 1 113 ? 6.27 -19.281 3.727 1 98.12 113 ILE B N 1
ATOM 2630 C CA . ILE B 1 113 ? 6.605 -17.875 3.703 1 98.12 113 ILE B CA 1
ATOM 2631 C C . ILE B 1 113 ? 6.203 -17.266 2.359 1 98.12 113 ILE B C 1
ATOM 2633 O O . ILE B 1 113 ? 6.684 -17.703 1.309 1 98.12 113 ILE B O 1
ATOM 2637 N N . PHE B 1 114 ? 5.332 -16.312 2.393 1 98.75 114 PHE B N 1
ATOM 2638 C CA . PHE B 1 114 ? 4.852 -15.648 1.185 1 98.75 114 PHE B CA 1
ATOM 2639 C C . PHE B 1 114 ? 5.785 -14.516 0.78 1 98.75 114 PHE B C 1
ATOM 2641 O O . PHE B 1 114 ? 6.184 -13.703 1.618 1 98.75 114 PHE B O 1
ATOM 2648 N N . VAL B 1 115 ? 6.176 -14.453 -0.48 1 98.75 115 VAL B N 1
ATOM 2649 C CA . VAL B 1 115 ? 7.145 -13.461 -0.935 1 98.75 115 VAL B CA 1
ATOM 2650 C C . VAL B 1 115 ? 6.578 -12.703 -2.131 1 98.75 115 VAL B C 1
ATOM 2652 O O . VAL B 1 115 ? 5.781 -13.242 -2.902 1 98.75 115 VAL B O 1
ATOM 2655 N N . GLY B 1 116 ? 6.949 -11.539 -2.318 1 98.38 116 GLY B N 1
ATOM 2656 C CA . GLY B 1 116 ? 6.551 -10.656 -3.406 1 98.38 116 GLY B CA 1
ATOM 2657 C C . GLY B 1 116 ? 6.992 -9.219 -3.203 1 98.38 116 GLY B C 1
ATOM 2658 O O . GLY B 1 116 ? 7.664 -8.906 -2.219 1 98.38 116 GLY B O 1
ATOM 2659 N N . VAL B 1 117 ? 6.738 -8.422 -4.148 1 97.06 117 VAL B N 1
ATOM 2660 C CA . VAL B 1 117 ? 6.887 -6.973 -4.023 1 97.06 117 VAL B CA 1
ATOM 2661 C C . VAL B 1 117 ? 5.562 -6.355 -3.576 1 97.06 117 VAL B C 1
ATOM 2663 O O . VAL B 1 117 ? 4.555 -6.465 -4.277 1 97.06 117 VAL B O 1
ATOM 2666 N N . GLY B 1 118 ? 5.605 -5.695 -2.412 1 95 118 GLY B N 1
ATOM 2667 C CA . GLY B 1 118 ? 4.359 -5.203 -1.849 1 95 118 GLY B CA 1
ATOM 2668 C C . GLY B 1 118 ? 3.459 -6.309 -1.329 1 95 118 GLY B C 1
ATOM 2669 O O . GLY B 1 118 ? 2.234 -6.172 -1.328 1 95 118 GLY B O 1
ATOM 2670 N N . VAL B 1 119 ? 4.074 -7.379 -0.938 1 97.38 119 VAL B N 1
ATOM 2671 C CA . VAL B 1 119 ? 3.307 -8.57 -0.575 1 97.38 119 VAL B CA 1
ATOM 2672 C C . VAL B 1 119 ? 2.527 -8.305 0.712 1 97.38 119 VAL B C 1
ATOM 2674 O O . VAL B 1 119 ? 1.413 -8.805 0.882 1 97.38 119 VAL B O 1
ATOM 2677 N N . ASN B 1 120 ? 3.064 -7.582 1.631 1 94.81 120 ASN B N 1
ATOM 2678 C CA . ASN B 1 120 ? 2.342 -7.246 2.854 1 94.81 120 ASN B CA 1
ATOM 2679 C C . ASN B 1 120 ? 1.06 -6.473 2.553 1 94.81 120 ASN B C 1
ATOM 2681 O O . ASN B 1 120 ? 0.039 -6.676 3.213 1 94.81 120 ASN B O 1
ATOM 2685 N N . ASP B 1 121 ? 1.185 -5.527 1.613 1 92.88 121 ASP B N 1
ATOM 2686 C CA . ASP B 1 121 ? -0.003 -4.793 1.191 1 92.88 121 ASP B CA 1
ATOM 2687 C C . ASP B 1 121 ? -1.068 -5.738 0.64 1 92.88 121 ASP B C 1
ATOM 2689 O O . ASP B 1 121 ? -2.256 -5.578 0.928 1 92.88 121 ASP B O 1
ATOM 2693 N N . ASP B 1 122 ? -0.648 -6.641 -0.157 1 96 122 ASP B N 1
ATOM 2694 C CA . ASP B 1 122 ? -1.575 -7.617 -0.72 1 96 122 ASP B CA 1
ATOM 2695 C C . ASP B 1 122 ? -2.242 -8.438 0.381 1 96 122 ASP B C 1
ATOM 2697 O O . ASP B 1 122 ? -3.451 -8.68 0.339 1 96 122 ASP B O 1
ATOM 2701 N N . LEU B 1 123 ? -1.465 -8.836 1.31 1 96.94 123 LEU B N 1
ATOM 2702 C CA . LEU B 1 123 ? -1.983 -9.625 2.424 1 96.94 123 LEU B CA 1
ATOM 2703 C C . LEU B 1 123 ? -2.996 -8.82 3.232 1 96.94 123 LEU B C 1
ATOM 2705 O O . LEU B 1 123 ? -4.051 -9.336 3.605 1 96.94 123 LEU B O 1
ATOM 2709 N N . GLU B 1 124 ? -2.682 -7.609 3.48 1 92.88 124 GLU B N 1
ATOM 2710 C CA . GLU B 1 124 ? -3.607 -6.754 4.215 1 92.88 124 GLU B CA 1
ATOM 2711 C C . GLU B 1 124 ? -4.93 -6.602 3.469 1 92.88 124 GLU B C 1
ATOM 2713 O O . GLU B 1 124 ? -6 -6.621 4.082 1 92.88 124 GLU B O 1
ATOM 2718 N N . LYS B 1 125 ? -4.828 -6.453 2.158 1 94.44 125 LYS B N 1
ATOM 2719 C CA . LYS B 1 125 ? -6.043 -6.344 1.357 1 94.44 125 LYS B CA 1
ATOM 2720 C C . LYS B 1 125 ? -6.859 -7.633 1.417 1 94.44 125 LYS B C 1
ATOM 2722 O O . LYS B 1 125 ? -8.086 -7.594 1.476 1 94.44 125 LYS B O 1
ATOM 2727 N N . LEU B 1 126 ? -6.211 -8.703 1.362 1 97.38 126 LEU B N 1
ATOM 2728 C CA . LEU B 1 126 ? -6.891 -9.992 1.437 1 97.38 126 LEU B CA 1
ATOM 2729 C C . LEU B 1 126 ? -7.586 -10.164 2.783 1 97.38 126 LEU B C 1
ATOM 2731 O O . LEU B 1 126 ? -8.688 -10.719 2.852 1 97.38 126 LEU B O 1
ATOM 2735 N N . VAL B 1 127 ? -6.965 -9.719 3.846 1 95.5 127 VAL B N 1
ATOM 2736 C CA . VAL B 1 127 ? -7.582 -9.766 5.168 1 95.5 127 VAL B CA 1
ATOM 2737 C C . VAL B 1 127 ? -8.844 -8.906 5.18 1 95.5 127 VAL B C 1
ATOM 2739 O O . VAL B 1 127 ? -9.906 -9.359 5.613 1 95.5 127 VAL B O 1
ATOM 2742 N N . CYS B 1 128 ? -8.75 -7.754 4.656 1 94.12 128 CYS B N 1
ATOM 2743 C CA . CYS B 1 128 ? -9.852 -6.801 4.695 1 94.12 128 CYS B CA 1
ATOM 2744 C C . CYS B 1 128 ? -11 -7.254 3.803 1 94.12 128 CYS B C 1
ATOM 2746 O O . CYS B 1 128 ? -12.172 -7.129 4.176 1 94.12 128 CYS B O 1
ATOM 2748 N N . ASP B 1 129 ? -10.656 -7.797 2.684 1 95.75 129 ASP B N 1
ATOM 2749 C CA . ASP B 1 129 ? -11.695 -8.141 1.712 1 95.75 129 ASP B CA 1
ATOM 2750 C C . ASP B 1 129 ? -12.305 -9.508 2.018 1 95.75 129 ASP B C 1
ATOM 2752 O O . ASP B 1 129 ? -13.484 -9.734 1.759 1 95.75 129 ASP B O 1
ATOM 2756 N N . TYR B 1 130 ? -11.445 -10.438 2.584 1 96.62 130 TYR B N 1
ATOM 2757 C CA . TYR B 1 130 ? -11.914 -11.82 2.609 1 96.62 130 TYR B CA 1
ATOM 2758 C C . TYR B 1 130 ? -11.57 -12.492 3.936 1 96.62 130 TYR B C 1
ATOM 2760 O O . TYR B 1 130 ? -11.836 -13.68 4.129 1 96.62 130 TYR B O 1
ATOM 2768 N N . GLU B 1 131 ? -10.945 -11.789 4.84 1 94.94 131 GLU B N 1
ATOM 2769 C CA . GLU B 1 131 ? -10.57 -12.312 6.148 1 94.94 131 GLU B CA 1
ATOM 2770 C C . GLU B 1 131 ? -9.617 -13.5 6.016 1 94.94 131 GLU B C 1
ATOM 2772 O O . GLU B 1 131 ? -9.766 -14.5 6.719 1 94.94 131 GLU B O 1
ATOM 2777 N N . ILE B 1 132 ? -8.703 -13.414 5.039 1 96.06 132 ILE B N 1
ATOM 2778 C CA . ILE B 1 132 ? -7.652 -14.422 4.902 1 96.06 132 ILE B CA 1
ATOM 2779 C C . ILE B 1 132 ? -6.289 -13.734 4.836 1 96.06 132 ILE B C 1
ATOM 2781 O O . ILE B 1 132 ? -6.18 -12.602 4.371 1 96.06 132 ILE B O 1
ATOM 2785 N N . GLY B 1 133 ? -5.254 -14.438 5.32 1 93.88 133 GLY B N 1
ATOM 2786 C CA . GLY B 1 133 ? -3.904 -13.906 5.246 1 93.88 133 GLY B CA 1
ATOM 2787 C C . GLY B 1 133 ? -3.461 -13.219 6.527 1 93.88 133 GLY B C 1
ATOM 2788 O O . GLY B 1 133 ? -2.355 -12.688 6.598 1 93.88 133 GLY B O 1
ATOM 2789 N N . ASN B 1 134 ? -4.367 -13.289 7.531 1 90.12 134 ASN B N 1
ATOM 2790 C CA . ASN B 1 134 ? -3.975 -12.719 8.812 1 90.12 134 ASN B CA 1
ATOM 2791 C C . ASN B 1 134 ? -2.783 -13.461 9.414 1 90.12 134 ASN B C 1
ATOM 2793 O O . ASN B 1 134 ? -2.736 -14.695 9.391 1 90.12 134 ASN B O 1
ATOM 2797 N N . ASN B 1 135 ? -1.752 -12.766 9.797 1 88.75 135 ASN B N 1
ATOM 2798 C CA . ASN B 1 135 ? -0.567 -13.289 10.461 1 88.75 135 ASN B CA 1
ATOM 2799 C C . ASN B 1 135 ? 0.26 -14.172 9.523 1 88.75 135 ASN B C 1
ATOM 2801 O O . ASN B 1 135 ? 1.082 -14.969 9.977 1 88.75 135 ASN B O 1
ATOM 2805 N N . ALA B 1 136 ? -0.104 -14.219 8.211 1 96.38 136 ALA B N 1
ATOM 2806 C CA . ALA B 1 136 ? 0.76 -14.914 7.258 1 96.38 136 ALA B CA 1
ATOM 2807 C C . ALA B 1 136 ? 2.199 -14.422 7.359 1 96.38 136 ALA B C 1
ATOM 2809 O O . ALA B 1 136 ? 2.439 -13.227 7.566 1 96.38 136 ALA B O 1
ATOM 2810 N N . ARG B 1 137 ? 3.133 -15.336 7.32 1 97.12 137 ARG B N 1
ATOM 2811 C CA . ARG B 1 137 ? 4.543 -14.953 7.262 1 97.12 137 ARG B CA 1
ATOM 2812 C C . ARG B 1 137 ? 4.93 -14.508 5.855 1 97.12 137 ARG B C 1
ATOM 2814 O O . ARG B 1 137 ? 4.535 -15.133 4.867 1 97.12 137 ARG B O 1
ATOM 2821 N N . PHE B 1 138 ? 5.68 -13.406 5.812 1 97.5 138 PHE B N 1
ATOM 2822 C CA . PHE B 1 138 ? 6.023 -12.906 4.484 1 97.5 138 PHE B CA 1
ATOM 2823 C C . PHE B 1 138 ? 7.402 -12.258 4.492 1 97.5 138 PHE B C 1
ATOM 2825 O O . PHE B 1 138 ? 7.918 -11.898 5.551 1 97.5 138 PHE B O 1
ATOM 2832 N N . TRP B 1 139 ? 8 -12.203 3.279 1 97.12 139 TRP B N 1
ATOM 2833 C CA . TRP B 1 139 ? 9.203 -11.438 2.986 1 97.12 139 TRP B CA 1
ATOM 2834 C C . TRP B 1 139 ? 8.953 -10.445 1.851 1 97.12 139 TRP B C 1
ATOM 2836 O O . TRP B 1 139 ? 8.492 -10.836 0.774 1 97.12 139 TRP B O 1
ATOM 2846 N N . GLU B 1 140 ? 9.281 -9.188 2.156 1 97.06 140 GLU B N 1
ATOM 2847 C CA . GLU B 1 140 ? 9.344 -8.219 1.068 1 97.06 140 GLU B CA 1
ATOM 2848 C C . GLU B 1 140 ? 10.617 -8.398 0.246 1 97.06 140 GLU B C 1
ATOM 2850 O O . GLU B 1 140 ? 11.727 -8.188 0.75 1 97.06 140 GLU B O 1
ATOM 2855 N N . LEU B 1 141 ? 10.453 -8.68 -1.018 1 98.19 141 LEU B N 1
ATOM 2856 C CA . LEU B 1 141 ? 11.602 -9.062 -1.829 1 98.19 141 LEU B CA 1
ATOM 2857 C C . LEU B 1 141 ? 12.602 -7.914 -1.934 1 98.19 141 LEU B C 1
ATOM 2859 O O . LEU B 1 141 ? 13.812 -8.141 -1.935 1 98.19 141 LEU B O 1
ATOM 2863 N N . GLY B 1 142 ? 12.086 -6.719 -2.1 1 97.06 142 GLY B N 1
ATOM 2864 C CA . GLY B 1 142 ? 12.992 -5.586 -2.158 1 97.06 142 GLY B CA 1
ATOM 2865 C C . GLY B 1 142 ? 13.883 -5.469 -0.939 1 97.06 142 GLY B C 1
ATOM 2866 O O . GLY B 1 142 ? 15.078 -5.172 -1.061 1 97.06 142 GLY B O 1
ATOM 2867 N N . GLU B 1 143 ? 13.32 -5.703 0.221 1 95.44 143 GLU B N 1
ATOM 2868 C CA . GLU B 1 143 ? 14.07 -5.609 1.473 1 95.44 143 GLU B CA 1
ATOM 2869 C C . GLU B 1 143 ? 15.133 -6.695 1.565 1 95.44 143 GLU B C 1
ATOM 2871 O O . GLU B 1 143 ? 16.281 -6.422 1.928 1 95.44 143 GLU B O 1
ATOM 2876 N N . ILE B 1 144 ? 14.703 -7.898 1.257 1 97.31 144 ILE B N 1
ATOM 2877 C CA . ILE B 1 144 ? 15.641 -9.008 1.352 1 97.31 144 ILE B CA 1
ATOM 2878 C C . ILE B 1 144 ? 16.766 -8.82 0.343 1 97.31 144 ILE B C 1
ATOM 2880 O O . ILE B 1 144 ? 17.938 -9.078 0.653 1 97.31 144 ILE B O 1
ATOM 2884 N N . ALA B 1 145 ? 16.422 -8.398 -0.843 1 98 145 ALA B N 1
ATOM 2885 C CA . ALA B 1 145 ? 17.438 -8.156 -1.861 1 98 145 ALA B CA 1
ATOM 2886 C C . ALA B 1 145 ? 18.406 -7.07 -1.411 1 98 145 ALA B C 1
ATOM 2888 O O . ALA B 1 145 ? 19.625 -7.219 -1.565 1 98 145 ALA B O 1
ATOM 2889 N N . ALA B 1 146 ? 17.891 -5.977 -0.892 1 96.69 146 ALA B N 1
ATOM 2890 C CA . ALA B 1 146 ? 18.734 -4.883 -0.407 1 96.69 146 ALA B CA 1
ATOM 2891 C C . ALA B 1 146 ? 19.734 -5.375 0.631 1 96.69 146 ALA B C 1
ATOM 2893 O O . ALA B 1 146 ? 20.922 -5.016 0.582 1 96.69 146 ALA B O 1
ATOM 2894 N N . ASP B 1 147 ? 19.281 -6.199 1.522 1 96.38 147 ASP B N 1
ATOM 2895 C CA . ASP B 1 147 ? 20.125 -6.738 2.58 1 96.38 147 ASP B CA 1
ATOM 2896 C C . ASP B 1 147 ? 21.172 -7.703 2.01 1 96.38 147 ASP B C 1
ATOM 2898 O O . ASP B 1 147 ? 22.344 -7.629 2.357 1 96.38 147 ASP B O 1
ATOM 2902 N N . THR B 1 148 ? 20.734 -8.625 1.173 1 97.19 148 THR B N 1
ATOM 2903 C CA . THR B 1 148 ? 21.578 -9.68 0.625 1 97.19 148 THR B CA 1
ATOM 2904 C C . THR B 1 148 ? 22.719 -9.086 -0.195 1 97.19 148 THR B C 1
ATOM 2906 O O . THR B 1 148 ? 23.859 -9.555 -0.106 1 97.19 148 THR B O 1
ATOM 2909 N N . TYR B 1 149 ? 22.438 -8.039 -0.934 1 97.19 149 TYR B N 1
ATOM 2910 C CA . TYR B 1 149 ? 23.438 -7.504 -1.866 1 97.19 149 TYR B CA 1
ATOM 2911 C C . TYR B 1 149 ? 24.047 -6.219 -1.329 1 97.19 149 TYR B C 1
ATOM 2913 O O . TYR B 1 149 ? 24.875 -5.59 -2.002 1 97.19 149 TYR B O 1
ATOM 2921 N N . ASP B 1 150 ? 23.672 -5.797 -0.137 1 96.69 150 ASP B N 1
ATOM 2922 C CA . ASP B 1 150 ? 24.141 -4.555 0.471 1 96.69 150 ASP B CA 1
ATOM 2923 C C . ASP B 1 150 ? 23.922 -3.367 -0.463 1 96.69 150 ASP B C 1
ATOM 2925 O O . ASP B 1 150 ? 24.859 -2.611 -0.747 1 96.69 150 ASP B O 1
ATOM 2929 N N . MET B 1 151 ? 22.75 -3.311 -1.028 1 96.56 151 MET B N 1
ATOM 2930 C CA . MET B 1 151 ? 22.312 -2.26 -1.939 1 96.56 151 MET B CA 1
ATOM 2931 C C . MET B 1 151 ? 20.953 -1.717 -1.521 1 96.56 151 MET B C 1
ATOM 2933 O O . MET B 1 151 ? 19.922 -2.184 -2.004 1 96.56 151 MET B O 1
ATOM 2937 N N . PRO B 1 152 ? 20.969 -0.659 -0.71 1 92.38 152 PRO B N 1
ATOM 2938 C CA . PRO B 1 152 ? 19.734 -0.133 -0.133 1 92.38 152 PRO B CA 1
ATOM 2939 C C . PRO B 1 152 ? 18.719 0.302 -1.195 1 92.38 152 PRO B C 1
ATOM 2941 O O . PRO B 1 152 ? 17.516 0.244 -0.963 1 92.38 152 PRO B O 1
ATOM 2944 N N . GLU B 1 153 ? 19.156 0.637 -2.387 1 91.69 153 GLU B N 1
ATOM 2945 C CA . GLU B 1 153 ? 18.281 1.121 -3.447 1 91.69 153 GLU B CA 1
ATOM 2946 C C . GLU B 1 153 ? 17.344 0.018 -3.934 1 91.69 153 GLU B C 1
ATOM 2948 O O . GLU B 1 153 ? 16.312 0.297 -4.555 1 91.69 153 GLU B O 1
ATOM 2953 N N . LEU B 1 154 ? 17.609 -1.267 -3.646 1 95.62 154 LEU B N 1
ATOM 2954 C CA . LEU B 1 154 ? 16.781 -2.379 -4.102 1 95.62 154 LEU B CA 1
ATOM 2955 C C . LEU B 1 154 ? 15.523 -2.496 -3.254 1 95.62 154 LEU B C 1
ATOM 2957 O O . LEU B 1 154 ? 14.578 -3.193 -3.633 1 95.62 154 LEU B O 1
ATOM 2961 N N . GLU B 1 155 ? 15.531 -1.855 -2.1 1 93.38 155 GLU B N 1
ATOM 2962 C CA . GLU B 1 155 ? 14.352 -1.874 -1.239 1 93.38 155 GLU B CA 1
ATOM 2963 C C . GLU B 1 155 ? 13.125 -1.322 -1.969 1 93.38 155 GLU B C 1
ATOM 2965 O O . GLU B 1 155 ? 12 -1.775 -1.738 1 93.38 155 GLU B O 1
ATOM 2970 N N . CYS B 1 156 ? 13.391 -0.447 -2.914 1 92.44 156 CYS B N 1
ATOM 2971 C CA . CYS B 1 156 ? 12.312 0.248 -3.609 1 92.44 156 CYS B CA 1
ATOM 2972 C C . CYS B 1 156 ? 12.141 -0.294 -5.023 1 92.44 156 CYS B C 1
ATOM 2974 O O . CYS B 1 156 ? 11.406 0.286 -5.828 1 92.44 156 CYS B O 1
ATOM 2976 N N . ALA B 1 157 ? 12.859 -1.323 -5.348 1 94.06 157 ALA B N 1
ATOM 2977 C CA . ALA B 1 157 ? 12.82 -1.86 -6.703 1 94.06 157 ALA B CA 1
ATOM 2978 C C . ALA B 1 157 ? 11.516 -2.594 -6.969 1 94.06 157 ALA B C 1
ATOM 2980 O O . ALA B 1 157 ? 11 -3.297 -6.094 1 94.06 157 ALA B O 1
ATOM 2981 N N . GLY B 1 158 ? 10.945 -2.389 -8.141 1 94.31 158 GLY B N 1
ATOM 2982 C CA . GLY B 1 158 ? 9.812 -3.184 -8.578 1 94.31 158 GLY B CA 1
ATOM 2983 C C . GLY B 1 158 ? 10.188 -4.605 -8.961 1 94.31 158 GLY B C 1
ATOM 2984 O O . GLY B 1 158 ? 11.375 -4.949 -8.984 1 94.31 158 GLY B O 1
ATOM 2985 N N . LEU B 1 159 ? 9.195 -5.348 -9.305 1 95.88 159 LEU B N 1
ATOM 2986 C CA . LEU B 1 159 ? 9.406 -6.766 -9.586 1 95.88 159 LEU B CA 1
ATOM 2987 C C . LEU B 1 159 ? 10.297 -6.957 -10.805 1 95.88 159 LEU B C 1
ATOM 2989 O O . LEU B 1 159 ? 11.18 -7.816 -10.805 1 95.88 159 LEU B O 1
ATOM 2993 N N . ASN B 1 160 ? 10.039 -6.18 -11.82 1 94.56 160 ASN B N 1
ATOM 2994 C CA . ASN B 1 160 ? 10.828 -6.309 -13.039 1 94.56 160 ASN B CA 1
ATOM 2995 C C . ASN B 1 160 ? 12.305 -6.023 -12.773 1 94.56 160 ASN B C 1
ATOM 2997 O O . ASN B 1 160 ? 13.18 -6.738 -13.273 1 94.56 160 ASN B O 1
ATOM 3001 N N . ARG B 1 161 ? 12.586 -5.004 -12.031 1 94.94 161 ARG B N 1
ATOM 3002 C CA . ARG B 1 161 ? 13.969 -4.668 -11.695 1 94.94 161 ARG B CA 1
ATOM 3003 C C . ARG B 1 161 ? 14.617 -5.777 -10.883 1 94.94 161 ARG B C 1
ATOM 3005 O O . ARG B 1 161 ? 15.766 -6.16 -11.141 1 94.94 161 ARG B O 1
ATOM 3012 N N . LEU B 1 162 ? 13.898 -6.242 -9.938 1 97.38 162 LEU B N 1
ATOM 3013 C CA . LEU B 1 162 ? 14.438 -7.324 -9.117 1 97.38 162 LEU B CA 1
ATOM 3014 C C . LEU B 1 162 ? 14.664 -8.578 -9.953 1 97.38 162 LEU B C 1
ATOM 3016 O O . LEU B 1 162 ? 15.664 -9.281 -9.766 1 97.38 162 LEU B O 1
ATOM 3020 N N . ALA B 1 163 ? 13.711 -8.891 -10.844 1 97.75 163 ALA B N 1
ATOM 3021 C CA . ALA B 1 163 ? 13.859 -10.047 -11.727 1 97.75 163 ALA B CA 1
ATOM 3022 C C . ALA B 1 163 ? 15.125 -9.922 -12.578 1 97.75 163 ALA B C 1
ATOM 3024 O O . ALA B 1 163 ? 15.891 -10.883 -12.703 1 97.75 163 ALA B O 1
ATOM 3025 N N . ASN B 1 164 ? 15.32 -8.766 -13.109 1 97 164 ASN B N 1
ATOM 3026 C CA . ASN B 1 164 ? 16.516 -8.516 -13.914 1 97 164 ASN B CA 1
ATOM 3027 C C . ASN B 1 164 ? 17.781 -8.648 -13.086 1 97 164 ASN B C 1
ATOM 3029 O O . ASN B 1 164 ? 18.734 -9.312 -13.5 1 97 164 ASN B O 1
ATOM 3033 N N . PHE B 1 165 ? 17.797 -8.055 -11.938 1 97.25 165 PHE B N 1
ATOM 3034 C CA . PHE B 1 165 ? 18.984 -7.977 -11.102 1 97.25 165 PHE B CA 1
ATOM 3035 C C . PHE B 1 165 ? 19.312 -9.336 -10.5 1 97.25 165 PHE B C 1
ATOM 3037 O O . PHE B 1 165 ? 20.484 -9.734 -10.461 1 97.25 165 PHE B O 1
ATOM 3044 N N . VAL B 1 166 ? 18.344 -10.062 -10.016 1 97.94 166 VAL B N 1
ATOM 3045 C CA . VAL B 1 166 ? 18.562 -11.281 -9.25 1 97.94 166 VAL B CA 1
ATOM 3046 C C . VAL B 1 166 ? 18.594 -12.484 -10.18 1 97.94 166 VAL B C 1
ATOM 3048 O O . VAL B 1 166 ? 19.391 -13.406 -9.992 1 97.94 166 VAL B O 1
ATOM 3051 N N . LEU B 1 167 ? 17.734 -12.523 -11.234 1 97.81 167 LEU B N 1
ATOM 3052 C CA . LEU B 1 167 ? 17.547 -13.695 -12.07 1 97.81 167 LEU B CA 1
ATOM 3053 C C . LEU B 1 167 ? 18.141 -13.469 -13.461 1 97.81 167 LEU B C 1
ATOM 3055 O O . LEU B 1 167 ? 18.266 -14.414 -14.25 1 97.81 167 LEU B O 1
ATOM 3059 N N . ASP B 1 168 ? 18.484 -12.227 -13.742 1 97.5 168 ASP B N 1
ATOM 3060 C CA . ASP B 1 168 ? 18.938 -11.852 -15.086 1 97.5 168 ASP B CA 1
ATOM 3061 C C . ASP B 1 168 ? 17.859 -12.141 -16.125 1 97.5 168 ASP B C 1
ATOM 3063 O O . ASP B 1 168 ? 18.141 -12.711 -17.172 1 97.5 168 ASP B O 1
ATOM 3067 N N . LYS B 1 169 ? 16.641 -11.898 -15.781 1 96.06 169 LYS B N 1
ATOM 3068 C CA . LYS B 1 169 ? 15.477 -12.102 -16.656 1 96.06 169 LYS B CA 1
ATOM 3069 C C . LYS B 1 169 ? 14.664 -10.82 -16.781 1 96.06 169 LYS B C 1
ATOM 3071 O O . LYS B 1 169 ? 14.477 -10.086 -15.812 1 96.06 16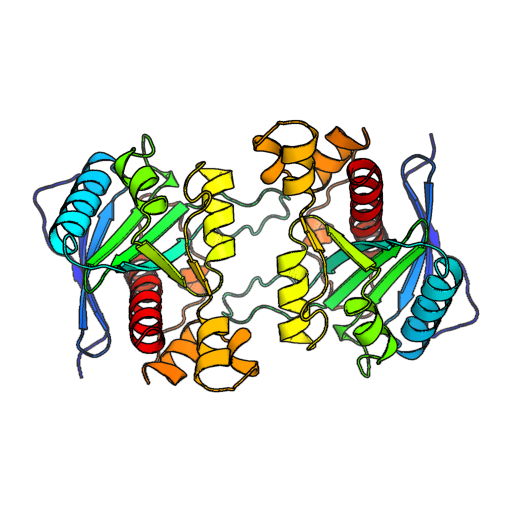9 LYS B O 1
ATOM 3076 N N . ASP B 1 170 ? 14.195 -10.547 -17.953 1 93.31 170 ASP B N 1
ATOM 3077 C CA . ASP B 1 170 ? 13.336 -9.391 -18.203 1 93.31 170 ASP B CA 1
ATOM 3078 C C . ASP B 1 170 ? 11.883 -9.82 -18.359 1 93.31 170 ASP B C 1
ATOM 3080 O O . ASP B 1 170 ? 11.57 -10.75 -19.094 1 93.31 170 ASP B O 1
ATOM 3084 N N . MET B 1 171 ? 11.062 -9.164 -17.656 1 91 171 MET B N 1
ATOM 3085 C CA . MET B 1 171 ? 9.625 -9.414 -17.766 1 91 171 MET B CA 1
ATOM 3086 C C . MET B 1 171 ? 8.969 -8.422 -18.719 1 91 171 MET B C 1
ATOM 3088 O O . MET B 1 171 ? 9.406 -7.277 -18.828 1 91 171 MET B O 1
ATOM 3092 N N . GLU B 1 172 ? 8.008 -8.914 -19.422 1 83.12 172 GLU B N 1
ATOM 3093 C CA . GLU B 1 172 ? 7.203 -7.988 -20.203 1 83.12 172 GLU B CA 1
ATOM 3094 C C . GLU B 1 172 ? 6.277 -7.16 -19.312 1 83.12 172 GLU B C 1
ATOM 3096 O O . GLU B 1 172 ? 5.543 -7.715 -18.5 1 83.12 172 GLU B O 1
ATOM 3101 N N . LYS B 1 173 ? 6.461 -5.898 -19.359 1 78.62 173 LYS B N 1
ATOM 3102 C CA . LYS B 1 173 ? 5.535 -5.016 -18.656 1 78.62 173 LYS B CA 1
ATOM 3103 C C . LYS B 1 173 ? 4.414 -4.547 -19.578 1 78.62 173 LYS B C 1
ATOM 3105 O O . LYS B 1 173 ? 4.652 -4.227 -20.75 1 78.62 173 LYS B O 1
ATOM 3110 N N . SER B 1 174 ? 3.23 -4.746 -19.078 1 83.25 174 SER B N 1
ATOM 3111 C CA . SER B 1 174 ? 2.105 -4.223 -19.844 1 83.25 174 SER B CA 1
ATOM 3112 C C . SER B 1 174 ? 1.146 -3.439 -18.953 1 83.25 174 SER B C 1
ATOM 3114 O O . SER B 1 174 ? 0.39 -4.027 -18.172 1 83.25 174 SER B O 1
ATOM 3116 N N . ARG B 1 175 ? 1.114 -2.219 -19.172 1 80.38 175 ARG B N 1
ATOM 3117 C CA . ARG B 1 175 ? 0.197 -1.343 -18.453 1 80.38 175 ARG B CA 1
ATOM 3118 C C . ARG B 1 175 ? -1.253 -1.661 -18.812 1 80.38 175 ARG B C 1
ATOM 3120 O O . ARG B 1 175 ? -2.135 -1.594 -17.953 1 80.38 175 ARG B O 1
ATOM 3127 N N . ARG B 1 176 ? -1.379 -1.9 -20.031 1 86.38 176 ARG B N 1
ATOM 3128 C CA . ARG B 1 176 ? -2.725 -2.229 -20.5 1 86.38 176 ARG B CA 1
ATOM 3129 C C . ARG B 1 176 ? -3.297 -3.406 -19.719 1 86.38 176 ARG B C 1
ATOM 3131 O O . ARG B 1 176 ? -4.457 -3.375 -19.297 1 86.38 176 ARG B O 1
ATOM 3138 N N . VAL B 1 177 ? -2.488 -4.371 -19.516 1 91.81 177 VAL B N 1
ATOM 3139 C CA . VAL B 1 177 ? -2.961 -5.57 -18.828 1 91.81 177 VAL B CA 1
ATOM 3140 C C . VAL B 1 177 ? -3.215 -5.254 -17.359 1 91.81 177 VAL B C 1
ATOM 3142 O O . VAL B 1 177 ? -4.246 -5.645 -16.797 1 91.81 177 VAL B O 1
ATOM 3145 N N . THR B 1 178 ? -2.303 -4.508 -16.719 1 90.31 178 THR B N 1
ATOM 3146 C CA . THR B 1 178 ? -2.426 -4.207 -15.297 1 90.31 178 THR B CA 1
ATOM 3147 C C . THR B 1 178 ? -3.67 -3.367 -15.023 1 90.31 178 THR B C 1
ATOM 3149 O O . THR B 1 178 ? -4.266 -3.459 -13.953 1 90.31 178 THR B O 1
ATOM 3152 N N . MET B 1 179 ? -4.117 -2.602 -16 1 88.75 179 MET B N 1
ATOM 3153 C CA . MET B 1 179 ? -5.25 -1.694 -15.82 1 88.75 179 MET B CA 1
ATOM 3154 C C . MET B 1 179 ? -6.527 -2.297 -16.391 1 88.75 179 MET B C 1
ATOM 3156 O O . MET B 1 179 ? -7.539 -1.608 -16.516 1 88.75 179 MET B O 1
ATOM 3160 N N . SER B 1 180 ? -6.445 -3.502 -16.734 1 91.81 180 SER B N 1
ATOM 3161 C CA . SER B 1 180 ? -7.582 -4.145 -17.391 1 91.81 180 SER B CA 1
ATOM 3162 C C . SER B 1 180 ? -8.586 -4.664 -16.359 1 91.81 180 SER B C 1
ATOM 3164 O O . SER B 1 180 ? -8.414 -4.449 -15.156 1 91.81 180 SER B O 1
ATOM 3166 N N . ARG B 1 181 ? -9.609 -5.301 -16.844 1 94 181 ARG B N 1
ATOM 3167 C CA . ARG B 1 181 ? -10.727 -5.738 -16 1 94 181 ARG B CA 1
ATOM 3168 C C . ARG B 1 181 ? -10.414 -7.07 -15.336 1 94 181 ARG B C 1
ATOM 3170 O O . ARG B 1 181 ? -10.852 -8.125 -15.797 1 94 181 ARG B O 1
ATOM 3177 N N . TRP B 1 182 ? -9.945 -6.969 -14.203 1 96.69 182 TRP B N 1
ATOM 3178 C CA . TRP B 1 182 ? -9.539 -8.156 -13.461 1 96.69 182 TRP B CA 1
ATOM 3179 C C . TRP B 1 182 ? -10.734 -8.789 -12.75 1 96.69 182 TRP B C 1
ATOM 3181 O O . TRP B 1 182 ? -10.648 -9.93 -12.281 1 96.69 182 TRP B O 1
ATOM 3191 N N . ASP B 1 183 ? -11.797 -8.062 -12.68 1 96.75 183 ASP B N 1
ATOM 3192 C CA . ASP B 1 183 ? -12.992 -8.539 -11.984 1 96.75 183 ASP B CA 1
ATOM 3193 C C . ASP B 1 183 ? -13.922 -9.273 -12.938 1 96.75 183 ASP B C 1
ATOM 3195 O O . ASP B 1 183 ? -15.031 -9.672 -12.555 1 96.75 183 ASP B O 1
ATOM 3199 N N . TRP B 1 184 ? -13.5 -9.453 -14.125 1 96.81 184 TRP B N 1
ATOM 3200 C CA . TRP B 1 184 ? -14.297 -10.234 -15.055 1 96.81 184 TRP B CA 1
ATOM 3201 C C . TRP B 1 184 ? -14.148 -11.734 -14.781 1 96.81 184 TRP B C 1
ATOM 3203 O O . TRP B 1 184 ? -13.102 -12.18 -14.32 1 96.81 184 TRP B O 1
ATOM 3213 N N . ARG B 1 185 ? -15.164 -12.469 -15.172 1 96.19 185 ARG B N 1
ATOM 3214 C CA . ARG B 1 185 ? -15.18 -13.906 -14.922 1 96.19 185 ARG B CA 1
ATOM 3215 C C . ARG B 1 185 ? -14.219 -14.633 -15.859 1 96.19 185 ARG B C 1
ATOM 3217 O O . ARG B 1 185 ? -13.648 -15.664 -15.492 1 96.19 185 ARG B O 1
ATOM 3224 N N . ARG B 1 186 ? -14.133 -14.148 -17.031 1 96.31 186 ARG B N 1
ATOM 3225 C CA . ARG B 1 186 ? -13.195 -14.742 -17.984 1 96.31 186 ARG B CA 1
ATOM 3226 C C . ARG B 1 186 ? -11.984 -13.836 -18.188 1 96.31 186 ARG B C 1
ATOM 3228 O O . ARG B 1 186 ? -12.109 -12.734 -18.734 1 96.31 186 ARG B O 1
ATOM 3235 N N . LEU B 1 187 ? -10.922 -14.297 -17.812 1 97.88 187 LEU B N 1
ATOM 3236 C CA . LEU B 1 187 ? -9.672 -13.562 -18.016 1 97.88 187 LEU B CA 1
ATOM 3237 C C . LEU B 1 187 ? -9.109 -13.828 -19.406 1 97.88 187 LEU B C 1
ATOM 3239 O O . LEU B 1 187 ? -9.266 -14.93 -19.953 1 97.88 187 LEU B O 1
ATOM 3243 N N . THR B 1 188 ? -8.469 -12.844 -19.953 1 96.94 188 THR B N 1
ATOM 3244 C CA . THR B 1 188 ? -7.785 -13.031 -21.219 1 96.94 188 THR B CA 1
ATOM 3245 C C . THR B 1 188 ? -6.488 -13.812 -21.016 1 96.94 188 THR B C 1
ATOM 3247 O O . THR B 1 188 ? -5.98 -13.914 -19.906 1 96.94 188 THR B O 1
ATOM 3250 N N . ALA B 1 189 ? -5.945 -14.383 -22.125 1 96.38 189 ALA B N 1
ATOM 3251 C CA . ALA B 1 189 ? -4.672 -15.094 -22.078 1 96.38 189 ALA B CA 1
ATOM 3252 C C . ALA B 1 189 ? -3.553 -14.18 -21.578 1 96.38 189 ALA B C 1
ATOM 3254 O O . ALA B 1 189 ? -2.65 -14.617 -20.875 1 96.38 189 ALA B O 1
ATOM 3255 N N . GLU B 1 190 ? -3.67 -12.922 -21.953 1 95.75 190 GLU B N 1
ATOM 3256 C CA . GLU B 1 190 ? -2.66 -11.961 -21.516 1 95.75 190 GLU B CA 1
ATOM 3257 C C . GLU B 1 190 ? -2.713 -11.742 -20.016 1 95.75 190 GLU B C 1
ATOM 3259 O O . GLU B 1 190 ? -1.674 -11.664 -19.359 1 95.75 190 GLU B O 1
ATOM 3264 N N . GLN B 1 191 ? -3.893 -11.602 -19.484 1 97.06 191 GLN B N 1
ATOM 3265 C CA . GLN B 1 191 ? -4.059 -11.461 -18.047 1 97.06 191 GLN B CA 1
ATOM 3266 C C . GLN B 1 191 ? -3.508 -12.672 -17.297 1 97.06 191 GLN B C 1
ATOM 3268 O O . GLN B 1 191 ? -2.807 -12.531 -16.297 1 97.06 191 GLN B O 1
ATOM 3273 N N . ILE B 1 192 ? -3.783 -13.844 -17.844 1 98.12 192 ILE B N 1
ATOM 3274 C CA . ILE B 1 192 ? -3.371 -15.086 -17.188 1 98.12 192 ILE B CA 1
ATOM 3275 C C . ILE B 1 192 ? -1.849 -15.195 -17.203 1 98.12 192 ILE B C 1
ATOM 3277 O O . ILE B 1 192 ? -1.231 -15.508 -16.188 1 98.12 192 ILE B O 1
ATOM 3281 N N . LYS B 1 193 ? -1.298 -14.984 -18.344 1 97.5 193 LYS B N 1
ATOM 3282 C CA . LYS B 1 193 ? 0.157 -15.016 -18.453 1 97.5 193 LYS B CA 1
ATOM 3283 C C . LYS B 1 193 ? 0.809 -14.016 -17.5 1 97.5 193 LYS B C 1
ATOM 3285 O O . LYS B 1 193 ? 1.763 -14.352 -16.797 1 97.5 193 LYS B O 1
ATOM 3290 N N . TYR B 1 194 ? 0.285 -12.797 -17.5 1 96.38 194 TYR B N 1
ATOM 3291 C CA . TYR B 1 194 ? 0.795 -11.734 -16.641 1 96.38 194 TYR B CA 1
ATOM 3292 C C . TYR B 1 194 ? 0.725 -12.148 -15.172 1 96.38 194 TYR B C 1
ATOM 3294 O O . TYR B 1 194 ? 1.71 -12.039 -14.438 1 96.38 194 TYR B O 1
ATOM 3302 N N . ALA B 1 195 ? -0.43 -12.633 -14.75 1 97.75 195 ALA B N 1
ATOM 3303 C CA . ALA B 1 195 ? -0.677 -13.031 -13.359 1 97.75 195 ALA B CA 1
ATOM 3304 C C . ALA B 1 195 ? 0.237 -14.18 -12.953 1 97.75 195 ALA B C 1
ATOM 3306 O O . ALA B 1 195 ? 0.799 -14.172 -11.852 1 97.75 195 ALA B O 1
ATOM 3307 N N . CYS B 1 196 ? 0.361 -15.125 -13.789 1 98.44 196 CYS B N 1
ATOM 3308 C CA . CYS B 1 196 ? 1.23 -16.266 -13.523 1 98.44 196 CYS B CA 1
ATOM 3309 C C . CYS B 1 196 ? 2.672 -15.812 -13.312 1 98.44 196 CYS B C 1
ATOM 3311 O O . CYS B 1 196 ? 3.307 -16.188 -12.328 1 98.44 196 CYS B O 1
ATOM 3313 N N . LEU B 1 197 ? 3.154 -15.031 -14.211 1 97.81 197 LEU B N 1
ATOM 3314 C CA . LEU B 1 197 ? 4.566 -14.656 -14.203 1 97.81 197 LEU B CA 1
ATOM 3315 C C . LEU B 1 197 ? 4.887 -13.797 -12.984 1 97.81 197 LEU B C 1
ATOM 3317 O O . LEU B 1 197 ? 5.977 -13.898 -12.414 1 97.81 197 LEU B O 1
ATOM 3321 N N . ASP B 1 198 ? 3.992 -12.938 -12.539 1 97.5 198 ASP B N 1
ATOM 3322 C CA . ASP B 1 198 ? 4.238 -12.109 -11.367 1 97.5 198 ASP B CA 1
ATOM 3323 C C . ASP B 1 198 ? 4.43 -12.961 -10.117 1 97.5 198 ASP B C 1
ATOM 3325 O O . ASP B 1 198 ? 5.34 -12.719 -9.32 1 97.5 198 ASP B O 1
ATOM 3329 N N . ALA B 1 199 ? 3.607 -13.961 -9.984 1 98.56 199 ALA B N 1
ATOM 3330 C CA . ALA B 1 199 ? 3.734 -14.844 -8.82 1 98.56 199 ALA B CA 1
ATOM 3331 C C . ALA B 1 199 ? 4.949 -15.758 -8.961 1 98.56 199 ALA B C 1
ATOM 3333 O O . ALA B 1 199 ? 5.68 -15.977 -7.988 1 98.56 199 ALA B O 1
ATOM 3334 N N . PHE B 1 200 ? 5.207 -16.25 -10.164 1 98.69 200 PHE B N 1
ATOM 3335 C CA . PHE B 1 200 ? 6.316 -17.172 -10.406 1 98.69 200 PHE B CA 1
ATOM 3336 C C . PHE B 1 200 ? 7.652 -16.469 -10.18 1 98.69 200 PHE B C 1
ATOM 3338 O O . PHE B 1 200 ? 8.539 -17.016 -9.516 1 98.69 200 PHE B O 1
ATOM 3345 N N . VAL B 1 201 ? 7.75 -15.312 -10.758 1 98.44 201 VAL B N 1
ATOM 3346 C CA . VAL B 1 201 ? 9 -14.57 -10.633 1 98.44 201 VAL B CA 1
ATOM 3347 C C . VAL B 1 201 ? 9.227 -14.195 -9.164 1 98.44 201 VAL B C 1
ATOM 3349 O O . VAL B 1 201 ? 10.359 -14.234 -8.68 1 98.44 201 VAL B O 1
ATOM 3352 N N . SER B 1 202 ? 8.172 -13.789 -8.445 1 98.62 202 SER B N 1
ATOM 3353 C CA . SER B 1 202 ? 8.289 -13.562 -7.012 1 98.62 202 SER B CA 1
ATOM 3354 C C . SER B 1 202 ? 8.82 -14.797 -6.293 1 98.62 202 SER B C 1
ATOM 3356 O O . SER B 1 202 ? 9.75 -14.703 -5.488 1 98.62 202 SER B O 1
ATOM 3358 N N . PHE B 1 203 ? 8.273 -16 -6.617 1 98.81 203 PHE B N 1
ATOM 3359 C CA . PHE B 1 203 ? 8.727 -17.266 -6.051 1 98.81 203 PHE B CA 1
ATOM 3360 C C . PHE B 1 203 ? 10.203 -17.5 -6.336 1 98.81 203 PHE B C 1
ATOM 3362 O O . PHE B 1 203 ? 10.977 -17.797 -5.426 1 98.81 203 PHE B O 1
ATOM 3369 N N . GLU B 1 204 ? 10.609 -17.312 -7.594 1 98.5 204 GLU B N 1
ATOM 3370 C CA . GLU B 1 204 ? 11.977 -17.594 -8.008 1 98.5 204 GLU B CA 1
ATOM 3371 C C . GLU B 1 204 ? 12.969 -16.656 -7.32 1 98.5 204 GLU B C 1
ATOM 3373 O O . GLU B 1 204 ? 14.031 -17.094 -6.875 1 98.5 204 GLU B O 1
ATOM 3378 N N . ILE B 1 205 ? 12.602 -15.383 -7.227 1 98.62 205 ILE B N 1
ATOM 3379 C CA . ILE B 1 205 ? 13.477 -14.43 -6.562 1 98.62 205 ILE B CA 1
ATOM 3380 C C . ILE B 1 205 ? 13.617 -14.797 -5.086 1 98.62 205 ILE B C 1
ATOM 3382 O O . ILE B 1 205 ? 14.727 -14.812 -4.547 1 98.62 205 ILE B O 1
ATOM 3386 N N . GLY B 1 206 ? 12.469 -15.047 -4.441 1 98.44 206 GLY B N 1
ATOM 3387 C CA . GLY B 1 206 ? 12.508 -15.477 -3.051 1 98.44 206 GLY B CA 1
ATOM 3388 C C . GLY B 1 206 ? 13.383 -16.688 -2.828 1 98.44 206 GLY B C 1
ATOM 3389 O O . GLY B 1 206 ? 14.133 -16.766 -1.85 1 98.44 206 GLY B O 1
ATOM 3390 N N . ARG B 1 207 ? 13.289 -17.672 -3.705 1 97.62 207 ARG B N 1
ATOM 3391 C CA . ARG B 1 207 ? 14.086 -18.891 -3.623 1 97.62 207 ARG B CA 1
ATOM 3392 C C . ARG B 1 207 ? 15.578 -18.594 -3.699 1 97.62 207 ARG B C 1
ATOM 3394 O O . ARG B 1 207 ? 16.359 -19.094 -2.898 1 97.62 207 ARG B O 1
ATOM 3401 N N . VAL B 1 208 ? 15.945 -17.734 -4.621 1 97.62 208 VAL B N 1
ATOM 3402 C CA . VAL B 1 208 ? 17.344 -17.391 -4.836 1 97.62 208 VAL B CA 1
ATOM 3403 C C . VAL B 1 208 ? 17.875 -16.625 -3.633 1 97.62 208 VAL B C 1
ATOM 3405 O O . VAL B 1 208 ? 19.016 -16.844 -3.195 1 97.62 208 VAL B O 1
ATOM 3408 N N . LEU B 1 209 ? 17.078 -15.711 -3.096 1 96.88 209 LEU B N 1
ATOM 3409 C CA . LEU B 1 209 ? 17.531 -14.859 -2.004 1 96.88 209 LEU B CA 1
ATOM 3410 C C . LEU B 1 209 ? 17.547 -15.625 -0.685 1 96.88 209 LEU B C 1
ATOM 3412 O O . LEU B 1 209 ? 18.188 -15.195 0.276 1 96.88 209 LEU B O 1
ATOM 3416 N N . ASN B 1 210 ? 16.719 -16.547 -0.52 1 88.19 210 ASN B N 1
ATOM 3417 C CA . ASN B 1 210 ? 16.688 -17.375 0.68 1 88.19 210 ASN B CA 1
ATOM 3418 C C . ASN B 1 210 ? 17.781 -18.453 0.646 1 88.19 210 ASN B C 1
ATOM 3420 O O . ASN B 1 210 ? 17.938 -19.203 1.607 1 88.19 210 ASN B O 1
ATOM 3424 N N . THR B 1 211 ? 18.547 -18.609 -0.335 1 72.69 211 THR B N 1
ATOM 3425 C CA . THR B 1 211 ? 19.641 -19.562 -0.402 1 72.69 211 THR B CA 1
ATOM 3426 C C . THR B 1 211 ? 20.922 -18.953 0.166 1 72.69 211 THR B C 1
ATOM 3428 O O . THR B 1 211 ? 21.141 -17.734 0.068 1 72.69 211 THR B O 1
#

Nearest PDB structures (foldseek):
  2fbv-assembly1_A  TM=8.810E-01  e=7.517E-16  Homo sapiens
  2e6m-assembly1_A  TM=8.713E-01  e=8.463E-15  Mus musculus
  5v5f-assembly1_B  TM=7.507E-01  e=8.708E-09  Arabidopsis thaliana
  5c0x-assembly1_K  TM=7.737E-01  e=1.330E-06  Saccharomyces cerevisiae S288C
  3sah-assembly1_A  TM=7.925E-01  e=1.104E-06  Homo sapiens

Organism: NCBI:txid168488

Sequence (422 aa):
MAIDGIIYRHSPDRRKQNYDVSFFGDTIATTVTHDPEAVTEWITLTEELNLDVDQVIVGLDAEWRPSYTGSSMRNPVAVVQICVGDRCLIYQIIHSRYIPDALRDFFFHENYIFVGVGVNDDLEKLVCDYEIGNNARFWELGEIAADTYDMPELECAGLNRLANFVLDKDMEKSRRVTMSRWDWRRLTAEQIKYACLDAFVSFEIGRVLNTMAIDGIIYRHSPDRRKQNYDVSFFGDTIATTVTHDPEAVTEWITLTEELNLDVDQVIVGLDAEWRPSYTGSSMRNPVAVVQICVGDRCLIYQIIHSRYIPDALRDFFFHENYIFVGVGVNDDLEKLVCDYEIGNNARFWELGEIAADTYDMPELECAGLNRLANFVLDKDMEKSRRVTMSRWDWRRLTAEQIKYACLDAFVSFEIGRVLNT

Foldseek 3Di:
DFPQDKAWDDDPDPQWTWIWGDFPHATAIEIEHQEQVVVLVLLVVVCVVCVPPQAFEKFKDFAAADDPDPPPDDGATQWIWIDGPRYIYIHRPLNHPAHDVSQQVSQVPPRYEYFAACVVVVLVRCCVRHVGNVPRHYDYLQVLVCVQVVNNVSVPDHLQVLLCVQVVGGDDDDPPLRNDHSNDPDDDSVVRNVRHCRRVSRRVSVVSSVD/DFPQAKAWDDDPDPQWTWIWGDFPHATAIEIEHQEQVVVLVLLVVVCVVCVPPQAFEKFKDFAAADDPDPPPDDGATQWIWIDGPRYIYIHRPLNHPAHDVSQQVSQVPPRYEYFAACVVVVLVRCCVRHVGNVPRHYDYLQVLVCVQVVNNVSVPDHLQVLLCVQVVGGDDDDPPLRNDHSNDPDDDSVVRNVRHCRRVSRRVSVVSSVD

pLDDT: mean 93.25, std 10.81, range [31.31, 98.94]